Protein AF-0000000070241932 (afdb_homodimer)

Radius of gyration: 24.54 Å; Cα contacts (8 Å, |Δi|>4): 698; chains: 2; bounding box: 80×91×45 Å

Solvent-accessible surface area (backbone atoms only — not comparable to full-atom values): 22515 Å² total; per-residue (Å²): 133,64,36,53,57,45,15,50,51,33,39,52,58,71,42,68,80,48,51,48,67,71,56,34,52,55,50,49,52,52,56,72,70,47,62,52,28,37,8,15,44,4,26,46,38,13,42,46,60,21,82,78,47,60,62,67,59,28,13,39,47,7,19,15,52,32,28,34,50,51,13,52,50,45,51,49,47,50,58,72,62,38,38,44,62,74,73,35,48,67,59,39,41,48,44,57,38,48,19,52,35,28,34,34,52,10,43,66,56,28,48,91,43,90,48,34,66,56,53,37,50,46,45,44,48,45,32,24,53,54,51,44,62,70,38,84,84,46,66,88,61,71,85,25,51,64,37,19,50,43,38,26,48,15,36,52,43,7,33,51,69,43,33,97,64,76,52,68,68,56,53,51,48,19,51,51,48,13,71,72,51,21,47,86,70,58,62,46,37,70,66,54,47,64,57,48,49,61,55,38,43,55,50,29,58,59,68,70,46,70,78,74,68,80,74,71,74,81,72,78,125,132,64,36,53,59,45,15,49,51,32,39,52,59,71,42,68,80,48,52,48,66,71,56,33,54,53,50,49,50,52,56,71,72,46,62,51,28,37,8,14,44,5,26,46,37,14,42,47,62,20,81,80,47,60,62,66,60,29,12,39,47,7,19,14,50,34,28,34,50,51,12,51,52,44,52,51,46,49,58,73,62,39,37,46,62,75,74,36,47,68,59,39,41,49,45,56,37,48,19,51,35,27,33,34,52,9,43,67,56,28,47,90,45,91,48,35,66,56,51,39,50,46,45,44,48,45,32,23,52,52,52,46,59,70,34,85,85,45,73,83,64,70,87,26,52,64,38,18,48,42,39,25,47,15,35,51,46,8,33,51,70,44,33,97,64,75,52,68,68,57,53,52,48,18,51,51,48,11,70,72,50,21,46,85,71,58,61,46,38,70,65,54,47,64,57,48,49,59,55,38,43,54,49,29,56,60,69,70,46,72,79,72,70,80,76,73,77,81,73,75,132

Structure (mmCIF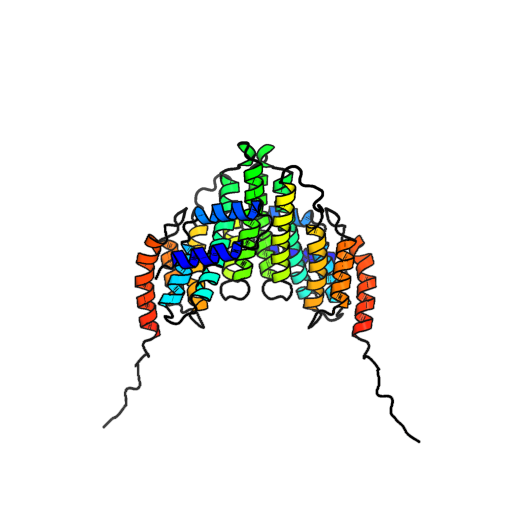, N/CA/C/O backbone):
data_AF-0000000070241932-model_v1
#
loop_
_entity.id
_entity.type
_entity.pdbx_description
1 polymer 'Uncharacterized protein'
#
loop_
_atom_site.group_PDB
_atom_site.id
_atom_site.type_symbol
_atom_site.label_atom_id
_atom_site.label_alt_id
_atom_site.label_comp_id
_atom_site.label_asym_id
_atom_site.label_entity_id
_atom_site.label_seq_id
_atom_site.pdbx_PDB_ins_code
_atom_site.Cartn_x
_atom_site.Cartn_y
_atom_site.Cartn_z
_atom_site.occupancy
_atom_site.B_iso_or_equiv
_atom_site.auth_seq_id
_atom_site.auth_comp_id
_atom_site.auth_asym_id
_atom_site.auth_atom_id
_atom_site.pdbx_PDB_model_num
ATOM 1 N N . MET A 1 1 ? -5.75 20.766 23.984 1 58.88 1 MET A N 1
ATOM 2 C CA . MET A 1 1 ? -5.918 19.359 23.625 1 58.88 1 MET A CA 1
ATOM 3 C C . MET A 1 1 ? -4.758 18.875 22.75 1 58.88 1 MET A C 1
ATOM 5 O O . MET A 1 1 ? -4.211 19.641 21.953 1 58.88 1 MET A O 1
ATOM 9 N N . ASP A 1 2 ? -3.869 17.859 23.172 1 89.06 2 ASP A N 1
ATOM 10 C CA . ASP A 1 2 ? -2.596 17.578 22.531 1 89.06 2 ASP A CA 1
ATOM 11 C C . ASP A 1 2 ? -2.779 16.609 21.359 1 89.06 2 ASP A C 1
ATOM 13 O O . ASP A 1 2 ? -2.643 15.398 21.516 1 89.06 2 ASP A O 1
ATOM 17 N N . GLU A 1 3 ? -3.299 17.156 20.219 1 94.19 3 GLU A N 1
ATOM 18 C CA . GLU A 1 3 ? -3.52 16.406 18.984 1 94.19 3 GLU A CA 1
ATOM 19 C C . GLU A 1 3 ? -2.275 15.609 18.578 1 94.19 3 GLU A C 1
ATOM 21 O O . GLU A 1 3 ? -2.375 14.477 18.125 1 94.19 3 GLU A O 1
ATOM 26 N N . THR A 1 4 ? -1.186 16.203 18.859 1 96.06 4 THR A N 1
ATOM 27 C CA . THR A 1 4 ? 0.07 15.555 18.5 1 96.06 4 THR A CA 1
ATOM 28 C C . THR A 1 4 ? 0.311 14.328 19.359 1 96.06 4 THR A C 1
ATOM 30 O O . THR A 1 4 ? 0.739 13.281 18.875 1 96.06 4 THR A O 1
ATOM 33 N N . ALA A 1 5 ? 0.052 14.492 20.625 1 95.94 5 ALA A N 1
ATOM 34 C CA . ALA A 1 5 ? 0.226 13.367 21.531 1 95.94 5 ALA A CA 1
ATOM 35 C C . ALA A 1 5 ? -0.716 12.219 21.188 1 95.94 5 ALA A C 1
ATOM 37 O O . ALA A 1 5 ? -0.336 11.047 21.266 1 95.94 5 ALA A O 1
ATOM 38 N N . HIS A 1 6 ? -1.939 12.562 20.797 1 95.88 6 HIS A N 1
ATOM 39 C CA . HIS A 1 6 ? -2.918 11.547 20.406 1 95.88 6 HIS A CA 1
ATOM 40 C C . HIS A 1 6 ? -2.498 10.828 19.141 1 95.88 6 HIS A C 1
ATOM 42 O O . HIS A 1 6 ? -2.619 9.602 19.047 1 95.88 6 HIS A O 1
ATOM 48 N N . ALA A 1 7 ? -2.043 11.617 18.219 1 97.12 7 ALA A N 1
ATOM 49 C CA . ALA A 1 7 ? -1.572 11.039 16.969 1 97.12 7 ALA A CA 1
ATOM 50 C C . ALA A 1 7 ? -0.387 10.109 17.203 1 97.12 7 ALA A C 1
ATOM 52 O O . ALA A 1 7 ? -0.313 9.023 16.625 1 97.12 7 ALA A O 1
ATOM 53 N N . ARG A 1 8 ? 0.518 10.5 18.141 1 97.75 8 ARG A N 1
ATOM 54 C CA . ARG A 1 8 ? 1.696 9.703 18.453 1 97.75 8 ARG A CA 1
ATOM 55 C C . ARG A 1 8 ? 1.302 8.383 19.125 1 97.75 8 ARG A C 1
ATOM 57 O O . ARG A 1 8 ? 1.845 7.332 18.781 1 97.75 8 ARG A O 1
ATOM 64 N N . ALA A 1 9 ? 0.396 8.5 19.984 1 97.94 9 ALA A N 1
ATOM 65 C CA . ALA A 1 9 ? -0.048 7.312 20.703 1 97.94 9 ALA A CA 1
ATOM 66 C C . ALA A 1 9 ? -0.694 6.309 19.75 1 97.94 9 ALA A C 1
ATOM 68 O O . ALA A 1 9 ? -0.436 5.105 19.844 1 97.94 9 ALA A O 1
ATOM 69 N N . ALA A 1 10 ? -1.514 6.836 18.844 1 98.38 10 ALA A N 1
ATOM 70 C CA . ALA A 1 10 ? -2.189 5.953 17.906 1 98.38 10 ALA A CA 1
ATOM 71 C C . ALA A 1 10 ? -1.197 5.34 16.922 1 98.38 10 ALA A C 1
ATOM 73 O O . ALA A 1 10 ? -1.328 4.176 16.531 1 98.38 10 ALA A O 1
ATOM 74 N N . PHE A 1 11 ? -0.27 6.137 16.5 1 98.44 11 PHE A N 1
ATOM 75 C CA . PHE A 1 11 ? 0.793 5.625 15.641 1 98.44 11 PHE A CA 1
ATOM 76 C C . PHE A 1 11 ? 1.548 4.496 16.328 1 98.44 11 PHE A C 1
ATOM 78 O O . PHE A 1 11 ? 1.766 3.436 15.742 1 98.44 11 PHE A O 1
ATOM 85 N N . ARG A 1 12 ? 1.927 4.719 17.516 1 98.31 12 ARG A N 1
ATOM 86 C CA . ARG A 1 12 ? 2.674 3.73 18.297 1 98.31 12 ARG A CA 1
ATOM 87 C C . ARG A 1 12 ? 1.853 2.461 18.5 1 98.31 12 ARG A C 1
ATOM 89 O O . ARG A 1 12 ? 2.381 1.352 18.406 1 98.31 12 ARG A O 1
ATOM 96 N N . GLU A 1 13 ? 0.63 2.615 18.766 1 98.19 13 GLU A N 1
ATOM 97 C CA . GLU A 1 13 ? -0.258 1.464 18.906 1 98.19 13 GLU A CA 1
ATOM 98 C C . GLU A 1 13 ? -0.296 0.642 17.625 1 98.19 13 GLU A C 1
ATOM 100 O O . GLU A 1 13 ? -0.335 -0.589 17.672 1 98.19 13 GLU A O 1
ATOM 105 N N . GLY A 1 14 ? -0.279 1.321 16.5 1 97.75 14 GLY A N 1
ATOM 106 C CA . GLY A 1 14 ? -0.306 0.65 15.203 1 97.75 14 GLY A CA 1
ATOM 107 C C . GLY A 1 14 ? 0.948 -0.157 14.922 1 97.75 14 GLY A C 1
ATOM 108 O O . GLY A 1 14 ? 0.938 -1.058 14.086 1 97.75 14 GLY A O 1
ATOM 109 N N . LEU A 1 15 ? 2.004 0.122 15.656 1 97.69 15 LEU A N 1
ATOM 110 C CA . LEU A 1 15 ? 3.27 -0.575 15.453 1 97.69 15 LEU A CA 1
ATOM 111 C C . LEU A 1 15 ? 3.406 -1.741 16.422 1 97.69 15 LEU A C 1
ATOM 113 O O . LEU A 1 15 ? 4.273 -2.6 16.25 1 97.69 15 LEU A O 1
ATOM 117 N N . ALA A 1 16 ? 2.605 -1.805 17.391 1 96.5 16 ALA A N 1
ATOM 118 C CA . ALA A 1 16 ? 2.824 -2.623 18.594 1 96.5 16 ALA A CA 1
ATOM 119 C C . ALA A 1 16 ? 2.869 -4.105 18.234 1 96.5 16 ALA A C 1
ATOM 121 O O . ALA A 1 16 ? 3.562 -4.891 18.891 1 96.5 16 ALA A O 1
ATOM 122 N N . ASP A 1 17 ? 2.15 -4.477 17.172 1 94.81 17 ASP A N 1
ATOM 123 C CA . ASP A 1 17 ? 2.049 -5.902 16.875 1 94.81 17 ASP A CA 1
ATOM 124 C C . ASP A 1 17 ? 2.938 -6.277 15.688 1 94.81 17 ASP A C 1
ATOM 126 O O . ASP A 1 17 ? 2.865 -7.398 15.18 1 94.81 17 ASP A O 1
ATOM 130 N N . ILE A 1 18 ? 3.748 -5.41 15.305 1 94.94 18 ILE A N 1
ATOM 131 C CA . ILE A 1 18 ? 4.641 -5.672 14.188 1 94.94 18 ILE A CA 1
ATOM 132 C C . ILE A 1 18 ? 5.805 -6.547 14.648 1 94.94 18 ILE A C 1
ATOM 134 O O . ILE A 1 18 ? 6.383 -6.312 15.711 1 94.94 18 ILE A O 1
ATOM 138 N N . THR A 1 19 ? 6.039 -7.629 13.992 1 93.69 19 THR A N 1
ATOM 139 C CA . THR A 1 19 ? 7.141 -8.555 14.219 1 93.69 19 THR A CA 1
ATOM 140 C C . THR A 1 19 ? 8.008 -8.68 12.969 1 93.69 19 THR A C 1
ATOM 142 O O . THR A 1 19 ? 7.535 -8.445 11.852 1 93.69 19 THR A O 1
ATOM 145 N N . PRO A 1 20 ? 9.344 -8.984 13.219 1 92.81 20 PRO A N 1
ATOM 146 C CA . PRO A 1 20 ? 10.062 -9.219 14.477 1 92.81 20 PRO A CA 1
ATOM 147 C C . PRO A 1 20 ? 10.391 -7.93 15.219 1 92.81 20 PRO A C 1
ATOM 149 O O . PRO A 1 20 ? 10.086 -6.84 14.734 1 92.81 20 PRO A O 1
ATOM 152 N N . GLY A 1 21 ? 10.953 -8.023 16.406 1 92.19 21 GLY A N 1
ATOM 153 C CA . GLY A 1 21 ? 11.281 -6.887 17.234 1 92.19 21 GLY A CA 1
ATOM 154 C C . GLY A 1 21 ? 12.211 -5.895 16.562 1 92.19 21 GLY A C 1
ATOM 155 O O . GLY A 1 21 ? 12.078 -4.684 16.75 1 92.19 21 GLY A O 1
ATOM 156 N N . ALA A 1 22 ? 13.156 -6.352 15.766 1 90.25 22 ALA A N 1
ATOM 157 C CA . ALA A 1 22 ? 14.094 -5.484 15.055 1 90.25 22 ALA A CA 1
ATOM 158 C C . ALA A 1 22 ? 13.367 -4.539 14.109 1 90.25 22 ALA A C 1
ATOM 160 O O . ALA A 1 22 ? 13.734 -3.369 13.984 1 90.25 22 ALA A O 1
ATOM 161 N N . LEU A 1 23 ? 12.344 -5.039 13.406 1 94.75 23 LEU A N 1
ATOM 162 C CA . LEU A 1 23 ? 11.547 -4.203 12.516 1 94.75 23 LEU A CA 1
ATOM 163 C C . LEU A 1 23 ? 10.734 -3.188 13.312 1 94.75 23 LEU A C 1
ATOM 165 O O . LEU A 1 23 ? 10.68 -2.01 12.961 1 94.75 23 LEU A O 1
ATOM 169 N N . ARG A 1 24 ? 10.156 -3.598 14.344 1 96.94 24 ARG A N 1
ATOM 170 C CA . ARG A 1 24 ? 9.367 -2.707 15.188 1 96.94 24 ARG A CA 1
ATOM 171 C C . ARG A 1 24 ? 10.227 -1.576 15.742 1 96.94 24 ARG A C 1
ATOM 173 O O . ARG A 1 24 ? 9.812 -0.415 15.742 1 96.94 24 ARG A O 1
ATOM 180 N N . ASP A 1 25 ? 11.406 -1.98 16.219 1 96 25 ASP A N 1
ATOM 181 C CA . ASP A 1 25 ? 12.328 -0.979 16.75 1 96 25 ASP A CA 1
ATOM 182 C C . ASP A 1 25 ? 12.688 0.058 15.688 1 96 25 ASP A C 1
ATOM 184 O O . ASP A 1 25 ? 12.742 1.256 15.977 1 96 25 ASP A O 1
ATOM 188 N N . HIS A 1 26 ? 12.938 -0.423 14.5 1 95.19 26 HIS A N 1
ATOM 189 C CA . HIS A 1 26 ? 13.258 0.476 13.391 1 95.19 26 HIS A CA 1
ATOM 190 C C . HIS A 1 26 ? 12.086 1.402 13.086 1 95.19 26 HIS A C 1
ATOM 192 O O . HIS A 1 26 ? 12.281 2.594 12.836 1 95.19 26 HIS A O 1
ATOM 198 N N . LEU A 1 27 ? 10.906 0.883 13.078 1 97.81 27 LEU A N 1
ATOM 199 C CA . LEU A 1 27 ? 9.711 1.683 12.82 1 97.81 27 LEU A CA 1
ATOM 200 C C . LEU A 1 27 ? 9.477 2.691 13.938 1 97.81 27 LEU A C 1
ATOM 202 O O . LEU A 1 27 ? 9 3.803 13.688 1 97.81 27 LEU A O 1
ATOM 206 N N . GLU A 1 28 ? 9.789 2.357 15.18 1 97.88 28 GLU A N 1
ATOM 207 C CA . GLU A 1 28 ? 9.695 3.293 16.297 1 97.88 28 GLU A CA 1
ATOM 208 C C . GLU A 1 28 ? 10.68 4.449 16.125 1 97.88 28 GLU A C 1
ATOM 210 O O . GLU A 1 28 ? 10.391 5.578 16.531 1 97.88 28 GLU A O 1
ATOM 215 N N . GLU A 1 29 ? 11.812 4.141 15.586 1 96.94 29 GLU A N 1
ATOM 216 C CA . GLU A 1 29 ? 12.758 5.215 15.273 1 96.94 29 GLU A CA 1
ATOM 217 C C . GLU A 1 29 ? 12.18 6.164 14.227 1 96.94 29 GLU A C 1
ATOM 219 O O . GLU A 1 29 ? 12.359 7.379 14.32 1 96.94 29 GLU A O 1
ATOM 224 N N . VAL A 1 30 ? 11.531 5.562 13.234 1 96.25 30 VAL A N 1
ATOM 225 C CA . VAL A 1 30 ? 10.867 6.379 12.219 1 96.25 30 VAL A CA 1
ATOM 226 C C . VAL A 1 30 ? 9.836 7.285 12.891 1 96.25 30 VAL A C 1
ATOM 228 O O . VAL A 1 30 ? 9.75 8.477 12.57 1 96.25 30 VAL A O 1
ATOM 231 N N . LEU A 1 31 ? 9.062 6.75 13.805 1 97.31 31 LEU A N 1
ATOM 232 C CA . LEU A 1 31 ? 8.062 7.512 14.547 1 97.31 31 LEU A CA 1
ATOM 233 C C . LEU A 1 31 ? 8.711 8.633 15.344 1 97.31 31 LEU A C 1
ATOM 235 O O . LEU A 1 31 ? 8.188 9.75 15.391 1 97.31 31 LEU A O 1
ATOM 239 N N . GLU A 1 32 ? 9.789 8.352 15.992 1 96.31 32 GLU A N 1
ATOM 240 C CA . GLU A 1 32 ? 10.484 9.336 16.828 1 96.31 32 GLU A CA 1
ATOM 241 C C . GLU A 1 32 ? 10.977 10.516 15.992 1 96.31 32 GLU A C 1
ATOM 243 O O . GLU A 1 32 ? 10.992 11.656 16.469 1 96.31 32 GLU A O 1
ATOM 248 N N . ASP A 1 33 ? 11.273 10.242 14.758 1 93.75 33 ASP A N 1
ATOM 249 C CA . ASP A 1 33 ? 11.82 11.273 13.891 1 93.75 33 ASP A CA 1
ATOM 250 C C . ASP A 1 33 ? 10.711 11.992 13.117 1 93.75 33 ASP A C 1
ATOM 252 O O . ASP A 1 33 ? 10.953 13.023 12.492 1 93.75 33 ASP A O 1
ATOM 256 N N . ALA A 1 34 ? 9.516 11.5 13.172 1 94.31 34 ALA A N 1
ATOM 257 C CA . ALA A 1 34 ? 8.406 12.047 12.391 1 94.31 34 ALA A CA 1
ATOM 258 C C . ALA A 1 34 ? 7.863 13.32 13.039 1 94.31 34 ALA A C 1
ATOM 260 O O . ALA A 1 34 ? 7.766 13.406 14.266 1 94.31 34 ALA A O 1
ATOM 261 N N . SER A 1 35 ? 7.551 14.289 12.242 1 92.44 35 SER A N 1
ATOM 262 C CA . SER A 1 35 ? 6.93 15.516 12.742 1 92.44 35 SER A CA 1
ATOM 263 C C . SER A 1 35 ? 5.52 15.25 13.258 1 92.44 35 SER A C 1
ATOM 265 O O . SER A 1 35 ? 5.043 15.938 14.156 1 92.44 35 SER A O 1
ATOM 267 N N . LEU A 1 36 ? 4.77 14.281 12.68 1 97.25 36 LEU A N 1
ATOM 268 C CA . LEU A 1 36 ? 3.422 13.852 13.023 1 97.25 36 LEU A CA 1
ATOM 269 C C . LEU A 1 36 ? 2.391 14.883 12.586 1 97.25 36 LEU A C 1
ATOM 271 O O . LEU A 1 36 ? 1.281 14.93 13.125 1 97.25 36 LEU A O 1
ATOM 275 N N . THR A 1 37 ? 2.771 15.734 11.688 1 97.69 37 THR A N 1
ATOM 276 C CA . THR A 1 37 ? 1.912 16.812 11.227 1 97.69 37 THR A CA 1
ATOM 277 C C . THR A 1 37 ? 0.648 16.266 10.57 1 97.69 37 THR A C 1
ATOM 279 O O . THR A 1 37 ? -0.464 16.656 10.938 1 97.69 37 THR A O 1
ATOM 282 N N . PRO A 1 38 ? 0.686 15.281 9.633 1 98.31 38 PRO A N 1
ATOM 283 C CA . PRO A 1 38 ? -0.555 14.781 9.039 1 98.31 38 PRO A CA 1
ATOM 284 C C . PRO A 1 38 ? -1.493 14.156 10.062 1 98.31 38 PRO A C 1
ATOM 286 O O . PRO A 1 38 ? -2.699 14.414 10.039 1 98.31 38 PRO A O 1
ATOM 289 N N . GLY A 1 39 ? -0.936 13.367 10.961 1 98.62 39 GLY A N 1
ATOM 290 C CA . GLY A 1 39 ? -1.754 12.75 11.992 1 98.62 39 GLY A CA 1
ATOM 291 C C . GLY A 1 39 ? -2.418 13.758 12.914 1 98.62 39 GLY A C 1
ATOM 292 O O . GLY A 1 39 ? -3.621 13.672 13.164 1 98.62 39 GLY A O 1
ATOM 293 N N . ALA A 1 40 ? -1.658 14.711 13.391 1 98.25 40 ALA A N 1
ATOM 294 C CA . ALA A 1 40 ? -2.18 15.734 14.289 1 98.25 40 ALA A CA 1
ATOM 295 C C . ALA A 1 40 ? -3.244 16.578 13.594 1 98.25 40 ALA A C 1
ATOM 297 O O . ALA A 1 40 ? -4.262 16.938 14.203 1 98.25 40 ALA A O 1
ATOM 298 N N . LEU A 1 41 ? -2.982 16.922 12.359 1 98.31 41 LEU A N 1
ATOM 299 C CA . LEU A 1 41 ? -3.928 17.734 11.594 1 98.31 41 LEU A CA 1
ATOM 300 C C . LEU A 1 41 ? -5.246 16.984 11.406 1 98.31 41 LEU A C 1
ATOM 302 O O . LEU A 1 41 ? -6.32 17.594 11.461 1 98.31 41 LEU A O 1
ATOM 306 N N . THR A 1 42 ? -5.238 15.695 11.188 1 98.5 42 THR A N 1
ATOM 307 C CA . THR A 1 42 ? -6.438 14.875 11.078 1 98.5 42 THR A CA 1
ATOM 308 C C . THR A 1 42 ? -7.258 14.945 12.359 1 98.5 42 THR A C 1
ATOM 310 O O . THR A 1 42 ? -8.469 15.195 12.32 1 98.5 42 THR A O 1
ATOM 313 N N . VAL A 1 43 ? -6.574 14.758 13.484 1 98.06 43 VAL A N 1
ATOM 314 C CA . VAL A 1 43 ? -7.254 14.789 14.773 1 98.06 43 VAL A CA 1
ATOM 315 C C . VAL A 1 43 ? -7.828 16.188 15.031 1 98.06 43 VAL A C 1
ATOM 317 O O . VAL A 1 43 ? -8.984 16.312 15.43 1 98.06 43 VAL A O 1
ATOM 320 N N . ALA A 1 44 ? -7.059 17.188 14.773 1 97.31 44 ALA A N 1
ATOM 321 C CA . ALA A 1 44 ? -7.492 18.562 14.992 1 97.31 44 ALA A CA 1
ATOM 322 C C . ALA A 1 44 ? -8.711 18.906 14.148 1 97.31 44 ALA A C 1
ATOM 324 O O . ALA A 1 44 ? -9.656 19.531 14.625 1 97.31 44 ALA A O 1
ATOM 325 N N . THR A 1 45 ? -8.68 18.5 12.906 1 97.56 45 THR A N 1
ATOM 326 C CA . THR A 1 45 ? -9.789 18.766 12 1 97.56 45 THR A CA 1
ATOM 327 C C . THR A 1 45 ? -11.07 18.094 12.5 1 97.56 45 THR A C 1
ATOM 329 O O . THR A 1 45 ? -12.125 18.719 12.555 1 97.56 45 THR A O 1
ATOM 332 N N . ALA A 1 46 ? -10.969 16.812 12.844 1 96.94 46 ALA A N 1
ATOM 333 C CA . ALA A 1 46 ? -12.133 16.094 13.336 1 96.94 46 ALA A CA 1
ATOM 334 C C . ALA A 1 46 ? -12.719 16.766 14.57 1 96.94 46 ALA A C 1
ATOM 336 O O . ALA A 1 46 ? -13.93 16.969 14.656 1 96.94 46 ALA A O 1
ATOM 337 N N . THR A 1 47 ? -11.867 17.141 15.492 1 94.88 47 THR A N 1
ATOM 338 C CA . THR A 1 47 ? -12.289 17.719 16.75 1 94.88 47 THR A CA 1
ATOM 339 C C . THR A 1 47 ? -12.906 19.109 16.531 1 94.88 47 THR A C 1
ATOM 341 O O . THR A 1 47 ? -13.898 19.453 17.172 1 94.88 47 THR A O 1
ATOM 344 N N . ALA A 1 48 ? -12.336 19.859 15.664 1 94.12 48 ALA A N 1
ATOM 345 C CA . ALA A 1 48 ? -12.828 21.203 15.383 1 94.12 48 ALA A CA 1
ATOM 346 C C . ALA A 1 48 ? -14.211 21.156 14.734 1 94.12 48 ALA A C 1
ATOM 348 O O . ALA A 1 48 ? -15.07 21.984 15.031 1 94.12 48 ALA A O 1
ATOM 349 N N . LEU A 1 49 ? -14.445 20.219 13.883 1 94 49 LEU A N 1
ATOM 350 C CA . LEU A 1 49 ? -15.688 20.156 13.117 1 94 49 LEU A CA 1
ATOM 351 C C . LEU A 1 49 ? -16.797 19.516 13.945 1 94 49 LEU A C 1
ATOM 353 O O . LEU A 1 49 ? -17.984 19.812 13.734 1 94 49 LEU A O 1
ATOM 357 N N . ASP A 1 50 ? -16.422 18.594 14.797 1 93.25 50 ASP A N 1
ATOM 358 C CA . ASP A 1 50 ? -17.359 17.938 15.703 1 93.25 50 ASP A CA 1
ATOM 359 C C . ASP A 1 50 ? -16.734 17.75 17.094 1 93.25 50 ASP A C 1
ATOM 361 O O . ASP A 1 50 ? -15.992 16.797 17.312 1 93.25 50 ASP A O 1
ATOM 365 N N . GLY A 1 51 ? -17.109 18.609 17.984 1 90.56 51 GLY A N 1
ATOM 366 C CA . GLY A 1 51 ? -16.594 18.594 19.344 1 90.56 51 GLY A CA 1
ATOM 367 C C . GLY A 1 51 ? -16.844 17.281 20.062 1 90.56 51 GLY A C 1
ATOM 368 O O . GLY A 1 51 ? -16.156 16.953 21.031 1 90.56 51 GLY A O 1
ATOM 369 N N . ALA A 1 52 ? -17.75 16.453 19.609 1 93.94 52 ALA A N 1
ATOM 370 C CA . ALA A 1 52 ? -18.141 15.211 20.266 1 93.94 52 ALA A CA 1
ATOM 371 C C . ALA A 1 52 ? -17.547 14 19.547 1 93.94 52 ALA A C 1
ATOM 373 O O . ALA A 1 52 ? -17.875 12.859 19.875 1 93.94 52 ALA A O 1
ATOM 374 N N . VAL A 1 53 ? -16.641 14.266 18.688 1 94.88 53 VAL A N 1
ATOM 375 C CA . VAL A 1 53 ? -16.109 13.195 17.859 1 94.88 53 VAL A CA 1
ATOM 376 C C . VAL A 1 53 ? -15.367 12.188 18.75 1 94.88 53 VAL A C 1
ATOM 378 O O . VAL A 1 53 ? -14.812 12.562 19.797 1 94.88 53 VAL A O 1
ATOM 381 N N . ASP A 1 54 ? -15.406 10.906 18.391 1 95.81 54 ASP A N 1
ATOM 382 C CA . ASP A 1 54 ? -14.578 9.898 19.031 1 95.81 54 ASP A CA 1
ATOM 383 C C . ASP A 1 54 ? -13.094 10.156 18.766 1 95.81 54 ASP A C 1
ATOM 385 O O . ASP A 1 54 ? -12.594 9.859 17.672 1 95.81 54 ASP A O 1
ATOM 389 N N . ARG A 1 55 ? -12.406 10.586 19.766 1 95.25 55 ARG A N 1
ATOM 390 C CA . ARG A 1 55 ? -11.023 11.016 19.609 1 95.25 55 ARG A CA 1
ATOM 391 C C . ARG A 1 55 ? -10.117 9.836 19.266 1 95.25 55 ARG A C 1
ATOM 393 O O . ARG A 1 55 ? -9.133 9.992 18.547 1 95.25 55 ARG A O 1
ATOM 400 N N . ASP A 1 56 ? -10.461 8.672 19.797 1 96.25 56 ASP A N 1
ATOM 401 C CA . ASP A 1 56 ? -9.672 7.492 19.469 1 96.25 56 ASP A CA 1
ATOM 402 C C . ASP A 1 56 ? -9.812 7.129 17.984 1 96.25 56 ASP A C 1
ATOM 404 O O . ASP A 1 56 ? -8.836 6.734 17.344 1 96.25 56 ASP A O 1
ATOM 408 N N . LEU A 1 57 ? -11.016 7.254 17.562 1 96.94 57 LEU A N 1
ATOM 409 C CA . LEU A 1 57 ? -11.25 6.984 16.141 1 96.94 57 LEU A CA 1
ATOM 410 C C . LEU A 1 57 ? -10.516 7.992 15.266 1 96.94 57 LEU A C 1
ATOM 412 O O . LEU A 1 57 ? -9.906 7.617 14.266 1 96.94 57 LEU A O 1
ATOM 416 N N . ALA A 1 58 ? -10.555 9.242 15.648 1 97.94 58 ALA A N 1
ATOM 417 C CA . ALA A 1 58 ? -9.852 10.289 14.914 1 97.94 58 ALA A CA 1
ATOM 418 C C . ALA A 1 58 ? -8.344 10.039 14.922 1 97.94 58 ALA A C 1
ATOM 420 O O . ALA A 1 58 ? -7.676 10.227 13.898 1 97.94 58 ALA A O 1
ATOM 421 N N . ALA A 1 59 ? -7.852 9.609 16.047 1 98.31 59 ALA A N 1
ATOM 422 C CA . ALA A 1 59 ? -6.422 9.344 16.172 1 98.31 59 ALA A CA 1
ATOM 423 C C . ALA A 1 59 ? -6 8.172 15.297 1 98.31 59 ALA A C 1
ATOM 425 O O . ALA A 1 59 ? -4.93 8.203 14.68 1 98.31 59 ALA A O 1
ATOM 426 N N . ARG A 1 60 ? -6.805 7.156 15.203 1 98 60 ARG A N 1
ATOM 427 C CA . ARG A 1 60 ? -6.516 6 14.359 1 98 60 ARG A CA 1
ATOM 428 C C . ARG A 1 60 ? -6.535 6.383 12.883 1 98 60 ARG A C 1
ATOM 430 O O . ARG A 1 60 ? -5.695 5.922 12.109 1 98 60 ARG A O 1
ATOM 437 N N . ARG A 1 61 ? -7.512 7.223 12.625 1 98.38 61 ARG A N 1
ATOM 438 C CA . ARG A 1 61 ? -7.559 7.762 11.273 1 98.38 61 ARG A CA 1
ATOM 439 C C . ARG A 1 61 ? -6.293 8.547 10.945 1 98.38 61 ARG A C 1
ATOM 441 O O . ARG A 1 61 ? -5.695 8.367 9.883 1 98.38 61 ARG A O 1
ATOM 448 N N . GLY A 1 62 ? -5.941 9.375 11.859 1 98.56 62 GLY A N 1
ATOM 449 C CA . GLY A 1 62 ? -4.727 10.156 11.703 1 98.56 62 GLY A CA 1
ATOM 450 C C . GLY A 1 62 ? -3.477 9.305 11.594 1 98.56 62 GLY A C 1
ATOM 451 O O . GLY A 1 62 ? -2.568 9.617 10.82 1 98.56 62 GLY A O 1
ATOM 452 N N . ALA A 1 63 ? -3.438 8.234 12.375 1 98.56 63 ALA A N 1
ATOM 453 C CA . ALA A 1 63 ? -2.303 7.312 12.305 1 98.56 63 ALA A CA 1
ATOM 454 C C . ALA A 1 63 ? -2.188 6.688 10.922 1 98.56 63 ALA A C 1
ATOM 456 O O . ALA A 1 63 ? -1.083 6.531 10.391 1 98.56 63 ALA A O 1
ATOM 457 N N . GLY A 1 64 ? -3.285 6.324 10.352 1 98.44 64 GLY A N 1
ATOM 458 C CA . GLY A 1 64 ? -3.277 5.781 9.008 1 98.44 64 GLY A CA 1
ATOM 459 C C . GLY A 1 64 ? -2.695 6.734 7.98 1 98.44 64 GLY A C 1
ATOM 460 O O . GLY A 1 64 ? -1.86 6.344 7.164 1 98.44 64 GLY A O 1
ATOM 461 N N . VAL A 1 65 ? -3.096 7.977 8.039 1 98.69 65 VAL A N 1
ATOM 462 C CA . VAL A 1 65 ? -2.596 9.008 7.145 1 98.69 65 VAL A CA 1
ATOM 463 C C . VAL A 1 65 ? -1.096 9.203 7.359 1 98.69 65 VAL A C 1
ATOM 465 O O . VAL A 1 65 ? -0.321 9.227 6.402 1 98.69 65 VAL A O 1
ATOM 468 N N . GLN A 1 66 ? -0.696 9.258 8.633 1 98.69 66 GLN A N 1
ATOM 469 C CA . GLN A 1 66 ? 0.695 9.492 9.008 1 98.69 66 GLN A CA 1
ATOM 470 C C . GLN A 1 66 ? 1.591 8.352 8.531 1 98.69 66 GLN A C 1
ATOM 472 O O . GLN A 1 66 ? 2.676 8.594 7.996 1 98.69 66 GLN A O 1
ATOM 477 N N . MET A 1 67 ? 1.105 7.129 8.75 1 98.44 67 MET A N 1
ATOM 478 C CA . MET A 1 67 ? 1.895 5.961 8.367 1 98.44 67 MET A CA 1
ATOM 479 C C . MET A 1 67 ? 2.092 5.91 6.855 1 98.44 67 MET A C 1
ATOM 481 O O . MET A 1 67 ? 3.193 5.629 6.379 1 98.44 67 MET A O 1
ATOM 485 N N . SER A 1 68 ? 1.032 6.168 6.113 1 98.12 68 SER A N 1
ATOM 486 C CA . SER A 1 68 ? 1.133 6.195 4.656 1 98.12 68 SER A CA 1
ATOM 487 C C . SER A 1 68 ? 2.141 7.238 4.191 1 98.12 68 SER A C 1
ATOM 489 O O . SER A 1 68 ? 2.967 6.965 3.318 1 98.12 68 SER A O 1
ATOM 491 N N . TYR A 1 69 ? 2.139 8.391 4.793 1 98.31 69 TYR A N 1
ATOM 492 C CA . TYR A 1 69 ? 3.066 9.469 4.469 1 98.31 69 TYR A CA 1
ATOM 493 C C . TYR A 1 69 ? 4.504 9.055 4.762 1 98.31 69 TYR A C 1
ATOM 495 O O . TYR A 1 69 ? 5.391 9.227 3.92 1 98.31 69 TYR A O 1
ATOM 503 N N . GLU A 1 70 ? 4.727 8.516 5.945 1 98.12 70 GLU A N 1
ATOM 504 C CA . GLU A 1 70 ? 6.082 8.148 6.355 1 98.12 70 GLU A CA 1
ATOM 505 C C . GLU A 1 70 ? 6.645 7.047 5.465 1 98.12 70 GLU A C 1
ATOM 507 O O . GLU A 1 70 ? 7.84 7.039 5.164 1 98.12 70 GLU A O 1
ATOM 512 N N . GLY A 1 71 ? 5.77 6.094 5.129 1 98.12 71 GLY A N 1
ATOM 513 C CA . GLY A 1 71 ? 6.223 5.059 4.215 1 98.12 71 GLY A CA 1
ATOM 514 C C . GLY A 1 71 ? 6.727 5.609 2.895 1 98.12 71 GLY A C 1
ATOM 515 O O . GLY A 1 71 ? 7.801 5.227 2.426 1 98.12 71 GLY A O 1
ATOM 516 N N . LEU A 1 72 ? 6.016 6.527 2.303 1 97.5 72 LEU A N 1
ATOM 517 C CA . LEU A 1 72 ? 6.402 7.113 1.024 1 97.5 72 LEU A CA 1
ATOM 518 C C . LEU A 1 72 ? 7.613 8.023 1.188 1 97.5 72 LEU A C 1
ATOM 520 O O . LEU A 1 72 ? 8.469 8.094 0.3 1 97.5 72 LEU A O 1
ATOM 524 N N . ARG A 1 73 ? 7.688 8.695 2.295 1 96.19 73 ARG A N 1
ATOM 525 C CA . ARG A 1 73 ? 8.859 9.508 2.584 1 96.19 73 ARG A CA 1
ATOM 526 C C . ARG A 1 73 ? 10.117 8.648 2.66 1 96.19 73 ARG A C 1
ATOM 528 O O . ARG A 1 73 ? 11.18 9.047 2.17 1 96.19 73 ARG A O 1
ATOM 535 N N . LEU A 1 74 ? 9.984 7.488 3.305 1 95.44 74 LEU A N 1
ATOM 536 C CA . LEU A 1 74 ? 11.102 6.551 3.359 1 95.44 74 LEU A CA 1
ATOM 537 C C . LEU A 1 74 ? 11.508 6.105 1.959 1 95.44 74 LEU A C 1
ATOM 539 O O . LEU A 1 74 ? 12.695 6.051 1.64 1 95.44 74 LEU A O 1
ATOM 543 N N . SER A 1 75 ? 10.555 5.789 1.134 1 95.5 75 SER A N 1
ATOM 544 C CA . SER A 1 75 ? 10.828 5.398 -0.245 1 95.5 75 SER A CA 1
ATOM 545 C C . SER A 1 75 ? 11.555 6.512 -1 1 95.5 75 SER A C 1
ATOM 547 O O . SER A 1 75 ? 12.5 6.254 -1.746 1 95.5 75 SER A O 1
ATOM 549 N N . ARG A 1 76 ? 11.109 7.734 -0.78 1 94.81 76 ARG A N 1
ATOM 550 C CA . ARG A 1 76 ? 11.766 8.883 -1.403 1 94.81 76 ARG A CA 1
ATOM 551 C C . ARG A 1 76 ? 13.219 8.992 -0.946 1 94.81 76 ARG A C 1
ATOM 553 O O . ARG A 1 76 ? 14.109 9.258 -1.755 1 94.81 76 ARG A O 1
ATOM 560 N N . SER A 1 77 ? 13.391 8.844 0.315 1 92.31 77 SER A N 1
ATOM 561 C CA . SER A 1 77 ? 14.742 8.93 0.857 1 92.31 77 SER A CA 1
ATOM 562 C C . SER A 1 77 ? 15.648 7.855 0.255 1 92.31 77 SER A C 1
ATOM 564 O O . SER A 1 77 ? 16.828 8.102 0.016 1 92.31 77 SER A O 1
ATOM 566 N N . LEU A 1 78 ? 15.156 6.637 0.033 1 91.56 78 LEU A N 1
ATOM 567 C CA . LEU A 1 78 ? 15.914 5.543 -0.563 1 91.56 78 LEU A CA 1
ATOM 568 C C . LEU A 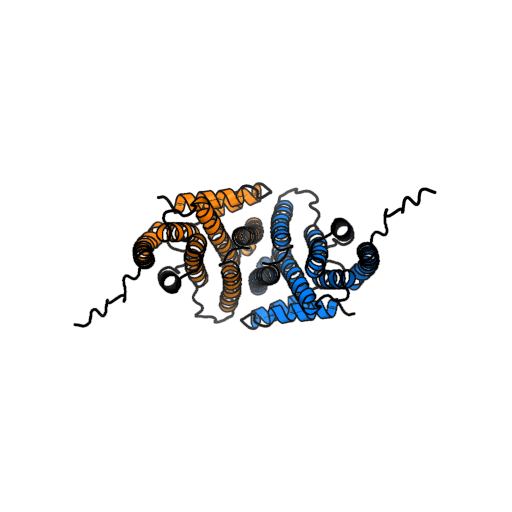1 78 ? 16.406 5.918 -1.956 1 91.56 78 LEU A C 1
ATOM 570 O O . LEU A 1 78 ? 17.531 5.598 -2.326 1 91.56 78 LEU A O 1
ATOM 574 N N . ILE A 1 79 ? 15.555 6.633 -2.693 1 90.25 79 ILE A N 1
ATOM 575 C CA . ILE A 1 79 ? 15.883 7.051 -4.051 1 90.25 79 ILE A CA 1
ATOM 576 C C . ILE A 1 79 ? 16.938 8.156 -4.012 1 90.25 79 ILE A C 1
ATOM 578 O O . ILE A 1 79 ? 17.844 8.18 -4.84 1 90.25 79 ILE A O 1
ATOM 582 N N . ARG A 1 80 ? 16.891 8.961 -2.977 1 87.75 80 ARG A N 1
ATOM 583 C CA . ARG A 1 80 ? 17.75 10.133 -2.916 1 87.75 80 ARG A CA 1
ATOM 584 C C . ARG A 1 80 ? 19.109 9.789 -2.305 1 87.75 80 ARG A C 1
ATOM 586 O O . ARG A 1 80 ? 20.125 10.336 -2.701 1 87.75 80 ARG A O 1
ATOM 593 N N . THR A 1 81 ? 19.156 8.922 -1.286 1 84.31 81 THR A N 1
ATOM 594 C CA . THR A 1 81 ? 20.375 8.742 -0.514 1 84.31 81 THR A CA 1
ATOM 595 C C . THR A 1 81 ? 21.094 7.469 -0.938 1 84.31 81 THR A C 1
ATOM 597 O O . THR A 1 81 ? 22.281 7.297 -0.647 1 84.31 81 THR A O 1
ATOM 600 N N . THR A 1 82 ? 20.578 6.578 -1.528 1 82 82 THR A N 1
ATOM 601 C CA . THR A 1 82 ? 21.141 5.316 -1.997 1 82 82 THR A CA 1
ATOM 602 C C . THR A 1 82 ? 22.047 4.699 -0.936 1 82 82 THR A C 1
ATOM 604 O O . THR A 1 82 ? 23.234 4.523 -1.161 1 82 82 THR A O 1
ATOM 607 N N . PRO A 1 83 ? 21.453 4.293 0.172 1 82.81 83 PRO A N 1
ATOM 608 C CA . PRO A 1 83 ? 22.281 3.785 1.273 1 82.81 83 PRO A CA 1
ATOM 609 C C . PRO A 1 83 ? 23.156 2.609 0.86 1 82.81 83 PRO A C 1
ATOM 611 O O . PRO A 1 83 ? 24.25 2.418 1.42 1 82.81 83 PRO A O 1
ATOM 614 N N . TRP A 1 84 ? 22.859 1.89 -0.147 1 84.88 84 TRP A N 1
ATOM 615 C CA . TRP A 1 84 ? 23.609 0.738 -0.631 1 84.88 84 TRP A CA 1
ATOM 616 C C . TRP A 1 84 ? 24.938 1.175 -1.248 1 84.88 84 TRP A C 1
ATOM 618 O O . TRP A 1 84 ? 25.938 0.462 -1.152 1 84.88 84 TRP A O 1
ATOM 628 N N . GLU A 1 85 ? 24.953 2.316 -1.715 1 79.25 85 GLU A N 1
ATOM 629 C CA . GLU A 1 85 ? 26.172 2.84 -2.344 1 79.25 85 GLU A CA 1
ATOM 630 C C . GLU A 1 85 ? 27.172 3.305 -1.298 1 79.25 85 GLU A C 1
ATOM 632 O O . GLU A 1 85 ? 28.375 3.322 -1.556 1 79.25 85 GLU A O 1
ATOM 637 N N . HIS A 1 86 ? 26.641 3.611 -0.125 1 78.88 86 HIS A N 1
ATOM 638 C CA . HIS A 1 86 ? 27.516 4.227 0.871 1 78.88 86 HIS A CA 1
ATOM 639 C C . HIS A 1 86 ? 27.875 3.238 1.975 1 78.88 86 HIS A C 1
ATOM 641 O O . HIS A 1 86 ? 28.266 3.643 3.068 1 78.88 86 HIS A O 1
ATOM 647 N N . GLY A 1 87 ? 27.594 1.951 1.708 1 73.94 87 GLY A N 1
ATOM 648 C CA . GLY A 1 87 ? 28.078 0.919 2.611 1 73.94 87 GLY A CA 1
ATOM 649 C C . GLY A 1 87 ? 27.094 0.585 3.719 1 73.94 87 GLY A C 1
ATOM 650 O O . GLY A 1 87 ? 27.438 -0.123 4.668 1 73.94 87 GLY A O 1
ATOM 651 N N . ASP A 1 88 ? 25.938 1.102 3.611 1 81.38 88 ASP A N 1
ATOM 652 C CA . ASP A 1 88 ? 24.938 0.811 4.629 1 81.38 88 ASP A CA 1
ATOM 653 C C . ASP A 1 88 ? 23.797 -0.037 4.051 1 81.38 88 ASP A C 1
ATOM 655 O O . ASP A 1 88 ? 22.641 0.371 4.078 1 81.38 88 ASP A O 1
ATOM 659 N N . ARG A 1 89 ? 24.125 -1.222 3.672 1 81 89 ARG A N 1
ATOM 660 C CA . ARG A 1 89 ? 23.203 -2.141 3.012 1 81 89 ARG A CA 1
ATOM 661 C C . ARG A 1 89 ? 22.078 -2.553 3.949 1 81 89 ARG A C 1
ATOM 663 O O . ARG A 1 89 ? 20.906 -2.557 3.557 1 81 89 ARG A O 1
ATOM 670 N N . GLU A 1 90 ? 22.422 -2.812 5.098 1 83.31 90 GLU A N 1
ATOM 671 C CA . GLU A 1 90 ? 21.438 -3.293 6.062 1 83.31 90 GLU A CA 1
ATOM 672 C C . GLU A 1 90 ? 20.375 -2.24 6.324 1 83.31 90 GLU A C 1
ATOM 674 O O . GLU A 1 90 ? 19.188 -2.561 6.383 1 83.31 90 GLU A O 1
ATOM 679 N N . SER A 1 91 ? 20.891 -1.058 6.398 1 83.94 91 SER A N 1
ATOM 680 C CA . SER A 1 91 ? 19.953 0.029 6.633 1 83.94 91 SER A CA 1
ATOM 681 C C . SER A 1 91 ? 19 0.209 5.445 1 83.94 91 SER A C 1
ATOM 683 O O . SER A 1 91 ? 17.812 0.423 5.625 1 83.94 91 SER A O 1
ATOM 685 N N . GLY A 1 92 ? 19.609 0.127 4.266 1 89.44 92 GLY A N 1
ATOM 686 C CA . GLY A 1 92 ? 18.797 0.243 3.07 1 89.44 92 GLY A CA 1
ATOM 687 C C . GLY A 1 92 ? 17.75 -0.847 2.961 1 89.44 92 GLY A C 1
ATOM 688 O O . GLY A 1 92 ? 16.578 -0.568 2.66 1 89.44 92 GLY A O 1
ATOM 689 N N . ASP A 1 93 ? 18.125 -2.041 3.252 1 91.69 93 ASP A N 1
ATOM 690 C CA . ASP A 1 93 ? 17.219 -3.172 3.174 1 91.69 93 ASP A CA 1
ATOM 691 C C . ASP A 1 93 ? 16.062 -3.012 4.16 1 91.69 93 ASP A C 1
ATOM 693 O O . ASP A 1 93 ? 14.898 -3.215 3.807 1 91.69 93 ASP A O 1
ATOM 697 N N . LEU A 1 94 ? 16.344 -2.604 5.305 1 93.5 94 LEU A N 1
ATOM 698 C CA . LEU A 1 94 ? 15.328 -2.436 6.34 1 93.5 94 LEU A CA 1
ATOM 699 C C . LEU A 1 94 ? 14.406 -1.267 6.012 1 93.5 94 LEU A C 1
ATOM 701 O O . LEU A 1 94 ? 13.219 -1.304 6.328 1 93.5 94 LEU A O 1
ATOM 705 N N . ASP A 1 95 ? 15 -0.288 5.395 1 94.38 95 ASP A N 1
ATOM 706 C CA . ASP A 1 95 ? 14.18 0.847 4.984 1 94.38 95 ASP A CA 1
ATOM 707 C C . ASP A 1 95 ? 13.148 0.427 3.939 1 94.38 95 ASP A C 1
ATOM 709 O O . ASP A 1 95 ? 12.008 0.895 3.965 1 94.38 95 ASP A O 1
ATOM 713 N N . VAL A 1 96 ? 13.516 -0.431 3.027 1 95.25 96 VAL A N 1
ATOM 714 C CA . VAL A 1 96 ? 12.57 -0.941 2.035 1 95.25 96 VAL A CA 1
ATOM 715 C C . VAL A 1 96 ? 11.43 -1.675 2.734 1 95.25 96 VAL A C 1
ATOM 717 O O . VAL A 1 96 ? 10.258 -1.444 2.43 1 95.25 96 VAL A O 1
ATOM 720 N N . ILE A 1 97 ? 11.766 -2.521 3.689 1 96.25 97 ILE A N 1
ATOM 721 C CA . ILE A 1 97 ? 10.781 -3.309 4.434 1 96.25 97 ILE A CA 1
ATOM 722 C C . ILE A 1 97 ? 9.875 -2.379 5.234 1 96.25 97 ILE A C 1
ATOM 724 O O . ILE A 1 97 ? 8.648 -2.502 5.184 1 96.25 97 ILE A O 1
ATOM 728 N N . ALA A 1 98 ? 10.5 -1.479 5.891 1 97.44 98 ALA A N 1
ATOM 729 C CA . ALA A 1 98 ? 9.75 -0.54 6.727 1 97.44 98 ALA A CA 1
ATOM 730 C C . ALA A 1 98 ? 8.766 0.274 5.887 1 97.44 98 ALA A C 1
ATOM 732 O O . ALA A 1 98 ? 7.617 0.479 6.289 1 97.44 98 ALA A O 1
ATOM 733 N N . ALA A 1 99 ? 9.195 0.756 4.762 1 97.88 99 ALA A N 1
ATOM 734 C CA . ALA A 1 99 ? 8.328 1.527 3.873 1 97.88 99 ALA A CA 1
ATOM 735 C C . ALA A 1 99 ? 7.082 0.729 3.488 1 97.88 99 ALA A C 1
ATOM 737 O O . ALA A 1 99 ? 5.961 1.232 3.582 1 97.88 99 ALA A O 1
ATOM 738 N N . GLU A 1 100 ? 7.242 -0.493 3.152 1 97.25 100 GLU A N 1
ATOM 739 C CA . GLU A 1 100 ? 6.129 -1.356 2.768 1 97.25 100 GLU A CA 1
ATOM 740 C C . GLU A 1 100 ? 5.16 -1.561 3.93 1 97.25 100 GLU A C 1
ATOM 742 O O . GLU A 1 100 ? 3.945 -1.442 3.762 1 97.25 100 GLU A O 1
ATOM 747 N N . VAL A 1 101 ? 5.688 -1.817 5.059 1 97.31 101 VAL A N 1
ATOM 748 C CA . VAL A 1 101 ? 4.875 -2.137 6.227 1 97.31 101 VAL A CA 1
ATOM 749 C C . VAL A 1 101 ? 4.086 -0.903 6.664 1 97.31 101 VAL A C 1
ATOM 751 O O . VAL A 1 101 ? 2.91 -1.005 7.02 1 97.31 101 VAL A O 1
ATOM 754 N N . LEU A 1 102 ? 4.711 0.219 6.602 1 98.25 102 LEU A N 1
ATOM 755 C CA . LEU A 1 102 ? 4.031 1.451 6.988 1 98.25 102 LEU A CA 1
ATOM 756 C C . LEU A 1 102 ? 2.873 1.755 6.043 1 98.25 102 LEU A C 1
ATOM 758 O O . LEU A 1 102 ? 1.766 2.059 6.492 1 98.25 102 LEU A O 1
ATOM 762 N N . VAL A 1 103 ? 3.07 1.653 4.797 1 96.75 103 VAL A N 1
ATOM 763 C CA . VAL A 1 103 ? 2.02 1.932 3.82 1 96.75 103 VAL A CA 1
ATOM 764 C C . VAL A 1 103 ? 0.883 0.926 3.984 1 96.75 103 VAL A C 1
ATOM 766 O O . VAL A 1 103 ? -0.292 1.302 3.99 1 96.75 103 VAL A O 1
ATOM 769 N N . ALA A 1 104 ? 1.256 -0.336 4.227 1 95.75 104 ALA A N 1
ATOM 770 C CA . ALA A 1 104 ? 0.239 -1.369 4.406 1 95.75 104 ALA A CA 1
ATOM 771 C C . ALA A 1 104 ? -0.588 -1.112 5.664 1 95.75 104 ALA A C 1
ATOM 773 O O . ALA A 1 104 ? -1.816 -1.219 5.637 1 95.75 104 ALA A O 1
ATOM 774 N N . ARG A 1 105 ? 0.037 -0.801 6.742 1 95.38 105 ARG A N 1
ATOM 775 C CA . ARG A 1 105 ? -0.662 -0.5 7.988 1 95.38 105 ARG A CA 1
ATOM 776 C C . ARG A 1 105 ? -1.539 0.738 7.836 1 95.38 105 ARG A C 1
ATOM 778 O O . ARG A 1 105 ? -2.637 0.798 8.398 1 95.38 105 ARG A O 1
ATOM 785 N N . GLY A 1 106 ? -0.98 1.713 7.141 1 97.31 106 GLY A N 1
ATOM 786 C CA . GLY A 1 106 ? -1.806 2.869 6.832 1 97.31 106 GLY A CA 1
ATOM 787 C C . GLY A 1 106 ? -3.082 2.51 6.094 1 97.31 106 GLY A C 1
ATOM 788 O O . GLY A 1 106 ? -4.172 2.938 6.48 1 97.31 106 GLY A O 1
ATOM 789 N N . PHE A 1 107 ? -3.008 1.7 5.102 1 94.12 107 PHE A N 1
ATOM 790 C CA . PHE A 1 107 ? -4.168 1.26 4.336 1 94.12 107 PHE A CA 1
ATOM 791 C C . PHE A 1 107 ? -5.133 0.474 5.219 1 94.12 107 PHE A C 1
ATOM 793 O O . PHE A 1 107 ? -6.352 0.587 5.07 1 94.12 107 PHE A O 1
ATOM 800 N N . GLU A 1 108 ? -4.555 -0.287 6.07 1 94.88 108 GLU A N 1
ATOM 801 C CA . GLU A 1 108 ? -5.387 -1.053 6.996 1 94.88 108 GLU A CA 1
ATOM 802 C C . GLU A 1 108 ? -6.301 -0.137 7.801 1 94.88 108 GLU A C 1
ATOM 804 O O . GLU A 1 108 ? -7.488 -0.427 7.969 1 94.88 108 GLU A O 1
ATOM 809 N N . TYR A 1 109 ? -5.754 0.921 8.25 1 95.44 109 TYR A N 1
ATOM 810 C CA . TYR A 1 109 ? -6.5 1.868 9.07 1 95.44 109 TYR A CA 1
ATOM 811 C C . TYR A 1 109 ? -7.484 2.668 8.227 1 95.44 109 TYR A C 1
ATOM 813 O O . TYR A 1 109 ? -8.508 3.129 8.734 1 95.44 109 TYR A O 1
ATOM 821 N N . LEU A 1 110 ? -7.246 2.752 6.852 1 95.19 110 LEU A N 1
ATOM 822 C CA . LEU A 1 110 ? -8.008 3.705 6.047 1 95.19 110 LEU A CA 1
ATOM 823 C C . LEU A 1 110 ? -8.922 2.98 5.07 1 95.19 110 LEU A C 1
ATOM 825 O O . LEU A 1 110 ? -9.758 3.607 4.41 1 95.19 110 LEU A O 1
ATOM 829 N N . ALA A 1 111 ? -8.836 1.687 4.871 1 88.31 111 ALA A N 1
ATOM 830 C CA . ALA A 1 111 ? -9.492 0.875 3.848 1 88.31 111 ALA A CA 1
ATOM 831 C C . ALA A 1 111 ? -10.992 1.142 3.814 1 88.31 111 ALA A C 1
ATOM 833 O O . ALA A 1 111 ? -11.602 1.179 2.74 1 88.31 111 ALA A O 1
ATOM 834 N N . HIS A 1 112 ? -11.758 1.395 4.762 1 85.94 112 HIS A N 1
ATOM 835 C CA . HIS A 1 112 ? -13.211 1.575 4.781 1 85.94 112 HIS A CA 1
ATOM 836 C C . HIS A 1 112 ? -13.578 3 5.172 1 85.94 112 HIS A C 1
ATOM 838 O O . HIS A 1 112 ? -14.562 3.217 5.883 1 85.94 112 HIS A O 1
ATOM 844 N N . THR A 1 113 ? -12.703 3.783 4.734 1 92.44 113 THR A N 1
ATOM 845 C CA . THR A 1 113 ? -12.977 5.191 4.988 1 92.44 113 THR A CA 1
ATOM 846 C C . THR A 1 113 ? -13.188 5.945 3.68 1 92.44 113 THR A C 1
ATOM 848 O O . THR A 1 113 ? -12.961 5.402 2.6 1 92.44 113 THR A O 1
ATOM 851 N N . GLY A 1 114 ? -13.68 7.176 3.826 1 92.19 114 GLY A N 1
ATOM 852 C CA . GLY A 1 114 ? -13.93 8.008 2.658 1 92.19 114 GLY A CA 1
ATOM 853 C C . GLY A 1 114 ? -12.664 8.492 1.984 1 92.19 114 GLY A C 1
ATOM 854 O O . GLY A 1 114 ? -12.703 9.008 0.865 1 92.19 114 GLY A O 1
ATOM 855 N N . VAL A 1 115 ? -11.445 8.227 2.617 1 94.69 115 VAL A N 1
ATOM 856 C CA . VAL A 1 115 ? -10.227 8.773 2.043 1 94.69 115 VAL A CA 1
ATOM 857 C C . VAL A 1 115 ? -9.336 7.637 1.534 1 94.69 115 VAL A C 1
ATOM 859 O O . VAL A 1 115 ? -8.188 7.863 1.154 1 94.69 115 VAL A O 1
ATOM 862 N N . ALA A 1 116 ? -9.781 6.43 1.498 1 93.62 116 ALA A N 1
ATOM 863 C CA . ALA A 1 116 ? -9 5.277 1.058 1 93.62 116 ALA A CA 1
ATOM 864 C C . ALA A 1 116 ? -8.453 5.488 -0.352 1 93.62 116 ALA A C 1
ATOM 866 O O . ALA A 1 116 ? -7.266 5.281 -0.603 1 93.62 116 ALA A O 1
ATOM 867 N N . LEU A 1 117 ? -9.32 5.945 -1.264 1 91.75 117 LEU A N 1
ATOM 868 C CA . LEU A 1 117 ? -8.914 6.125 -2.652 1 91.75 117 LEU A CA 1
ATOM 869 C C . LEU A 1 117 ? -7.992 7.332 -2.795 1 91.75 117 LEU A C 1
ATOM 871 O O . LEU A 1 117 ? -7.148 7.371 -3.695 1 91.75 117 LEU A O 1
ATOM 875 N N . ASP A 1 118 ? -8.125 8.297 -1.907 1 94.81 118 ASP A N 1
ATOM 876 C CA . ASP A 1 118 ? -7.238 9.461 -1.925 1 94.81 118 ASP A CA 1
ATOM 877 C C . ASP A 1 118 ? -5.793 9.047 -1.65 1 94.81 118 ASP A C 1
ATOM 879 O O . ASP A 1 118 ? -4.863 9.602 -2.236 1 94.81 118 ASP A O 1
ATOM 883 N N . VAL A 1 119 ? -5.629 8.117 -0.736 1 96.38 119 VAL A N 1
ATOM 884 C CA . VAL A 1 119 ? -4.281 7.656 -0.408 1 96.38 119 VAL A CA 1
ATOM 885 C C . VAL A 1 119 ? -3.689 6.902 -1.597 1 96.38 119 VAL A C 1
ATOM 887 O O . VAL A 1 119 ? -2.52 7.086 -1.937 1 96.38 119 VAL A O 1
ATOM 890 N N . VAL A 1 120 ? -4.434 6.109 -2.264 1 93.88 120 VAL A N 1
ATOM 891 C CA . VAL A 1 120 ? -3.98 5.395 -3.451 1 93.88 120 VAL A CA 1
ATOM 892 C C . VAL A 1 120 ? -3.551 6.391 -4.523 1 93.88 120 VAL A C 1
ATOM 894 O O . VAL A 1 120 ? -2.492 6.234 -5.137 1 93.88 120 VAL A O 1
ATOM 897 N N . GLU A 1 121 ? -4.383 7.414 -4.695 1 95 121 GLU A N 1
ATOM 898 C CA . GLU A 1 121 ? -4.051 8.453 -5.664 1 95 121 GLU A CA 1
ATOM 899 C C . GLU A 1 121 ? -2.762 9.172 -5.285 1 95 121 GLU A C 1
ATOM 901 O O . GLU A 1 121 ? -1.972 9.547 -6.156 1 95 121 GLU A O 1
ATOM 906 N N . ALA A 1 122 ? -2.586 9.367 -4.023 1 96.44 122 ALA A N 1
ATOM 907 C CA . ALA A 1 122 ? -1.35 10 -3.566 1 96.44 122 ALA A CA 1
ATOM 908 C C . ALA A 1 122 ? -0.137 9.133 -3.898 1 96.44 122 ALA A C 1
ATOM 910 O O . ALA A 1 122 ? 0.916 9.648 -4.281 1 96.44 122 ALA A O 1
ATOM 911 N N . VAL A 1 123 ? -0.24 7.82 -3.738 1 95.5 123 VAL A N 1
ATOM 912 C CA . VAL A 1 123 ? 0.85 6.91 -4.078 1 95.5 123 VAL A CA 1
ATOM 913 C C . VAL A 1 123 ? 1.132 6.98 -5.578 1 95.5 123 VAL A C 1
ATOM 915 O O . VAL A 1 123 ? 2.291 7 -6 1 95.5 123 VAL A O 1
ATOM 918 N N . GLN A 1 124 ? 0.082 7.062 -6.414 1 93.56 124 GLN A N 1
ATOM 919 C CA . GLN A 1 124 ? 0.24 7.188 -7.859 1 93.56 124 GLN A CA 1
ATOM 920 C C . GLN A 1 124 ? 0.949 8.484 -8.227 1 93.56 124 GLN A C 1
ATOM 922 O O . GLN A 1 124 ? 1.854 8.492 -9.062 1 93.56 124 GLN A O 1
ATOM 927 N N . GLN A 1 125 ? 0.532 9.523 -7.605 1 94.44 125 GLN A N 1
ATOM 928 C CA . GLN A 1 125 ? 1.165 10.82 -7.848 1 94.44 125 GLN A CA 1
ATOM 929 C C . GLN A 1 125 ? 2.625 10.805 -7.406 1 94.44 125 GLN A C 1
ATOM 931 O O . GLN A 1 125 ? 3.482 11.406 -8.062 1 94.44 125 GLN A O 1
ATOM 936 N N . PHE A 1 126 ? 2.844 10.195 -6.293 1 94.81 126 PHE A N 1
ATOM 937 C CA . PHE A 1 126 ? 4.215 9.992 -5.844 1 94.81 126 PHE A CA 1
ATOM 938 C C . PHE A 1 126 ? 5.047 9.312 -6.926 1 94.81 126 PHE A C 1
ATOM 940 O O . PHE A 1 126 ? 6.148 9.758 -7.242 1 94.81 126 PHE A O 1
ATOM 947 N N . GLY A 1 127 ? 4.547 8.242 -7.441 1 94 127 GLY A N 1
ATOM 948 C CA . GLY A 1 127 ? 5.23 7.551 -8.523 1 94 127 GLY A CA 1
ATOM 949 C C . GLY A 1 127 ? 5.52 8.445 -9.711 1 94 127 GLY A C 1
ATOM 950 O O . GLY A 1 12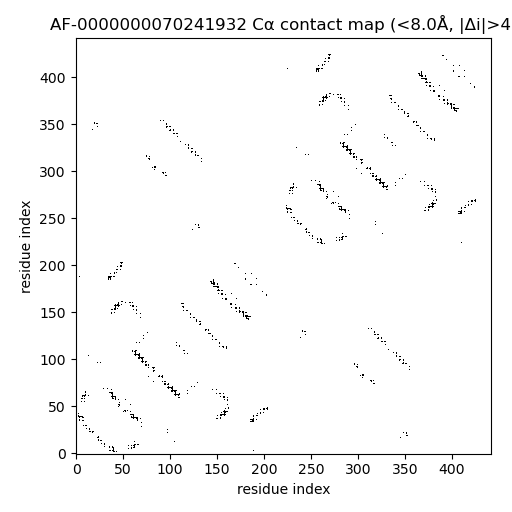7 ? 6.633 8.438 -10.242 1 94 127 GLY A O 1
ATOM 951 N N . ARG A 1 128 ? 4.535 9.164 -10.031 1 91.19 128 ARG A N 1
ATOM 952 C CA . ARG A 1 128 ? 4.688 10.086 -11.156 1 91.19 128 ARG A CA 1
ATOM 953 C C . ARG A 1 128 ? 5.773 11.117 -10.875 1 91.19 128 ARG A C 1
ATOM 955 O O . ARG A 1 128 ? 6.711 11.266 -11.664 1 91.19 128 ARG A O 1
ATOM 962 N N . THR A 1 129 ? 5.688 11.742 -9.727 1 90.06 129 THR A N 1
ATOM 963 C CA . THR A 1 129 ? 6.613 12.805 -9.367 1 90.06 129 THR A CA 1
ATOM 964 C C . THR A 1 129 ? 8.039 12.273 -9.258 1 90.06 129 THR A C 1
ATOM 966 O O . THR A 1 129 ? 8.977 12.883 -9.773 1 90.06 129 THR A O 1
ATOM 969 N N . GLN A 1 130 ? 8.156 11.109 -8.68 1 89.62 130 GLN A N 1
ATOM 970 C CA . GLN A 1 130 ? 9.492 10.562 -8.477 1 89.62 130 GLN A CA 1
ATOM 971 C C . GLN A 1 130 ? 10.094 10.094 -9.797 1 89.62 130 GLN A C 1
ATOM 973 O O . GLN A 1 130 ? 11.305 10.203 -10.008 1 89.62 130 GLN A O 1
ATOM 978 N N . THR A 1 131 ? 9.344 9.594 -10.68 1 87.69 131 THR A N 1
ATOM 979 C CA . THR A 1 131 ? 9.828 9.188 -11.992 1 87.69 131 THR A CA 1
ATOM 980 C C . THR A 1 131 ? 10.336 10.398 -12.781 1 87.69 131 THR A C 1
ATOM 982 O O . THR A 1 131 ? 11.398 10.344 -13.398 1 87.69 131 THR A O 1
ATOM 985 N N . LEU A 1 132 ? 9.586 11.477 -12.734 1 86.81 132 LEU A N 1
ATOM 986 C CA . LEU A 1 132 ? 9.969 12.688 -13.453 1 86.81 132 LEU A CA 1
ATOM 987 C C . LEU A 1 132 ? 11.258 13.273 -12.891 1 86.81 132 LEU A C 1
ATOM 989 O O . LEU A 1 132 ? 12.094 13.797 -13.633 1 86.81 132 LEU A O 1
ATOM 993 N N . ARG A 1 133 ? 11.422 13.148 -11.648 1 83.5 133 ARG A N 1
ATOM 994 C CA . ARG A 1 133 ? 12.617 13.672 -11 1 83.5 133 ARG A CA 1
ATOM 995 C C . ARG A 1 133 ? 13.852 12.859 -11.383 1 83.5 133 ARG A C 1
ATOM 997 O O . ARG A 1 133 ? 14.961 13.391 -11.422 1 83.5 133 ARG A O 1
ATOM 1004 N N . GLU A 1 134 ? 13.586 11.578 -11.602 1 79.5 134 GLU A N 1
ATOM 1005 C CA . GLU A 1 134 ? 14.695 10.703 -11.977 1 79.5 134 GLU A CA 1
ATOM 1006 C C . GLU A 1 134 ? 15.062 10.875 -13.445 1 79.5 134 GLU A C 1
ATOM 1008 O O . GLU A 1 134 ? 16.141 10.461 -13.875 1 79.5 134 GLU A O 1
ATOM 1013 N N . ALA A 1 135 ? 14.07 11.414 -14.18 1 76.5 135 ALA A N 1
ATOM 1014 C CA . ALA A 1 135 ? 14.336 11.656 -15.594 1 76.5 135 ALA A CA 1
ATOM 1015 C C . ALA A 1 135 ? 15.359 12.781 -15.773 1 76.5 135 ALA A C 1
ATOM 1017 O O . ALA A 1 135 ? 15.352 13.758 -15.031 1 76.5 135 ALA A O 1
ATOM 1018 N N . PRO A 1 136 ? 16.234 12.523 -16.797 1 66.5 136 PRO A N 1
ATOM 1019 C CA . PRO A 1 136 ? 17.203 13.57 -17.109 1 66.5 136 PRO A CA 1
ATOM 1020 C C . PRO A 1 136 ? 16.547 14.891 -17.516 1 66.5 136 PRO A C 1
ATOM 1022 O O . PRO A 1 136 ? 15.492 14.883 -18.141 1 66.5 136 PRO A O 1
ATOM 1025 N N . ASP A 1 137 ? 16.969 15.953 -17.047 1 62.66 137 ASP A N 1
ATOM 1026 C CA . ASP A 1 137 ? 16.578 17.297 -17.469 1 62.66 137 ASP A CA 1
ATOM 1027 C C . ASP A 1 137 ? 15.227 17.688 -16.875 1 62.66 137 ASP A C 1
ATOM 1029 O O . ASP A 1 137 ? 14.578 18.609 -17.375 1 62.66 137 ASP A O 1
ATOM 1033 N N . CYS A 1 138 ? 14.789 16.609 -16.312 1 57.72 138 CYS A N 1
ATOM 1034 C CA . CYS A 1 138 ? 13.453 16.875 -15.789 1 57.72 138 CYS A CA 1
ATOM 1035 C C . CYS A 1 138 ? 13.445 18.125 -14.922 1 57.72 138 CYS A C 1
ATOM 1037 O O . CYS A 1 138 ? 14.305 18.281 -14.047 1 57.72 138 CYS A O 1
ATOM 1039 N N . GLU A 1 139 ? 12.883 19.109 -15.562 1 52.84 139 GLU A N 1
ATOM 1040 C CA . GLU A 1 139 ? 12.516 20.328 -14.844 1 52.84 139 GLU A CA 1
ATOM 1041 C C . GLU A 1 139 ? 11.898 20 -13.484 1 52.84 139 GLU A C 1
ATOM 1043 O O . GLU A 1 139 ? 11.453 18.875 -13.25 1 52.84 139 GLU A O 1
ATOM 1048 N N . ALA A 1 140 ? 11.43 21.141 -12.711 1 58.62 140 ALA A N 1
ATOM 1049 C CA . ALA A 1 140 ? 11.039 21.562 -11.367 1 58.62 140 ALA A CA 1
ATOM 1050 C C . ALA A 1 140 ? 9.781 20.828 -10.914 1 58.62 140 ALA A C 1
ATOM 1052 O O . ALA A 1 140 ? 8.664 21.266 -11.188 1 58.62 140 ALA A O 1
ATOM 1053 N N . VAL A 1 141 ? 9.703 19.453 -11.039 1 63.09 141 VAL A N 1
ATOM 1054 C CA . VAL A 1 141 ? 8.531 18.906 -10.375 1 63.09 141 VAL A CA 1
ATOM 1055 C C . VAL A 1 141 ? 8.547 19.281 -8.898 1 63.09 141 VAL A C 1
ATOM 1057 O O . VAL A 1 141 ? 9.586 19.188 -8.234 1 63.09 141 VAL A O 1
ATOM 1060 N N . PRO A 1 142 ? 7.422 20.016 -8.633 1 63.47 142 PRO A N 1
ATOM 1061 C CA . PRO A 1 142 ? 7.445 20.391 -7.219 1 63.47 142 PRO A CA 1
ATOM 1062 C C . PRO A 1 142 ? 7.879 19.25 -6.301 1 63.47 142 PRO A C 1
ATOM 1064 O O . PRO A 1 142 ? 7.312 18.156 -6.363 1 63.47 142 PRO A O 1
ATOM 1067 N N . ALA A 1 143 ? 8.93 19.5 -5.707 1 65.31 143 ALA A N 1
ATOM 1068 C CA . ALA A 1 143 ? 9.555 18.547 -4.812 1 65.31 143 ALA A CA 1
ATOM 1069 C C . ALA A 1 143 ? 8.656 18.219 -3.623 1 65.31 143 ALA A C 1
ATOM 1071 O O . ALA A 1 143 ? 8.844 17.219 -2.941 1 65.31 143 ALA A O 1
ATOM 1072 N N . THR A 1 144 ? 7.578 19 -3.617 1 84.88 144 THR A N 1
ATOM 1073 C CA . THR A 1 144 ? 6.871 18.891 -2.346 1 84.88 144 THR A CA 1
ATOM 1074 C C . THR A 1 144 ? 5.441 18.406 -2.559 1 84.88 144 THR A C 1
ATOM 1076 O O . THR A 1 144 ? 4.562 18.672 -1.731 1 84.88 144 THR A O 1
ATOM 1079 N N . ARG A 1 145 ? 5.145 17.766 -3.611 1 90.69 145 ARG A N 1
ATOM 1080 C CA . ARG A 1 145 ? 3.805 17.281 -3.924 1 90.69 145 ARG A CA 1
ATOM 1081 C C . ARG A 1 145 ? 3.34 16.25 -2.895 1 90.69 145 ARG A C 1
ATOM 1083 O O . ARG A 1 145 ? 2.166 16.234 -2.516 1 90.69 145 ARG A O 1
ATOM 1090 N N . LEU A 1 146 ? 4.254 15.477 -2.477 1 95.5 146 LEU A N 1
ATOM 1091 C CA . LEU A 1 146 ? 3.922 14.477 -1.462 1 95.5 146 LEU A CA 1
ATOM 1092 C C . LEU A 1 146 ? 3.379 15.148 -0.203 1 95.5 146 LEU A C 1
ATOM 1094 O O . LEU A 1 146 ? 2.338 14.742 0.319 1 95.5 146 LEU A O 1
ATOM 1098 N N . GLU A 1 147 ? 4.047 16.172 0.235 1 96.69 147 GLU A N 1
ATOM 1099 C CA . GLU A 1 147 ? 3.645 16.906 1.431 1 96.69 147 GLU A CA 1
ATOM 1100 C C . GLU A 1 147 ? 2.277 17.562 1.243 1 96.69 147 GLU A C 1
ATOM 1102 O O . GLU A 1 147 ? 1.409 17.453 2.111 1 96.69 147 GLU A O 1
ATOM 1107 N N . ALA A 1 148 ? 2.098 18.156 0.144 1 96.44 148 ALA A N 1
ATOM 1108 C CA . ALA A 1 148 ? 0.819 18.797 -0.147 1 96.44 148 ALA A CA 1
ATOM 1109 C C . ALA A 1 148 ? -0.317 17.781 -0.149 1 96.44 148 ALA A C 1
ATOM 1111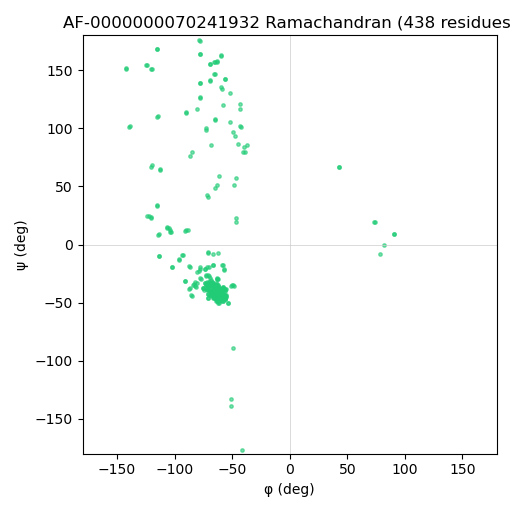 O O . ALA A 1 148 ? -1.383 18.031 0.42 1 96.44 148 ALA A O 1
ATOM 1112 N N . ASP A 1 149 ? -0.111 16.672 -0.824 1 97.12 149 ASP A N 1
ATOM 1113 C CA . ASP A 1 149 ? -1.13 15.625 -0.896 1 97.12 149 ASP A CA 1
ATOM 1114 C C . ASP A 1 149 ? -1.539 15.156 0.5 1 97.12 149 ASP A C 1
ATOM 1116 O O . ASP A 1 149 ? -2.729 15 0.782 1 97.12 149 ASP A O 1
ATOM 1120 N N . PHE A 1 150 ? -0.605 15.023 1.384 1 97.94 150 PHE A N 1
ATOM 1121 C CA . PHE A 1 150 ? -0.934 14.414 2.668 1 97.94 150 PHE A CA 1
ATOM 1122 C C . PHE A 1 150 ? -1.453 15.461 3.645 1 97.94 150 PHE A C 1
ATOM 1124 O O . PHE A 1 150 ? -2.156 15.133 4.602 1 97.94 150 PHE A O 1
ATOM 1131 N N . VAL A 1 151 ? -1.181 16.766 3.416 1 98 151 VAL A N 1
ATOM 1132 C CA . VAL A 1 151 ? -1.888 17.812 4.145 1 98 151 VAL A CA 1
ATOM 1133 C C . VAL A 1 151 ? -3.365 17.812 3.756 1 98 151 VAL A C 1
ATOM 1135 O O . VAL A 1 151 ? -4.242 17.844 4.625 1 98 151 VAL A O 1
ATOM 1138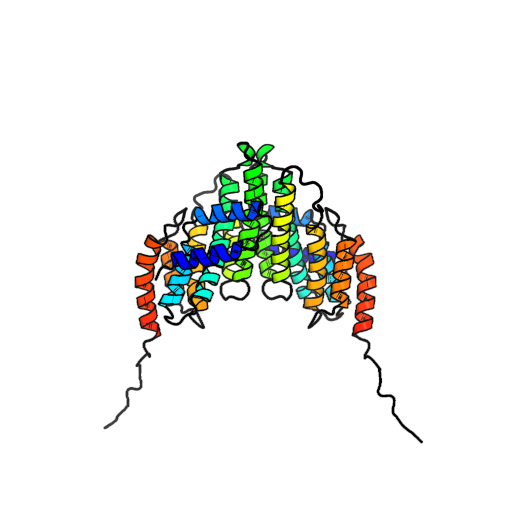 N N . ARG A 1 152 ? -3.592 17.719 2.52 1 98.31 152 ARG A N 1
ATOM 1139 C CA . ARG A 1 152 ? -4.965 17.672 2.029 1 98.31 152 ARG A CA 1
ATOM 1140 C C . ARG A 1 152 ? -5.703 16.453 2.564 1 98.31 152 ARG A C 1
ATOM 1142 O O . ARG A 1 152 ? -6.801 16.578 3.109 1 98.31 152 ARG A O 1
ATOM 1149 N N . ILE A 1 153 ? -5.086 15.289 2.473 1 98.5 153 ILE A N 1
ATOM 1150 C CA . ILE A 1 153 ? -5.707 14.039 2.895 1 98.5 153 ILE A CA 1
ATOM 1151 C C . ILE A 1 153 ? -5.973 14.07 4.398 1 98.5 153 ILE A C 1
ATOM 1153 O O . ILE A 1 153 ? -6.992 13.562 4.867 1 98.5 153 ILE A O 1
ATOM 1157 N N . ALA A 1 154 ? -5.07 14.672 5.121 1 98.62 154 ALA A N 1
ATOM 1158 C CA . ALA A 1 154 ? -5.227 14.758 6.57 1 98.62 154 ALA A CA 1
ATOM 1159 C C . ALA A 1 154 ? -6.504 15.5 6.941 1 98.62 154 ALA A C 1
ATOM 1161 O O . ALA A 1 154 ? -7.277 15.031 7.781 1 98.62 154 ALA A O 1
ATOM 1162 N N . VAL A 1 155 ? -6.762 16.625 6.301 1 98.12 155 VAL A N 1
ATOM 1163 C CA . VAL A 1 155 ? -7.957 17.422 6.57 1 98.12 155 VAL A CA 1
ATOM 1164 C C . VAL A 1 155 ? -9.203 16.641 6.16 1 98.12 155 VAL A C 1
ATOM 1166 O O . VAL A 1 155 ? -10.164 16.547 6.922 1 98.12 155 VAL A O 1
ATOM 1169 N N . GLU A 1 156 ? -9.141 16.062 5.051 1 97.88 156 GLU A N 1
ATOM 1170 C CA . GLU A 1 156 ? -10.281 15.305 4.547 1 97.88 156 GLU A CA 1
ATOM 1171 C C . GLU A 1 156 ? -10.578 14.094 5.43 1 97.88 156 GLU A C 1
ATOM 1173 O O . GLU A 1 156 ? -11.742 13.758 5.656 1 97.88 156 GLU A O 1
ATOM 1178 N N . ALA A 1 157 ? -9.555 13.453 5.879 1 98.25 157 ALA A N 1
ATOM 1179 C CA . ALA A 1 157 ? -9.719 12.312 6.773 1 98.25 157 ALA A CA 1
ATOM 1180 C C . ALA A 1 157 ? -10.367 12.734 8.086 1 98.25 157 ALA A C 1
ATOM 1182 O O . ALA A 1 157 ? -11.227 12.023 8.625 1 98.25 157 ALA A O 1
ATOM 1183 N N . GLY A 1 158 ? -9.922 13.891 8.609 1 98.19 158 GLY A N 1
ATOM 1184 C CA . GLY A 1 158 ? -10.57 14.406 9.805 1 98.19 158 GLY A CA 1
ATOM 1185 C C . GLY A 1 158 ? -12.039 14.719 9.602 1 98.19 158 GLY A C 1
ATOM 1186 O O . GLY A 1 158 ? -12.867 14.406 10.461 1 98.19 158 GLY A O 1
ATOM 1187 N N . ALA A 1 159 ? -12.352 15.328 8.484 1 97.06 159 ALA A N 1
ATOM 1188 C CA . ALA A 1 159 ? -13.742 15.641 8.156 1 97.06 159 ALA A CA 1
ATOM 1189 C C . ALA A 1 159 ? -14.57 14.367 8.016 1 97.06 159 ALA A C 1
ATOM 1191 O O . ALA A 1 159 ? -15.727 14.32 8.445 1 97.06 159 ALA A O 1
ATOM 1192 N N . ASP A 1 160 ? -13.969 13.375 7.441 1 96.62 160 ASP A N 1
ATOM 1193 C CA . ASP A 1 160 ? -14.641 12.102 7.207 1 96.62 160 ASP A CA 1
ATOM 1194 C C . ASP A 1 160 ? -15.062 11.453 8.523 1 96.62 160 ASP A C 1
ATOM 1196 O O . ASP A 1 160 ? -16.094 10.773 8.586 1 96.62 160 ASP A O 1
ATOM 1200 N N . VAL A 1 161 ? -14.281 11.586 9.547 1 96.25 161 VAL A N 1
ATOM 1201 C CA . VAL A 1 161 ? -14.586 11.039 10.859 1 96.25 161 VAL A CA 1
ATOM 1202 C C . VAL A 1 161 ? -15.734 11.828 11.5 1 96.25 161 VAL A C 1
ATOM 1204 O O . VAL A 1 161 ? -16.625 11.25 12.125 1 96.25 161 VAL A O 1
ATOM 1207 N N . ALA A 1 162 ? -15.742 13.094 11.273 1 95 162 ALA A N 1
ATOM 1208 C CA . ALA A 1 162 ? -16.578 14.016 12.047 1 95 162 ALA A CA 1
ATOM 1209 C C . ALA A 1 162 ? -17.938 14.203 11.375 1 95 162 ALA A C 1
ATOM 1211 O O . ALA A 1 162 ? -18.938 14.461 12.047 1 95 162 ALA A O 1
ATOM 1212 N N . LEU A 1 163 ? -17.922 14.102 10.016 1 93.5 163 LEU A N 1
ATOM 1213 C CA . LEU A 1 163 ? -19.109 14.516 9.281 1 93.5 163 LEU A CA 1
ATOM 1214 C C . LEU A 1 163 ? -19.625 13.383 8.398 1 93.5 163 LEU A C 1
ATOM 1216 O O . LEU A 1 163 ? -18.859 12.492 8.008 1 93.5 163 LEU A O 1
ATOM 1220 N N . GLU A 1 164 ? -20.859 13.414 8.117 1 89.5 164 GLU A N 1
ATOM 1221 C CA . GLU A 1 164 ? -21.438 12.438 7.203 1 89.5 164 GLU A CA 1
ATOM 1222 C C . GLU A 1 164 ? -20.953 12.664 5.773 1 89.5 164 GLU A C 1
ATOM 1224 O O . GLU A 1 164 ? -20.766 11.703 5.023 1 89.5 164 GLU A O 1
ATOM 1229 N N . SER A 1 165 ? -20.797 13.922 5.473 1 90.69 165 SER A N 1
ATOM 1230 C CA . SER A 1 165 ? -20.25 14.32 4.176 1 90.69 165 SER A CA 1
ATOM 1231 C C . SER A 1 165 ? -19.328 15.523 4.305 1 90.69 165 SER A C 1
ATOM 1233 O O . SER A 1 165 ? -19.484 16.344 5.207 1 90.69 165 SER A O 1
ATOM 1235 N N . THR A 1 166 ? -18.422 15.57 3.416 1 90.94 166 THR A N 1
ATOM 1236 C CA . THR A 1 166 ? -17.438 16.656 3.482 1 90.94 166 THR A CA 1
ATOM 1237 C C . THR A 1 166 ? -17.922 17.859 2.684 1 90.94 166 THR A C 1
ATOM 1239 O O . THR A 1 166 ? -18.016 17.797 1.457 1 90.94 166 THR A O 1
ATOM 1242 N N . PRO A 1 167 ? -18.203 18.922 3.383 1 90.88 167 PRO A N 1
ATOM 1243 C CA . PRO A 1 167 ? -18.609 20.125 2.662 1 90.88 167 PRO A CA 1
ATOM 1244 C C . PRO A 1 167 ? -17.516 20.672 1.749 1 90.88 167 PRO A C 1
ATOM 1246 O O . PRO A 1 167 ? -16.328 20.453 2.014 1 90.88 167 PRO A O 1
ATOM 1249 N N . GLN A 1 168 ? -17.906 21.406 0.791 1 93.69 168 GLN A N 1
ATOM 1250 C CA . GLN A 1 168 ? -16.984 21.984 -0.181 1 93.69 168 GLN A CA 1
ATOM 1251 C C . GLN A 1 168 ? -16 22.938 0.491 1 93.69 168 GLN A C 1
ATOM 1253 O O . GLN A 1 168 ? -14.844 23.031 0.094 1 93.69 168 GLN A O 1
ATOM 1258 N N . GLU A 1 169 ? -16.484 23.625 1.511 1 93.81 169 GLU A N 1
ATOM 1259 C CA . GLU A 1 169 ? -15.648 24.578 2.223 1 93.81 169 GLU A CA 1
ATOM 1260 C C . GLU A 1 169 ? -14.469 23.891 2.896 1 93.81 169 GLU A C 1
ATOM 1262 O O . GLU A 1 169 ? -13.375 24.453 2.988 1 93.81 169 GLU A O 1
ATOM 1267 N N . VAL A 1 170 ? -14.703 22.672 3.35 1 95.38 170 VAL A N 1
ATOM 1268 C CA . VAL A 1 170 ? -13.633 21.906 3.996 1 95.38 170 VAL A CA 1
ATOM 1269 C C . VAL A 1 170 ? -12.625 21.453 2.949 1 95.38 170 VAL A C 1
ATOM 1271 O O . VAL A 1 170 ? -11.414 21.5 3.182 1 95.38 170 VAL A O 1
ATOM 1274 N N . THR A 1 171 ? -13.086 21.078 1.831 1 95.94 171 THR A N 1
ATOM 1275 C CA . THR A 1 171 ? -12.219 20.688 0.727 1 95.94 171 THR A CA 1
ATOM 1276 C C . THR A 1 171 ? -11.367 21.859 0.266 1 95.94 171 THR A C 1
ATOM 1278 O O . THR A 1 171 ? -10.172 21.703 -0.01 1 95.94 171 THR A O 1
ATOM 1281 N N . ALA A 1 172 ? -11.969 22.969 0.198 1 96.38 172 ALA A N 1
ATOM 1282 C CA . ALA A 1 172 ? -11.242 24.188 -0.186 1 96.38 172 ALA A CA 1
ATOM 1283 C C . ALA A 1 172 ? -10.18 24.531 0.848 1 96.38 172 ALA A C 1
ATOM 1285 O O . ALA A 1 172 ? -9.07 24.953 0.493 1 96.38 172 ALA A O 1
ATOM 1286 N N . LEU A 1 173 ? -10.555 24.391 2.072 1 96.62 173 LEU A N 1
ATOM 1287 C CA . LEU A 1 173 ? -9.594 24.656 3.135 1 96.62 173 LEU A CA 1
ATOM 1288 C C . LEU A 1 173 ? -8.414 23.688 3.045 1 96.62 173 LEU A C 1
ATOM 1290 O O . LEU A 1 173 ? -7.262 24.078 3.213 1 96.62 173 LEU A O 1
ATOM 1294 N N . ALA A 1 174 ? -8.719 22.438 2.824 1 97.75 174 ALA A N 1
ATOM 1295 C CA . ALA A 1 174 ? -7.68 21.422 2.676 1 97.75 174 ALA A CA 1
ATOM 1296 C C . ALA A 1 174 ? -6.699 21.812 1.567 1 97.75 174 ALA A C 1
ATOM 1298 O O . ALA A 1 174 ? -5.484 21.703 1.744 1 97.75 174 ALA A O 1
ATOM 1299 N N . GLU A 1 175 ? -7.227 22.266 0.476 1 97 175 GLU A N 1
ATOM 1300 C CA . GLU A 1 175 ? -6.402 22.672 -0.658 1 97 175 GLU A CA 1
ATOM 1301 C C . GLU A 1 175 ? -5.539 23.875 -0.308 1 97 175 GLU A C 1
ATOM 1303 O O . GLU A 1 175 ? -4.363 23.938 -0.675 1 97 175 GLU A O 1
ATOM 1308 N N . ALA A 1 176 ? -6.133 24.797 0.37 1 96.5 176 ALA A N 1
ATOM 1309 C CA . ALA A 1 176 ? -5.402 26 0.764 1 96.5 176 ALA A CA 1
ATOM 1310 C C . ALA A 1 176 ? -4.258 25.656 1.713 1 96.5 176 ALA A C 1
ATOM 1312 O O . ALA A 1 176 ? -3.141 26.156 1.556 1 96.5 176 ALA A O 1
ATOM 1313 N N . LEU A 1 177 ? -4.543 24.844 2.66 1 96.94 177 LEU A N 1
ATOM 1314 C CA . LEU A 1 177 ? -3.51 24.438 3.609 1 96.94 177 LEU A CA 1
ATOM 1315 C C . LEU A 1 177 ? -2.395 23.672 2.908 1 96.94 177 LEU A C 1
ATOM 1317 O O . LEU A 1 177 ? -1.219 23.844 3.238 1 96.94 177 LEU A O 1
ATOM 1321 N N . ALA A 1 178 ? -2.762 22.828 1.988 1 96.44 178 ALA A N 1
ATOM 1322 C CA . ALA A 1 178 ? -1.788 22.062 1.22 1 96.44 178 ALA A CA 1
ATOM 1323 C C . ALA A 1 178 ? -0.84 22.984 0.456 1 96.44 178 ALA A C 1
ATOM 1325 O O . ALA A 1 178 ? 0.358 22.703 0.358 1 96.44 178 ALA A O 1
ATOM 1326 N N . GLU A 1 179 ? -1.373 24.016 -0.084 1 94.12 179 GLU A N 1
ATOM 1327 C CA . GLU A 1 179 ? -0.555 24.969 -0.814 1 94.12 179 GLU A CA 1
ATOM 1328 C C . GLU A 1 179 ? 0.374 25.734 0.127 1 94.12 179 GLU A C 1
ATOM 1330 O O . GLU A 1 179 ? 1.519 26.031 -0.225 1 94.12 179 GLU A O 1
ATOM 1335 N N . GLU A 1 180 ? -0.101 25.984 1.263 1 94.5 180 GLU A N 1
ATOM 1336 C CA . GLU A 1 180 ? 0.627 26.812 2.211 1 94.5 180 GLU A CA 1
ATOM 1337 C C . GLU A 1 180 ? 1.696 26.016 2.947 1 94.5 180 GLU A C 1
ATOM 1339 O O . GLU A 1 180 ? 2.771 26.531 3.254 1 94.5 180 GLU A O 1
ATOM 1344 N N . PHE A 1 181 ? 1.356 24.75 3.234 1 92.56 181 PHE A N 1
ATOM 1345 C CA . PHE A 1 181 ? 2.238 23.953 4.082 1 92.56 181 PHE A CA 1
ATOM 1346 C C . PHE A 1 181 ? 2.73 22.719 3.338 1 92.56 181 PHE A C 1
ATOM 1348 O O . PHE A 1 181 ? 2.389 21.594 3.703 1 92.56 181 PHE A O 1
ATOM 1355 N N . SER A 1 182 ? 3.57 22.812 2.312 1 89.12 182 SER A N 1
ATOM 1356 C CA . SER A 1 182 ? 4.023 21.672 1.525 1 89.12 182 SER A CA 1
ATOM 1357 C C . SER A 1 182 ? 5.547 21.578 1.515 1 89.12 182 SER A C 1
ATOM 1359 O O . SER A 1 182 ? 6.133 20.969 0.62 1 89.12 182 SER A O 1
ATOM 1361 N N . ALA A 1 183 ? 6.152 22.125 2.498 1 89.06 183 ALA A N 1
ATOM 1362 C CA . ALA A 1 183 ? 7.609 22.047 2.549 1 89.06 183 ALA A CA 1
ATOM 1363 C C . ALA A 1 183 ? 8.07 20.625 2.812 1 89.06 183 ALA A C 1
ATOM 1365 O O . ALA A 1 183 ? 7.309 19.797 3.318 1 89.06 183 ALA A O 1
ATOM 1366 N N . ASP A 1 184 ? 9.266 20.281 2.42 1 87.38 184 ASP A N 1
ATOM 1367 C CA . ASP A 1 184 ? 9.898 19 2.688 1 87.38 184 ASP A CA 1
ATOM 1368 C C . ASP A 1 184 ? 11.117 19.172 3.588 1 87.38 184 ASP A C 1
ATOM 1370 O O . ASP A 1 184 ? 12.133 19.719 3.166 1 87.38 184 ASP A O 1
ATOM 1374 N N . PRO A 1 185 ? 10.961 18.672 4.859 1 86 185 PRO A N 1
ATOM 1375 C CA . PRO A 1 185 ? 9.852 17.953 5.496 1 86 185 PRO A CA 1
ATOM 1376 C C . PRO A 1 185 ? 8.703 18.859 5.91 1 86 185 PRO A C 1
ATOM 1378 O O . PRO A 1 185 ? 8.867 20.094 5.945 1 86 185 PRO A O 1
ATOM 1381 N N . LEU A 1 186 ? 7.613 18.25 6.164 1 94.12 186 LEU A N 1
ATOM 1382 C CA . LEU A 1 186 ? 6.461 19 6.648 1 94.12 186 LEU A CA 1
ATOM 1383 C C . LEU A 1 186 ? 6.805 19.781 7.914 1 94.12 186 LEU A C 1
ATOM 1385 O O . LEU A 1 186 ? 7.547 19.281 8.766 1 94.12 186 LEU A O 1
ATOM 1389 N N . PRO A 1 187 ? 6.227 21.031 8.016 1 93.31 187 PRO A N 1
ATOM 1390 C CA . PRO A 1 187 ? 6.41 21.75 9.273 1 93.31 187 PRO A CA 1
ATOM 1391 C C . PRO A 1 187 ? 5.852 21 10.477 1 93.31 187 PRO A C 1
ATOM 1393 O O . PRO A 1 187 ? 5.062 20.062 10.305 1 93.31 187 PRO A O 1
ATOM 1396 N N . THR A 1 188 ? 6.305 21.406 11.617 1 95.06 188 THR A N 1
ATOM 1397 C CA . THR A 1 188 ? 5.828 20.766 12.836 1 95.06 188 THR A CA 1
ATOM 1398 C C . THR A 1 188 ? 4.34 21.031 13.039 1 95.06 188 THR A C 1
ATOM 1400 O O . THR A 1 188 ? 3.805 22.016 12.531 1 95.06 188 THR A O 1
ATOM 1403 N N . PRO A 1 189 ? 3.707 20.172 13.797 1 96.44 189 PRO A N 1
ATOM 1404 C CA . PRO A 1 189 ? 2.271 20.344 14.031 1 96.44 189 PRO A CA 1
ATOM 1405 C C . PRO A 1 189 ? 1.929 21.703 14.625 1 96.44 189 PRO A C 1
ATOM 1407 O O . PRO A 1 189 ? 0.914 22.312 14.258 1 96.44 189 PRO A O 1
ATOM 1410 N N . ASP A 1 190 ? 2.705 22.234 15.508 1 93.88 190 ASP A N 1
ATOM 1411 C CA . ASP A 1 190 ? 2.402 23.5 16.156 1 93.88 190 ASP A CA 1
ATOM 1412 C C . ASP A 1 190 ? 2.229 24.625 15.141 1 93.88 190 ASP A C 1
ATOM 1414 O O . ASP A 1 190 ? 1.347 25.469 15.289 1 93.88 190 ASP A O 1
ATOM 1418 N N . VAL A 1 191 ? 3.055 24.547 14.133 1 93.75 191 VAL A N 1
ATOM 1419 C CA . VAL A 1 191 ? 3.033 25.578 13.109 1 93.75 191 VAL A CA 1
ATOM 1420 C C . VAL A 1 191 ? 1.761 25.453 12.273 1 93.75 191 VAL A C 1
ATOM 1422 O O . VAL A 1 191 ? 1.051 26.438 12.055 1 93.75 191 VAL A O 1
ATOM 1425 N N . VAL A 1 192 ? 1.417 24.281 11.859 1 95.5 192 VAL A N 1
ATOM 1426 C CA . VAL A 1 192 ? 0.304 24.031 10.945 1 95.5 192 VAL A CA 1
ATOM 1427 C C . VAL A 1 192 ? -1.019 24.188 11.695 1 95.5 192 VAL A C 1
ATOM 1429 O O . VAL A 1 192 ? -1.965 24.781 11.172 1 95.5 192 VAL A O 1
ATOM 1432 N N . LEU A 1 193 ? -1.063 23.734 12.922 1 95.44 193 LEU A N 1
ATOM 1433 C CA . LEU A 1 193 ? -2.312 23.734 13.68 1 95.44 193 LEU A CA 1
ATOM 1434 C C . LEU A 1 193 ? -2.686 25.141 14.117 1 95.44 193 LEU A C 1
ATOM 1436 O O . LEU A 1 193 ? -3.869 25.469 14.258 1 95.44 193 LEU A O 1
ATOM 1440 N N . ALA A 1 194 ? -1.707 25.953 14.391 1 90.25 194 ALA A N 1
ATOM 1441 C CA . ALA A 1 194 ? -1.979 27.344 14.766 1 90.25 194 ALA A CA 1
ATOM 1442 C C . ALA A 1 194 ? -2.814 28.047 13.695 1 90.25 194 ALA A C 1
ATOM 1444 O O . ALA A 1 194 ? -3.709 28.828 14.016 1 90.25 194 ALA A O 1
ATOM 1445 N N . ASP A 1 195 ? -2.553 27.766 12.5 1 87.06 195 ASP A N 1
ATOM 1446 C CA . ASP A 1 195 ? -3.27 28.391 11.398 1 87.06 195 ASP A CA 1
ATOM 1447 C C . ASP A 1 195 ? -4.562 27.641 11.086 1 87.06 195 ASP A C 1
ATOM 1449 O O . ASP A 1 195 ? -5.617 28.266 10.906 1 87.06 195 ASP A O 1
ATOM 1453 N N . ALA A 1 196 ? -4.5 26.359 11.062 1 90.75 196 ALA A N 1
ATOM 1454 C CA . ALA A 1 196 ? -5.625 25.516 10.688 1 90.75 196 ALA A CA 1
ATOM 1455 C C . ALA A 1 196 ? -6.766 25.625 11.695 1 90.75 196 ALA A C 1
ATOM 1457 O O . ALA A 1 196 ? -7.938 25.641 11.312 1 90.75 196 ALA A O 1
ATOM 1458 N N . ASP A 1 197 ? -6.457 25.75 12.945 1 88.06 197 ASP A N 1
ATOM 1459 C CA . ASP A 1 197 ? -7.461 25.766 14 1 88.06 197 ASP A CA 1
ATOM 1460 C C . ASP A 1 197 ? -8.414 26.953 13.82 1 88.06 197 ASP A C 1
ATOM 1462 O O . ASP A 1 197 ? -9.633 26.781 13.891 1 88.06 197 ASP A O 1
ATOM 1466 N N . ARG A 1 198 ? -7.844 28.047 13.594 1 87.69 198 ARG A N 1
ATOM 1467 C CA . ARG A 1 198 ? -8.664 29.25 13.414 1 87.69 198 ARG A CA 1
ATOM 1468 C C . ARG A 1 198 ? -9.609 29.094 12.227 1 87.69 198 ARG A C 1
ATOM 1470 O O . ARG A 1 198 ? -10.789 29.438 12.32 1 87.69 198 ARG A O 1
ATOM 1477 N N . ARG A 1 199 ? -9.133 28.516 11.227 1 92.5 199 ARG A N 1
ATOM 1478 C CA . ARG A 1 199 ? -9.914 28.359 10.008 1 92.5 199 ARG A CA 1
ATOM 1479 C C . ARG A 1 199 ? -10.969 27.281 10.164 1 92.5 199 ARG A C 1
ATOM 1481 O O . ARG A 1 199 ? -12.094 27.422 9.688 1 92.5 199 ARG A O 1
ATOM 1488 N N . LEU A 1 200 ? -10.648 26.281 10.836 1 91.5 200 LEU A N 1
ATOM 1489 C CA . LEU A 1 200 ? -11.57 25.172 11.055 1 91.5 200 LEU A CA 1
ATOM 1490 C C . LEU A 1 200 ? -12.695 25.594 11.992 1 91.5 200 LEU A C 1
ATOM 1492 O O . LEU A 1 200 ? -13.852 25.203 11.797 1 91.5 200 LEU A O 1
ATOM 1496 N N . GLU A 1 201 ? -12.367 26.344 12.953 1 86 201 GLU A N 1
ATOM 1497 C CA . GLU A 1 201 ? -13.383 26.828 13.883 1 86 201 GLU A CA 1
ATOM 1498 C C . GLU A 1 201 ? -14.414 27.703 13.164 1 86 201 GLU A C 1
ATOM 1500 O O . GLU A 1 201 ? -15.609 27.609 13.445 1 86 201 GLU A O 1
ATOM 1505 N N . ARG A 1 202 ? -13.898 28.469 12.273 1 87.31 202 ARG A N 1
ATOM 1506 C CA . ARG A 1 202 ? -14.805 29.312 11.492 1 87.31 202 ARG A CA 1
ATOM 1507 C C . ARG A 1 202 ? -15.75 28.453 10.656 1 87.31 202 ARG A C 1
ATOM 1509 O O . ARG A 1 202 ? -16.938 28.766 10.539 1 87.31 202 ARG A O 1
ATOM 1516 N N . LEU A 1 203 ? -15.242 27.406 10.188 1 87.44 203 LEU A N 1
ATOM 1517 C CA . LEU A 1 203 ? -16.047 26.5 9.375 1 87.44 203 LEU A CA 1
ATOM 1518 C C . LEU A 1 203 ? -17.078 25.766 10.227 1 87.44 203 LEU A C 1
ATOM 1520 O O . LEU A 1 203 ? -18.219 25.578 9.812 1 87.44 203 LEU A O 1
ATOM 1524 N N . ALA A 1 204 ? -16.672 25.359 11.312 1 83.12 204 ALA A N 1
ATOM 1525 C CA . ALA A 1 204 ? -17.578 24.656 12.219 1 83.12 204 ALA A CA 1
ATOM 1526 C C . ALA A 1 204 ? -18.734 25.547 12.641 1 83.12 204 ALA A C 1
ATOM 1528 O O . ALA A 1 204 ? -19.875 25.078 12.742 1 83.12 204 ALA A O 1
ATOM 1529 N N . LEU A 1 205 ? -18.531 26.766 12.883 1 75.81 205 LEU A N 1
ATOM 1530 C CA . LEU A 1 205 ? -19.547 27.734 13.297 1 75.81 205 LEU A CA 1
ATOM 1531 C C . LEU A 1 205 ? -20.531 28 12.164 1 75.81 205 LEU A C 1
ATOM 1533 O O . LEU A 1 205 ? -21.703 28.25 12.406 1 75.81 205 LEU A O 1
ATOM 1537 N N . SER A 1 206 ? -19.969 27.875 10.984 1 74.12 206 SER A N 1
ATOM 1538 C CA . SER A 1 206 ? -20.812 28.109 9.82 1 74.12 206 SER A CA 1
ATOM 1539 C C . SER A 1 206 ? -21.734 26.906 9.555 1 74.12 206 SER A C 1
ATOM 1541 O O . SER A 1 206 ? -22.828 27.078 9.023 1 74.12 206 SER A O 1
ATOM 1543 N N . HIS A 1 207 ? -21.328 25.734 9.891 1 65.56 207 HIS A N 1
ATOM 1544 C CA . HIS A 1 207 ? -22.109 24.531 9.648 1 65.56 207 HIS A CA 1
ATOM 1545 C C . HIS A 1 207 ? -23.156 24.312 10.742 1 65.56 207 HIS A C 1
ATOM 1547 O O . HIS A 1 207 ? -24.203 23.734 10.492 1 65.56 207 HIS A O 1
ATOM 1553 N N . ASP A 1 208 ? -22.953 24.656 12.07 1 60.75 208 ASP A N 1
ATOM 1554 C CA . ASP A 1 208 ? -23.938 24.594 13.141 1 60.75 208 ASP A CA 1
ATOM 1555 C C . ASP A 1 208 ? -24.984 25.688 12.977 1 60.75 208 ASP A C 1
ATOM 1557 O O . ASP A 1 208 ? -26 25.672 13.68 1 60.75 208 ASP A O 1
ATOM 1561 N N . ARG A 1 209 ? -24.844 26.734 12.273 1 50.12 209 ARG A N 1
ATOM 1562 C CA . ARG A 1 209 ? -25.859 27.766 12.156 1 50.12 209 ARG A CA 1
ATOM 1563 C C . ARG A 1 209 ? -27.031 27.297 11.297 1 50.12 209 ARG A C 1
ATOM 1565 O O . ARG A 1 209 ? -26.828 26.891 10.156 1 50.12 209 ARG A O 1
ATOM 1572 N N . PRO A 1 210 ? -28.062 26.859 12 1 47.84 210 PRO A N 1
ATOM 1573 C CA . PRO A 1 210 ? -29.297 26.688 11.234 1 47.84 210 PRO A CA 1
ATOM 1574 C C . PRO A 1 210 ? -29.547 27.844 10.25 1 47.84 210 PRO A C 1
ATOM 1576 O O . PRO A 1 210 ? -29.25 29 10.562 1 47.84 210 PRO A O 1
ATOM 1579 N N . THR A 1 211 ? -29.25 27.641 8.977 1 41.91 211 THR A N 1
ATOM 1580 C CA . THR A 1 211 ? -29.656 28.688 8.039 1 41.91 211 THR A CA 1
ATOM 1581 C C . THR A 1 211 ? -31.016 29.25 8.414 1 41.91 211 THR A C 1
ATOM 1583 O O . THR A 1 211 ? -32.031 28.531 8.406 1 41.91 211 THR A O 1
ATOM 1586 N N . ALA A 1 212 ? -31.078 30.047 9.297 1 44.59 212 ALA A N 1
ATOM 1587 C CA . ALA A 1 212 ? -32.281 30.812 9.656 1 44.59 212 ALA A CA 1
ATOM 1588 C C . ALA A 1 212 ? -32.938 31.406 8.414 1 44.59 212 ALA A C 1
ATOM 1590 O O . ALA A 1 212 ? -33.594 32.438 8.492 1 44.59 212 ALA A O 1
ATOM 1591 N N . GLY A 1 213 ? -32.781 30.922 7.168 1 36.22 213 GLY A N 1
ATOM 1592 C CA . GLY A 1 213 ? -33.469 31.656 6.125 1 36.22 213 GLY A CA 1
ATOM 1593 C C . GLY A 1 213 ? -34.938 31.891 6.438 1 36.22 213 GLY A C 1
ATOM 1594 O O . GLY A 1 213 ? -35.438 31.453 7.477 1 36.22 213 GLY A O 1
ATOM 1595 N N . ASP A 1 214 ? -35.812 31.719 5.312 1 38.38 214 ASP A N 1
ATOM 1596 C CA . ASP A 1 214 ? -36.812 32.469 4.559 1 38.38 214 ASP A CA 1
ATOM 1597 C C . ASP A 1 214 ? -38.188 32.25 5.152 1 38.38 214 ASP A C 1
ATOM 1599 O O . ASP A 1 214 ? -39.062 31.625 4.531 1 38.38 214 ASP A O 1
ATOM 1603 N N . VAL A 1 215 ? -38.281 31.672 6.344 1 42 215 VAL A N 1
ATOM 1604 C CA . VAL A 1 215 ? -39.75 31.578 6.531 1 42 215 VAL A CA 1
ATOM 1605 C C . VAL A 1 215 ? -40.312 32.969 6.766 1 42 215 VAL A C 1
ATOM 1607 O O . VAL A 1 215 ? -40.219 33.5 7.871 1 42 215 VAL A O 1
ATOM 1610 N N . SER A 1 216 ? -39.781 34.031 5.969 1 38.41 216 SER A N 1
ATOM 1611 C CA . SER A 1 216 ? -40.5 35.281 6.055 1 38.41 216 SER A CA 1
ATOM 1612 C C . SER A 1 216 ? -42.031 35.062 5.973 1 38.41 216 SER A C 1
ATOM 1614 O O . SER A 1 216 ? -42.5 34.469 4.996 1 38.41 216 SER A O 1
ATOM 1616 N N . GLY A 1 217 ? -42.625 34.812 7.07 1 37.88 217 GLY A N 1
ATOM 1617 C CA . GLY A 1 217 ? -44.062 34.906 7.336 1 37.88 217 GLY A CA 1
ATOM 1618 C C . GLY A 1 217 ? -44.75 36.062 6.648 1 37.88 217 GLY A C 1
ATOM 1619 O O . GLY A 1 217 ? -44.375 37.219 6.875 1 37.88 217 GLY A O 1
ATOM 1620 N N . SER A 1 218 ? -45.188 35.844 5.348 1 37.56 218 SER A N 1
ATOM 1621 C CA . SER A 1 218 ? -46.125 36.719 4.648 1 37.56 218 SER A CA 1
ATOM 1622 C C . SER A 1 218 ? -47.312 37.062 5.543 1 37.56 218 SER A C 1
ATOM 1624 O O . SER A 1 218 ? -48.25 36.25 5.715 1 37.56 218 SER A O 1
ATOM 1626 N N . SER A 1 219 ? -47.031 37.625 6.684 1 34.75 219 SER A N 1
ATOM 1627 C CA . SER A 1 219 ? -48.188 38.219 7.383 1 34.75 219 SER A CA 1
ATOM 1628 C C . SER A 1 219 ? -48.812 39.312 6.539 1 34.75 219 SER A C 1
ATOM 1630 O O . SER A 1 219 ? -48.281 40.406 6.395 1 34.75 219 SER A O 1
ATOM 1632 N N . GLU A 1 220 ? -49.281 39.031 5.316 1 30.5 220 GLU A N 1
ATOM 1633 C CA . GLU A 1 220 ? -50.188 40 4.688 1 30.5 220 GLU A CA 1
ATOM 1634 C C . GLU A 1 220 ? -51.312 40.406 5.621 1 30.5 220 GLU A C 1
ATOM 1636 O O . GLU A 1 220 ? -52.094 39.562 6.074 1 30.5 220 GLU A O 1
ATOM 1641 N N . THR A 1 221 ? -51.031 41.594 6.281 1 29.3 221 THR A N 1
ATOM 1642 C CA . THR A 1 221 ? -52.062 42.594 6.617 1 29.3 221 THR A CA 1
ATOM 1643 C C . THR A 1 221 ? -52.812 43.031 5.371 1 29.3 221 THR A C 1
ATOM 1645 O O . THR A 1 221 ? -52.219 43.188 4.301 1 29.3 221 THR A O 1
ATOM 1648 N N . MET B 1 1 ? -10.727 -21.859 -22.016 1 59.16 1 MET B N 1
ATOM 1649 C CA . MET B 1 1 ? -10.883 -20.453 -21.672 1 59.16 1 MET B CA 1
ATOM 1650 C C . MET B 1 1 ? -9.586 -19.875 -21.109 1 59.16 1 MET B C 1
ATOM 1652 O O . MET B 1 1 ? -8.82 -20.594 -20.453 1 59.16 1 MET B O 1
ATOM 1656 N N . ASP B 1 2 ? -8.875 -18.828 -21.75 1 89.12 2 ASP B N 1
ATOM 1657 C CA . ASP B 1 2 ? -7.492 -18.484 -21.422 1 89.12 2 ASP B CA 1
ATOM 1658 C C . ASP B 1 2 ? -7.422 -17.531 -20.234 1 89.12 2 ASP B C 1
ATOM 1660 O O . ASP B 1 2 ? -7.461 -16.312 -20.406 1 89.12 2 ASP B O 1
ATOM 1664 N N . GLU B 1 3 ? -7.559 -18.078 -19.031 1 94.25 3 GLU B N 1
ATOM 1665 C CA . GLU B 1 3 ? -7.48 -17.344 -17.766 1 94.25 3 GLU B CA 1
ATOM 1666 C C . GLU B 1 3 ? -6.238 -16.453 -17.734 1 94.25 3 GLU B C 1
ATOM 1668 O O . GLU B 1 3 ? -6.293 -15.32 -17.25 1 94.25 3 GLU B O 1
ATOM 1673 N N . THR B 1 4 ? -5.227 -16.969 -18.312 1 96 4 THR B N 1
ATOM 1674 C CA . THR B 1 4 ? -3.977 -16.219 -18.312 1 96 4 THR B CA 1
ATOM 1675 C C . THR B 1 4 ? -4.094 -14.977 -19.203 1 96 4 THR B C 1
ATOM 1677 O O . THR B 1 4 ? -3.625 -13.898 -18.844 1 96 4 THR B O 1
ATOM 1680 N N . ALA B 1 5 ? -4.684 -15.18 -20.328 1 95.94 5 ALA B N 1
ATOM 1681 C CA . ALA B 1 5 ? -4.871 -14.062 -21.25 1 95.94 5 ALA B CA 1
ATOM 1682 C C . ALA B 1 5 ? -5.762 -12.984 -20.625 1 95.94 5 ALA B C 1
ATOM 1684 O O . ALA B 1 5 ? -5.516 -11.789 -20.797 1 95.94 5 ALA B O 1
ATOM 1685 N N . HIS B 1 6 ? -6.797 -13.414 -19.906 1 95.81 6 HIS B N 1
ATOM 1686 C CA . HIS B 1 6 ? -7.707 -12.477 -19.266 1 95.81 6 HIS B CA 1
ATOM 1687 C C . HIS B 1 6 ? -7 -11.711 -18.141 1 95.81 6 HIS B C 1
ATOM 1689 O O . HIS B 1 6 ? -7.188 -10.5 -18 1 95.81 6 HIS B O 1
ATOM 1695 N N . ALA B 1 7 ? -6.234 -12.453 -17.406 1 97.12 7 ALA B N 1
ATOM 1696 C CA . ALA B 1 7 ? -5.477 -11.82 -16.328 1 97.12 7 ALA B CA 1
ATOM 1697 C C . ALA B 1 7 ? -4.488 -10.805 -16.875 1 97.12 7 ALA B C 1
ATOM 1699 O O . ALA B 1 7 ? -4.336 -9.711 -16.328 1 97.12 7 ALA B O 1
ATOM 1700 N N . ARG B 1 8 ? -3.854 -11.133 -18.047 1 97.69 8 ARG B N 1
ATOM 1701 C CA . ARG B 1 8 ? -2.885 -10.242 -18.672 1 97.69 8 ARG B CA 1
ATOM 1702 C C . ARG B 1 8 ? -3.555 -8.969 -19.172 1 97.69 8 ARG B C 1
ATOM 1704 O O . ARG B 1 8 ? -3.025 -7.867 -19 1 97.69 8 ARG B O 1
ATOM 1711 N N . ALA B 1 9 ? -4.66 -9.172 -19.734 1 97.88 9 ALA B N 1
ATOM 1712 C CA . ALA B 1 9 ? -5.387 -8.023 -20.281 1 97.88 9 ALA B CA 1
ATOM 1713 C C . ALA B 1 9 ? -5.812 -7.07 -19.172 1 97.88 9 ALA B C 1
ATOM 1715 O O . ALA B 1 9 ? -5.688 -5.852 -19.312 1 97.88 9 ALA B O 1
ATOM 1716 N N . ALA B 1 10 ? -6.297 -7.652 -18.094 1 98.38 10 ALA B N 1
ATOM 1717 C CA . ALA B 1 10 ? -6.742 -6.82 -16.969 1 98.38 10 ALA B CA 1
ATOM 1718 C C . ALA B 1 10 ? -5.562 -6.121 -16.312 1 98.38 10 ALA B C 1
ATOM 1720 O O . ALA B 1 10 ? -5.672 -4.969 -15.891 1 98.38 10 ALA B O 1
ATOM 1721 N N . PHE B 1 11 ? -4.492 -6.844 -16.188 1 98.38 11 PHE B N 1
ATOM 1722 C CA . PHE B 1 11 ? -3.273 -6.234 -15.664 1 98.38 11 PHE B CA 1
ATOM 1723 C C . PHE B 1 11 ? -2.844 -5.055 -16.516 1 98.38 11 PHE B C 1
ATOM 1725 O O . PHE B 1 11 ? -2.555 -3.975 -16 1 98.38 11 PHE B O 1
ATOM 1732 N N . ARG B 1 12 ? -2.807 -5.258 -17.766 1 98.31 12 ARG B N 1
ATOM 1733 C CA . ARG B 1 12 ? -2.398 -4.219 -18.719 1 98.31 12 ARG B CA 1
ATOM 1734 C C . ARG B 1 12 ? -3.344 -3.023 -18.656 1 98.31 12 ARG B C 1
ATOM 1736 O O . ARG B 1 12 ? -2.9 -1.873 -18.703 1 98.31 12 ARG B O 1
ATOM 1743 N N . GLU B 1 13 ? -4.578 -3.275 -18.562 1 98.12 13 GLU B N 1
ATOM 1744 C CA . GLU B 1 13 ? -5.559 -2.203 -18.422 1 98.12 13 GLU B CA 1
ATOM 1745 C C . GLU B 1 13 ? -5.297 -1.372 -17.172 1 98.12 13 GLU B C 1
ATOM 1747 O O . GLU B 1 13 ? -5.453 -0.15 -17.188 1 98.12 13 GLU B O 1
ATOM 1752 N N . GLY B 1 14 ? -4.895 -2.045 -16.109 1 97.75 14 GLY B N 1
ATOM 1753 C CA . GLY B 1 14 ? -4.609 -1.363 -14.867 1 97.75 14 GLY B CA 1
ATOM 1754 C C . GLY B 1 14 ? -3.4 -0.452 -14.945 1 97.75 14 GLY B C 1
ATOM 1755 O O . GLY B 1 14 ? -3.24 0.451 -14.117 1 97.75 14 GLY B O 1
ATOM 1756 N N . LEU B 1 15 ? -2.582 -0.648 -15.953 1 97.62 15 LEU B N 1
ATOM 1757 C CA . LEU B 1 15 ? -1.374 0.155 -16.109 1 97.62 15 LEU B CA 1
ATOM 1758 C C . LEU B 1 15 ? -1.619 1.316 -17.078 1 97.62 15 LEU B C 1
ATOM 1760 O O . LEU B 1 15 ? -0.812 2.246 -17.141 1 97.62 15 LEU B O 1
ATOM 1764 N N . ALA B 1 16 ? -2.662 1.305 -17.766 1 96.31 16 ALA B N 1
ATOM 1765 C CA . ALA B 1 16 ? -2.861 2.127 -18.953 1 96.31 16 ALA B CA 1
ATOM 1766 C C . ALA B 1 16 ? -2.84 3.611 -18.594 1 96.31 16 ALA B C 1
ATOM 1768 O O . ALA B 1 16 ? -2.43 4.441 -19.422 1 96.31 16 ALA B O 1
ATOM 1769 N N . ASP B 1 17 ? -3.258 3.924 -17.375 1 94.62 17 ASP B N 1
ATOM 1770 C CA . ASP B 1 17 ? -3.383 5.34 -17.031 1 94.62 17 ASP B CA 1
ATOM 1771 C C . ASP B 1 17 ? -2.229 5.793 -16.156 1 94.62 17 ASP B C 1
ATOM 1773 O O . ASP B 1 17 ? -2.246 6.91 -15.625 1 94.62 17 ASP B O 1
ATOM 1777 N N . ILE B 1 18 ? -1.279 5.008 -16.031 1 94.69 18 ILE B N 1
ATOM 1778 C CA . ILE B 1 18 ? -0.123 5.355 -15.219 1 94.69 18 ILE B CA 1
ATOM 1779 C C . ILE B 1 18 ? 0.784 6.316 -15.984 1 94.69 18 ILE B C 1
ATOM 1781 O O . ILE B 1 18 ? 1.053 6.109 -17.172 1 94.69 18 ILE B O 1
ATOM 1785 N N . THR B 1 19 ? 1.1 7.434 -15.406 1 93.44 19 THR B N 1
ATOM 1786 C CA . THR B 1 19 ? 2.01 8.445 -15.938 1 93.44 19 THR B CA 1
ATOM 1787 C C . THR B 1 19 ? 3.191 8.656 -14.992 1 93.44 19 THR B C 1
ATOM 1789 O O . THR B 1 19 ? 3.09 8.391 -13.797 1 93.44 19 THR B O 1
ATOM 1792 N N . PRO B 1 20 ? 4.375 9.062 -15.609 1 92.62 20 PRO B N 1
ATOM 1793 C CA . PRO B 1 20 ? 4.676 9.344 -17.016 1 92.62 20 PRO B CA 1
ATOM 1794 C C . PRO B 1 20 ? 4.887 8.078 -17.844 1 92.62 20 PRO B C 1
ATOM 1796 O O . PRO B 1 20 ? 4.824 6.973 -17.312 1 92.62 20 PRO B O 1
ATOM 1799 N N . GLY B 1 21 ? 5.086 8.195 -19.125 1 91.81 21 GLY B N 1
ATOM 1800 C CA . GLY B 1 21 ? 5.258 7.082 -20.047 1 91.81 21 GLY B CA 1
ATOM 1801 C C . GLY B 1 21 ? 6.422 6.18 -19.672 1 91.81 21 GLY B C 1
ATOM 1802 O O . GLY B 1 21 ? 6.336 4.961 -19.828 1 91.81 21 GLY B O 1
ATOM 1803 N N . ALA B 1 22 ? 7.504 6.734 -19.172 1 89.75 22 ALA B N 1
ATOM 1804 C CA . ALA B 1 22 ? 8.672 5.957 -18.766 1 89.75 22 ALA B CA 1
ATOM 1805 C C . ALA B 1 22 ? 8.32 4.965 -17.672 1 89.75 22 ALA B C 1
ATOM 1807 O O . ALA B 1 22 ? 8.805 3.828 -17.672 1 89.75 22 ALA B O 1
ATOM 1808 N N . LEU B 1 23 ? 7.512 5.387 -16.688 1 94.56 23 LEU B N 1
ATOM 18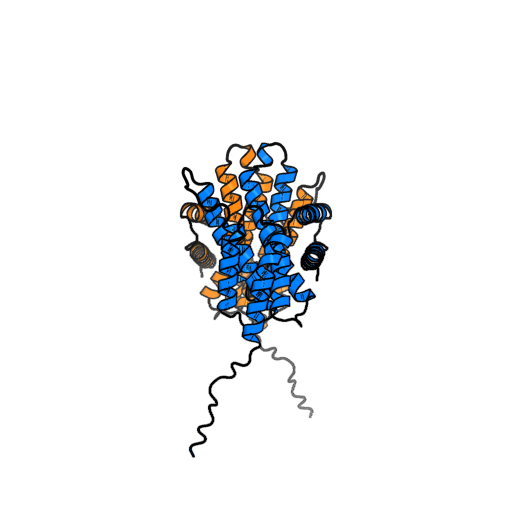09 C CA . LEU B 1 23 ? 7.066 4.5 -15.625 1 94.56 23 LEU B CA 1
ATOM 1810 C C . LEU B 1 23 ? 6.148 3.41 -16.172 1 94.56 23 LEU B C 1
ATOM 1812 O O . LEU B 1 23 ? 6.301 2.234 -15.828 1 94.56 23 LEU B O 1
ATOM 1816 N N . ARG B 1 24 ? 5.27 3.756 -16.984 1 96.81 24 ARG B N 1
ATOM 1817 C CA . ARG B 1 24 ? 4.348 2.793 -17.578 1 96.81 24 ARG B CA 1
ATOM 1818 C C . ARG B 1 24 ? 5.102 1.732 -18.375 1 96.81 24 ARG B C 1
ATOM 1820 O O . ARG B 1 24 ? 4.805 0.541 -18.266 1 96.81 24 ARG B O 1
ATOM 1827 N N . ASP B 1 25 ? 6.066 2.234 -19.156 1 95.75 25 ASP B N 1
ATOM 1828 C CA . ASP B 1 25 ? 6.871 1.308 -19.953 1 95.75 25 ASP B CA 1
ATOM 1829 C C . ASP B 1 25 ? 7.605 0.315 -19.047 1 95.75 25 ASP B C 1
ATOM 1831 O O . ASP B 1 25 ? 7.672 -0.877 -19.359 1 95.75 25 ASP B O 1
ATOM 1835 N N . HIS B 1 26 ? 8.148 0.828 -17.969 1 95.06 26 HIS B N 1
ATOM 1836 C CA . HIS B 1 26 ? 8.844 -0.029 -17.016 1 95.06 26 HIS B CA 1
ATOM 1837 C C . HIS B 1 26 ? 7.891 -1.047 -16.391 1 95.06 26 HIS B C 1
ATOM 1839 O O . HIS B 1 26 ? 8.25 -2.215 -16.234 1 95.06 26 HIS B O 1
ATOM 1845 N N . LEU B 1 27 ? 6.715 -0.633 -16.047 1 97.69 27 LEU B N 1
ATOM 1846 C CA . LEU B 1 27 ? 5.719 -1.526 -15.469 1 97.69 27 LEU B CA 1
ATOM 1847 C C . LEU B 1 27 ? 5.258 -2.562 -16.484 1 97.69 27 LEU B C 1
ATOM 1849 O O . LEU B 1 27 ? 4.965 -3.707 -16.125 1 97.69 27 LEU B O 1
ATOM 1853 N N . GLU B 1 28 ? 5.172 -2.211 -17.766 1 97.81 28 GLU B N 1
ATOM 1854 C CA . GLU B 1 28 ? 4.84 -3.164 -18.812 1 97.81 28 GLU B CA 1
ATOM 1855 C C . GLU B 1 28 ? 5.922 -4.23 -18.953 1 97.81 28 GLU B C 1
ATOM 1857 O O . GLU B 1 28 ? 5.625 -5.387 -19.266 1 97.81 28 GLU B O 1
ATOM 1862 N N . GLU B 1 29 ? 7.141 -3.83 -18.75 1 96.88 29 GLU B N 1
ATOM 1863 C CA . GLU B 1 29 ? 8.211 -4.816 -18.719 1 96.88 29 GLU B CA 1
ATOM 1864 C C . GLU B 1 29 ? 8.039 -5.801 -17.578 1 96.88 29 GLU B C 1
ATOM 1866 O O . GLU B 1 29 ? 8.281 -7 -17.734 1 96.88 29 GLU B O 1
ATOM 1871 N N . VAL B 1 30 ? 7.648 -5.246 -16.422 1 96 30 VAL B N 1
ATOM 1872 C CA . VAL B 1 30 ? 7.367 -6.105 -15.281 1 96 30 VAL B CA 1
ATOM 1873 C C . VAL B 1 30 ? 6.266 -7.102 -15.641 1 96 30 VAL B C 1
ATOM 1875 O O . VAL B 1 30 ? 6.367 -8.289 -15.32 1 96 30 VAL B O 1
ATOM 1878 N N . LEU B 1 31 ? 5.223 -6.637 -16.297 1 97.19 31 LEU B N 1
ATOM 1879 C CA . LEU B 1 31 ? 4.117 -7.484 -16.734 1 97.19 31 LEU B CA 1
ATOM 1880 C C . LEU B 1 31 ? 4.602 -8.562 -17.703 1 97.19 31 LEU B C 1
ATOM 1882 O O . LEU B 1 31 ? 4.188 -9.719 -17.609 1 97.19 31 LEU B O 1
ATOM 1886 N N . GLU B 1 32 ? 5.445 -8.195 -18.625 1 96.25 32 GLU B N 1
ATOM 1887 C CA . GLU B 1 32 ? 5.949 -9.133 -19.625 1 96.25 32 GLU B CA 1
ATOM 1888 C C . GLU B 1 32 ? 6.754 -10.258 -18.984 1 96.25 32 GLU B C 1
ATOM 1890 O O . GLU B 1 32 ? 6.73 -11.391 -19.453 1 96.25 32 GLU B O 1
ATOM 1895 N N . ASP B 1 33 ? 7.355 -9.953 -17.875 1 93.69 33 ASP B N 1
ATOM 1896 C CA . ASP B 1 33 ? 8.211 -10.93 -17.219 1 93.69 33 ASP B CA 1
ATOM 1897 C C . ASP B 1 33 ? 7.434 -11.727 -16.172 1 93.69 33 ASP B C 1
ATOM 1899 O O . ASP B 1 33 ? 7.922 -12.734 -15.656 1 93.69 33 ASP B O 1
ATOM 1903 N N . ALA B 1 34 ? 6.234 -11.328 -15.875 1 94.31 34 ALA B N 1
ATOM 1904 C CA . ALA B 1 34 ? 5.441 -11.961 -14.82 1 94.31 34 ALA B CA 1
ATOM 1905 C C . ALA B 1 34 ? 4.84 -13.273 -15.297 1 94.31 34 ALA B C 1
ATOM 1907 O O . ALA B 1 34 ? 4.398 -13.383 -16.453 1 94.31 34 ALA B O 1
ATOM 1908 N N . SER B 1 35 ? 4.848 -14.258 -14.469 1 92.56 35 SER B N 1
ATOM 1909 C CA . SER B 1 35 ? 4.207 -15.531 -14.781 1 92.56 35 SER B CA 1
ATOM 1910 C C . SER B 1 35 ? 2.693 -15.383 -14.867 1 92.56 35 SER B C 1
ATOM 1912 O O . SER B 1 35 ? 2.033 -16.125 -15.602 1 92.56 35 SER B O 1
ATOM 1914 N N . LEU B 1 36 ? 2.059 -14.484 -14.078 1 97.25 36 LEU B N 1
ATOM 1915 C CA . LEU B 1 36 ? 0.636 -14.164 -14.016 1 97.25 36 LEU B CA 1
ATOM 1916 C C . LEU B 1 36 ? -0.137 -15.273 -13.305 1 97.25 36 LEU B C 1
ATOM 1918 O O . LEU B 1 36 ? -1.346 -15.422 -13.508 1 97.25 36 LEU B O 1
ATOM 1922 N N . THR B 1 37 ? 0.552 -16.078 -12.562 1 97.69 37 THR B N 1
ATOM 1923 C CA . THR B 1 37 ? -0.046 -17.234 -11.891 1 97.69 37 THR B CA 1
ATOM 1924 C C . THR B 1 37 ? -1.112 -16.781 -10.898 1 97.69 37 THR B C 1
ATOM 1926 O O . THR B 1 37 ? -2.248 -17.266 -10.938 1 97.69 37 THR B O 1
ATOM 1929 N N . PRO B 1 38 ? -0.871 -15.789 -10 1 98.31 38 PRO B N 1
ATOM 1930 C CA . PRO B 1 38 ? -1.925 -15.391 -9.062 1 98.31 38 PRO B CA 1
ATOM 1931 C C . PRO B 1 38 ? -3.166 -14.844 -9.773 1 98.31 38 PRO B C 1
ATOM 1933 O O . PRO B 1 38 ? -4.289 -15.203 -9.406 1 98.31 38 PRO B O 1
ATOM 1936 N N . GLY B 1 39 ? -2.965 -14.031 -10.781 1 98.62 39 GLY B N 1
ATOM 1937 C CA . GLY B 1 39 ? -4.094 -13.492 -11.523 1 98.62 39 GLY B CA 1
ATOM 1938 C C . GLY B 1 39 ? -4.906 -14.555 -12.227 1 98.62 39 GLY B C 1
ATOM 1939 O O . GLY B 1 39 ? -6.137 -14.578 -12.125 1 98.62 39 GLY B O 1
ATOM 1940 N N . ALA B 1 40 ? -4.238 -15.445 -12.914 1 98.25 40 ALA B N 1
ATOM 1941 C CA . ALA B 1 40 ? -4.91 -16.516 -13.641 1 98.25 40 ALA B CA 1
ATOM 1942 C C . ALA B 1 40 ? -5.656 -17.438 -12.68 1 98.25 40 ALA B C 1
ATOM 1944 O O . ALA B 1 40 ? -6.773 -17.875 -12.969 1 98.25 40 ALA B O 1
ATOM 1945 N N . LEU B 1 41 ? -5.023 -17.75 -11.578 1 98.31 41 LEU B N 1
ATOM 1946 C CA . LEU B 1 41 ? -5.637 -18.625 -10.586 1 98.31 41 LEU B CA 1
ATOM 1947 C C . LEU B 1 41 ? -6.906 -17.984 -10.016 1 98.31 41 LEU B C 1
ATOM 1949 O O . LEU B 1 41 ? -7.895 -18.688 -9.766 1 98.31 41 LEU B O 1
ATOM 1953 N N . THR B 1 42 ? -6.934 -16.703 -9.797 1 98.5 42 THR B N 1
ATOM 1954 C CA . THR B 1 42 ? -8.117 -15.977 -9.336 1 98.5 42 THR B CA 1
ATOM 1955 C C . THR B 1 42 ? -9.266 -16.125 -10.336 1 98.5 42 THR B C 1
ATOM 1957 O O . THR B 1 42 ? -10.383 -16.484 -9.953 1 98.5 42 THR B O 1
ATOM 1960 N N . VAL B 1 43 ? -8.953 -15.906 -11.602 1 98.12 43 VAL B N 1
ATOM 1961 C CA . VAL B 1 43 ? -9.969 -16 -12.648 1 98.12 43 VAL B CA 1
ATOM 1962 C C . VAL B 1 43 ? -10.477 -17.438 -12.742 1 98.12 43 VAL B C 1
ATOM 1964 O O . VAL B 1 43 ? -11.688 -17.672 -12.805 1 98.12 43 VAL B O 1
ATOM 1967 N N . ALA B 1 44 ? -9.578 -18.375 -12.734 1 97.31 44 ALA B N 1
ATOM 1968 C CA . ALA B 1 44 ? -9.945 -19.781 -12.844 1 97.31 44 ALA B CA 1
ATOM 1969 C C . ALA B 1 44 ? -10.844 -20.219 -11.68 1 97.31 44 ALA B C 1
ATOM 1971 O O . ALA B 1 44 ? -11.828 -20.938 -11.883 1 97.31 44 ALA B O 1
ATOM 1972 N N . THR B 1 45 ? -10.5 -19.797 -10.5 1 97.62 45 THR B N 1
ATOM 1973 C CA . THR B 1 45 ? -11.273 -20.156 -9.32 1 97.62 45 THR B CA 1
ATOM 1974 C C . THR B 1 45 ? -12.695 -19.594 -9.414 1 97.62 45 THR B C 1
ATOM 1976 O O . THR B 1 45 ? -13.664 -20.312 -9.18 1 97.62 45 THR B O 1
ATOM 1979 N N . ALA B 1 46 ? -12.797 -18.312 -9.758 1 96.94 46 ALA B N 1
ATOM 1980 C CA . ALA B 1 46 ? -14.109 -17.688 -9.891 1 96.94 46 ALA B CA 1
ATOM 1981 C C . ALA B 1 46 ? -14.969 -18.422 -10.914 1 96.94 46 ALA B C 1
ATOM 1983 O O . ALA B 1 46 ? -16.125 -18.734 -10.648 1 96.94 46 ALA B O 1
ATOM 1984 N N . THR B 1 47 ? -14.383 -18.734 -12.047 1 94.88 47 THR B N 1
ATOM 1985 C CA . THR B 1 47 ? -15.102 -19.375 -13.141 1 94.88 47 THR B CA 1
ATOM 1986 C C . THR B 1 47 ? -15.508 -20.797 -12.773 1 94.88 47 THR B C 1
ATOM 1988 O O . THR B 1 47 ? -16.609 -21.25 -13.102 1 94.88 47 THR B O 1
ATOM 1991 N N . ALA B 1 48 ? -14.656 -21.5 -12.109 1 94.12 48 ALA B N 1
ATOM 1992 C CA . ALA B 1 48 ? -14.938 -22.875 -11.711 1 94.12 48 ALA B CA 1
ATOM 1993 C C . ALA B 1 48 ? -16.078 -22.922 -10.688 1 94.12 48 ALA B C 1
ATOM 1995 O O . ALA B 1 48 ? -16.922 -23.828 -10.742 1 94.12 48 ALA B O 1
ATOM 1996 N N . LEU B 1 49 ? -16.125 -22 -9.789 1 94.06 49 LEU B N 1
ATOM 1997 C CA . LEU B 1 49 ? -17.094 -22.031 -8.703 1 94.06 49 LEU B CA 1
ATOM 1998 C C . LEU B 1 49 ? -18.453 -21.516 -9.172 1 94.06 49 LEU B C 1
ATOM 2000 O O . LEU B 1 49 ? -19.484 -21.906 -8.633 1 94.06 49 LEU B O 1
ATOM 2004 N N . ASP B 1 50 ? -18.406 -20.562 -10.086 1 93.25 50 ASP B N 1
ATOM 2005 C CA . ASP B 1 50 ? -19.625 -20 -10.68 1 93.25 50 ASP B CA 1
ATOM 2006 C C . ASP B 1 50 ? -19.438 -19.781 -12.188 1 93.25 50 ASP B C 1
ATOM 2008 O O . ASP B 1 50 ? -18.875 -18.766 -12.609 1 93.25 50 ASP B O 1
ATOM 2012 N N . GLY B 1 51 ? -19.984 -20.672 -12.953 1 90.5 51 GLY B N 1
ATOM 2013 C CA . GLY B 1 51 ? -19.875 -20.625 -14.398 1 90.5 51 GLY B CA 1
ATOM 2014 C C . GLY B 1 51 ? -20.438 -19.344 -15 1 90.5 51 GLY B C 1
ATOM 2015 O O . GLY B 1 51 ? -20.078 -18.969 -16.109 1 90.5 51 GLY B O 1
ATOM 2016 N N . ALA B 1 52 ? -21.25 -18.594 -14.289 1 93.94 52 ALA B N 1
ATOM 2017 C CA . ALA B 1 52 ? -21.906 -17.391 -14.805 1 93.94 52 ALA B CA 1
ATOM 2018 C C . ALA B 1 52 ? -21.234 -16.125 -14.258 1 93.94 52 ALA B C 1
ATOM 2020 O O . ALA B 1 52 ? -21.734 -15.016 -14.461 1 93.94 52 ALA B O 1
ATOM 2021 N N . VAL B 1 53 ? -20.094 -16.312 -13.703 1 94.94 53 VAL B N 1
ATOM 2022 C CA . VAL B 1 53 ? -19.438 -15.18 -13.062 1 94.94 53 VAL B CA 1
ATOM 2023 C C . VAL B 1 53 ? -19.062 -14.133 -14.109 1 94.94 53 VAL B C 1
ATOM 2025 O O . VAL B 1 53 ? -18.797 -14.469 -15.266 1 94.94 53 VAL B O 1
ATOM 2028 N N . ASP B 1 54 ? -19.094 -12.859 -13.742 1 95.81 54 ASP B N 1
ATOM 2029 C CA . ASP B 1 54 ? -18.562 -11.789 -14.57 1 95.81 54 ASP B CA 1
ATOM 2030 C C . ASP B 1 54 ? -17.047 -11.914 -14.742 1 95.81 54 ASP B C 1
ATOM 2032 O O . ASP B 1 54 ? -16.297 -11.57 -13.836 1 95.81 54 ASP B O 1
ATOM 2036 N N . ARG B 1 55 ? -16.641 -12.305 -15.898 1 95.38 55 ARG B N 1
ATOM 2037 C CA . ARG B 1 55 ? -15.242 -12.609 -16.141 1 95.38 55 ARG B CA 1
ATOM 2038 C C . ARG B 1 55 ? -14.383 -11.352 -16.062 1 95.38 55 ARG B C 1
ATOM 2040 O O . ARG B 1 55 ? -13.219 -11.414 -15.648 1 95.38 55 ARG B O 1
ATOM 2047 N N . ASP B 1 56 ? -14.961 -10.242 -16.453 1 96.25 56 ASP B N 1
ATOM 2048 C CA . ASP B 1 56 ? -14.219 -8.984 -16.344 1 96.25 56 ASP B CA 1
ATOM 2049 C C . ASP B 1 56 ? -13.961 -8.617 -14.883 1 96.25 56 ASP B C 1
ATOM 2051 O O . ASP B 1 56 ? -12.875 -8.133 -14.539 1 96.25 56 ASP B O 1
ATOM 2055 N N . LEU B 1 57 ? -14.977 -8.844 -14.133 1 96.88 57 LEU B N 1
ATOM 2056 C CA . LEU B 1 57 ? -14.82 -8.578 -12.703 1 96.88 57 LEU B CA 1
ATOM 2057 C C . LEU B 1 57 ? -13.781 -9.508 -12.086 1 96.88 57 LEU B C 1
ATOM 2059 O O . LEU B 1 57 ? -12.945 -9.07 -11.297 1 96.88 57 LEU B O 1
ATOM 2063 N N . ALA B 1 58 ? -13.828 -10.758 -12.477 1 97.88 58 ALA B N 1
ATOM 2064 C CA . ALA B 1 58 ? -12.859 -11.727 -11.977 1 97.88 58 ALA B CA 1
ATOM 2065 C C . ALA B 1 58 ? -11.438 -11.359 -12.414 1 97.88 58 ALA B C 1
ATOM 2067 O O . ALA B 1 58 ? -10.492 -11.469 -11.625 1 97.88 58 ALA B O 1
ATOM 2068 N N . ALA B 1 59 ? -11.32 -10.906 -13.617 1 98.25 59 ALA B N 1
ATOM 2069 C CA . ALA B 1 59 ? -10.016 -10.523 -14.148 1 98.25 59 ALA B CA 1
ATOM 2070 C C . ALA B 1 59 ? -9.461 -9.305 -13.414 1 98.25 59 ALA B C 1
ATOM 2072 O O . ALA B 1 59 ? -8.266 -9.242 -13.125 1 98.25 59 ALA B O 1
ATOM 2073 N N . ARG B 1 60 ? -10.297 -8.367 -13.086 1 98 60 ARG B N 1
ATOM 2074 C CA . ARG B 1 60 ? -9.875 -7.18 -12.352 1 98 60 ARG B CA 1
ATOM 2075 C C . ARG B 1 60 ? -9.438 -7.543 -10.93 1 98 60 ARG B C 1
ATOM 2077 O O . ARG B 1 60 ? -8.453 -7.004 -10.422 1 98 60 ARG B O 1
ATOM 2084 N N . ARG B 1 61 ? -10.227 -8.461 -10.414 1 98.38 61 ARG B N 1
ATOM 2085 C CA . ARG B 1 61 ? -9.844 -8.984 -9.109 1 98.38 61 ARG B CA 1
ATOM 2086 C C . ARG B 1 61 ? -8.477 -9.656 -9.172 1 98.38 61 ARG B C 1
ATOM 2088 O O . ARG B 1 61 ? -7.617 -9.414 -8.32 1 98.38 61 ARG B O 1
ATOM 2095 N N . GLY B 1 62 ? -8.336 -10.453 -10.156 1 98.56 62 GLY B N 1
ATOM 2096 C CA . GLY B 1 62 ? -7.066 -11.133 -10.367 1 98.56 62 GLY B CA 1
ATOM 2097 C C . GLY B 1 62 ? -5.914 -10.188 -10.609 1 98.56 62 GLY B C 1
ATOM 2098 O O . GLY B 1 62 ? -4.801 -10.414 -10.133 1 98.56 62 GLY B O 1
ATOM 2099 N N . ALA B 1 63 ? -6.18 -9.125 -11.352 1 98.56 63 ALA B N 1
ATOM 2100 C CA . ALA B 1 63 ? -5.156 -8.117 -11.602 1 98.56 63 ALA B CA 1
ATOM 2101 C C . ALA B 1 63 ? -4.695 -7.465 -10.297 1 98.56 63 ALA B C 1
ATOM 2103 O O . ALA B 1 63 ? -3.504 -7.215 -10.109 1 98.56 63 ALA B O 1
ATOM 2104 N N . GLY B 1 64 ? -5.613 -7.188 -9.43 1 98.44 64 GLY B N 1
ATOM 2105 C CA . GLY B 1 64 ? -5.262 -6.629 -8.133 1 98.44 64 GLY B CA 1
ATOM 2106 C C . GLY B 1 64 ? -4.336 -7.523 -7.332 1 98.44 64 GLY B C 1
ATOM 2107 O O . GLY B 1 64 ? -3.336 -7.059 -6.785 1 98.44 64 GLY B O 1
ATOM 2108 N N . VAL B 1 65 ? -4.63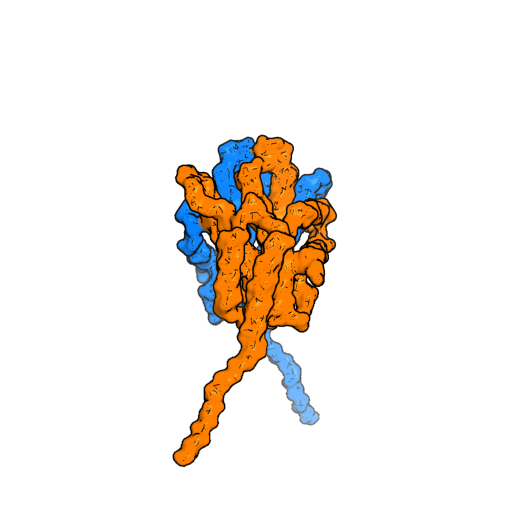3 -8.789 -7.297 1 98.69 65 VAL B N 1
ATOM 2109 C CA . VAL B 1 65 ? -3.814 -9.773 -6.594 1 98.69 65 VAL B CA 1
ATOM 2110 C C . VAL B 1 65 ? -2.43 -9.844 -7.234 1 98.69 65 VAL B C 1
ATOM 2112 O O . VAL B 1 65 ? -1.414 -9.789 -6.535 1 98.69 65 VAL B O 1
ATOM 2115 N N . GLN B 1 66 ? -2.41 -9.875 -8.562 1 98.69 66 GLN B N 1
ATOM 2116 C CA . GLN B 1 66 ? -1.171 -9.992 -9.32 1 98.69 66 GLN B CA 1
ATOM 2117 C C . GLN B 1 66 ? -0.271 -8.781 -9.109 1 98.69 66 GLN B C 1
ATOM 2119 O O . GLN B 1 66 ? 0.936 -8.93 -8.906 1 98.69 66 GLN B O 1
ATOM 2124 N N . MET B 1 67 ? -0.898 -7.602 -9.172 1 98.44 67 MET B N 1
ATOM 2125 C CA . MET B 1 67 ? -0.131 -6.371 -9.016 1 98.44 67 MET B CA 1
ATOM 2126 C C . MET B 1 67 ? 0.485 -6.285 -7.621 1 98.44 67 MET B C 1
ATOM 2128 O O . MET B 1 67 ? 1.649 -5.91 -7.477 1 98.44 67 MET B O 1
ATOM 2132 N N . SER B 1 68 ? -0.292 -6.629 -6.613 1 98.12 68 SER B N 1
ATOM 2133 C CA . SER B 1 68 ? 0.221 -6.633 -5.246 1 98.12 68 SER B CA 1
ATOM 2134 C C . SER B 1 68 ? 1.402 -7.586 -5.102 1 98.12 68 SER B C 1
ATOM 2136 O O . SER B 1 68 ? 2.42 -7.234 -4.5 1 98.12 68 SER B O 1
ATOM 2138 N N . TYR B 1 69 ? 1.329 -8.734 -5.695 1 98.31 69 TYR B N 1
ATOM 2139 C CA . TYR B 1 69 ? 2.395 -9.734 -5.66 1 98.31 69 TYR B CA 1
ATOM 2140 C C . TYR B 1 69 ? 3.65 -9.211 -6.348 1 98.31 69 TYR B C 1
ATOM 2142 O O . TYR B 1 69 ? 4.75 -9.297 -5.793 1 98.31 69 TYR B O 1
ATOM 2150 N N . GLU B 1 70 ? 3.479 -8.664 -7.535 1 98.12 70 GLU B N 1
ATOM 2151 C CA . GLU B 1 70 ? 4.621 -8.195 -8.312 1 98.12 70 GLU B CA 1
ATOM 2152 C C . GLU B 1 70 ? 5.328 -7.039 -7.605 1 98.12 70 GLU B C 1
ATOM 2154 O O . GLU B 1 70 ? 6.555 -6.93 -7.656 1 98.12 70 GLU B O 1
ATOM 2159 N N . GLY B 1 71 ? 4.508 -6.156 -7.027 1 98.12 71 GLY B N 1
ATOM 2160 C CA . GLY B 1 71 ? 5.121 -5.074 -6.27 1 98.12 71 GLY B CA 1
ATOM 2161 C C . GLY B 1 71 ? 6.02 -5.566 -5.148 1 98.12 71 GLY B C 1
ATOM 2162 O O . GLY B 1 71 ? 7.148 -5.094 -5 1 98.12 71 GLY B O 1
ATOM 2163 N N . LEU B 1 72 ? 5.582 -6.535 -4.391 1 97.56 72 LEU B N 1
ATOM 2164 C CA . LEU B 1 72 ? 6.363 -7.07 -3.281 1 97.56 72 LEU B CA 1
ATOM 2165 C C . LEU B 1 72 ? 7.547 -7.887 -3.793 1 97.56 72 LEU B C 1
ATOM 2167 O O . LEU B 1 72 ? 8.617 -7.879 -3.184 1 97.56 72 LEU B O 1
ATOM 2171 N N . ARG B 1 73 ? 7.352 -8.562 -4.883 1 96.19 73 ARG B N 1
ATOM 2172 C CA . ARG B 1 73 ? 8.453 -9.289 -5.504 1 96.19 73 ARG B CA 1
ATOM 2173 C C . ARG B 1 73 ? 9.57 -8.328 -5.93 1 96.19 73 ARG B C 1
ATOM 2175 O O . ARG B 1 73 ? 10.75 -8.633 -5.762 1 96.19 73 ARG B O 1
ATOM 2182 N N . LEU B 1 74 ? 9.164 -7.191 -6.496 1 95.44 74 LEU B N 1
ATOM 2183 C CA . LEU B 1 74 ? 10.141 -6.172 -6.863 1 95.44 74 LEU B CA 1
ATOM 2184 C C . LEU B 1 74 ? 10.891 -5.672 -5.637 1 95.44 74 LEU B C 1
ATOM 2186 O O . LEU B 1 74 ? 12.117 -5.516 -5.672 1 95.44 74 LEU B O 1
ATOM 2190 N N . SER B 1 75 ? 10.195 -5.422 -4.566 1 95.5 75 SER B N 1
ATOM 2191 C CA . SER B 1 75 ? 10.828 -4.992 -3.32 1 95.5 75 SER B CA 1
ATOM 2192 C C . SER B 1 75 ? 11.82 -6.031 -2.812 1 95.5 75 SER B C 1
ATOM 2194 O O . SER B 1 75 ? 12.914 -5.688 -2.367 1 95.5 75 SER B O 1
ATOM 2196 N N . ARG B 1 76 ? 11.43 -7.285 -2.908 1 94.88 76 ARG B N 1
ATOM 2197 C CA . ARG B 1 76 ? 12.328 -8.367 -2.512 1 94.88 76 ARG B CA 1
ATOM 2198 C C . ARG B 1 76 ? 13.594 -8.367 -3.365 1 94.88 76 ARG B C 1
ATOM 2200 O O . ARG B 1 76 ? 14.695 -8.547 -2.848 1 94.88 76 ARG B O 1
ATOM 2207 N N . SER B 1 77 ? 13.391 -8.227 -4.625 1 92.38 77 SER B N 1
ATOM 2208 C CA . SER B 1 77 ? 14.531 -8.203 -5.531 1 92.38 77 SER B CA 1
ATOM 2209 C C . SER B 1 77 ? 15.477 -7.055 -5.203 1 92.38 77 SER B C 1
ATOM 2211 O O . SER B 1 77 ? 16.703 -7.195 -5.309 1 92.38 77 SER B O 1
ATOM 2213 N N . LEU B 1 78 ? 14.969 -5.867 -4.836 1 91.69 78 LEU B N 1
ATOM 2214 C CA . LEU B 1 78 ? 15.766 -4.707 -4.465 1 91.69 78 LEU B CA 1
ATOM 2215 C C . LEU B 1 78 ? 16.672 -5.023 -3.273 1 91.69 78 LEU B C 1
ATOM 2217 O O . LEU B 1 78 ? 17.828 -4.625 -3.246 1 91.69 78 LEU B O 1
ATOM 2221 N N . ILE B 1 79 ? 16.125 -5.785 -2.33 1 90.31 79 ILE B N 1
ATOM 2222 C CA . ILE B 1 79 ? 16.844 -6.156 -1.122 1 90.31 79 ILE B CA 1
ATOM 2223 C C . ILE B 1 79 ? 17.938 -7.164 -1.47 1 90.31 79 ILE B C 1
ATOM 2225 O O . ILE B 1 79 ? 19.062 -7.094 -0.938 1 90.31 79 ILE B O 1
ATOM 2229 N N . ARG B 1 80 ? 17.672 -8 -2.449 1 88 80 ARG B N 1
ATOM 2230 C CA . ARG B 1 80 ? 18.594 -9.094 -2.762 1 88 80 ARG B CA 1
ATOM 2231 C C . ARG B 1 80 ? 19.672 -8.633 -3.725 1 88 80 ARG B C 1
ATOM 2233 O O . ARG B 1 80 ? 20.828 -9.086 -3.631 1 88 80 ARG B O 1
ATOM 2240 N N . THR B 1 81 ? 19.344 -7.773 -4.691 1 85 81 THR B N 1
ATOM 2241 C CA . THR B 1 81 ? 20.281 -7.504 -5.781 1 85 81 THR B CA 1
ATOM 2242 C C . THR B 1 81 ? 20.984 -6.168 -5.57 1 85 81 THR B C 1
ATOM 2244 O O . THR B 1 81 ? 22.016 -5.898 -6.188 1 85 81 THR B O 1
ATOM 2247 N N . THR B 1 82 ? 20.547 -5.32 -4.848 1 82.81 82 THR B N 1
ATOM 2248 C CA . THR B 1 82 ? 21.109 -4.008 -4.547 1 82.81 82 THR B CA 1
ATOM 2249 C C . THR B 1 82 ? 21.641 -3.34 -5.812 1 82.81 82 THR B C 1
ATOM 2251 O O . THR B 1 82 ? 22.828 -3.055 -5.926 1 82.81 82 THR B O 1
ATOM 2254 N N . PRO B 1 83 ? 20.734 -3.004 -6.715 1 82.88 83 PRO B N 1
ATOM 2255 C CA . PRO B 1 83 ? 21.172 -2.457 -8 1 82.88 83 PRO B CA 1
ATOM 2256 C C . PRO B 1 83 ? 22.031 -1.198 -7.848 1 82.88 83 PRO B C 1
ATOM 2258 O O . PRO B 1 83 ? 22.875 -0.915 -8.695 1 82.88 83 PRO B O 1
ATOM 2261 N N . TRP B 1 84 ? 21.969 -0.497 -6.773 1 85.06 84 TRP B N 1
ATOM 2262 C CA . TRP B 1 84 ? 22.719 0.725 -6.52 1 85.06 84 TRP B CA 1
ATOM 2263 C C . TRP B 1 84 ? 24.203 0.418 -6.32 1 85.06 84 TRP B C 1
ATOM 2265 O O . TRP B 1 84 ? 25.062 1.223 -6.68 1 85.06 84 TRP B O 1
ATOM 2275 N N . GLU B 1 85 ? 24.469 -0.702 -5.91 1 79.94 85 GLU B N 1
ATOM 2276 C CA . GLU B 1 85 ? 25.844 -1.107 -5.656 1 79.94 85 GLU B CA 1
ATOM 2277 C C . GLU B 1 85 ? 26.547 -1.502 -6.953 1 79.94 85 GLU B C 1
ATOM 2279 O O . GLU B 1 85 ? 27.781 -1.41 -7.051 1 79.94 85 GLU B O 1
ATOM 2284 N N . HIS B 1 86 ? 25.75 -1.879 -7.922 1 78.88 86 HIS B N 1
ATOM 2285 C CA . HIS B 1 86 ? 26.344 -2.445 -9.125 1 78.88 86 HIS B CA 1
ATOM 2286 C C . HIS B 1 86 ? 26.281 -1.46 -10.289 1 78.88 86 HIS B C 1
ATOM 2288 O O . HIS B 1 86 ? 26.406 -1.854 -11.445 1 78.88 86 HIS B O 1
ATOM 2294 N N . GLY B 1 87 ? 26 -0.191 -9.953 1 73.88 87 GLY B N 1
ATOM 2295 C CA . GLY B 1 87 ? 26.125 0.849 -10.961 1 73.88 87 GLY B CA 1
ATOM 2296 C C . GLY B 1 87 ? 24.828 1.083 -11.727 1 73.88 87 GLY B C 1
ATOM 2297 O O . GLY B 1 87 ? 24.828 1.797 -12.734 1 73.88 87 GLY B O 1
ATOM 2298 N N . ASP B 1 88 ? 23.781 0.488 -11.281 1 81.38 88 ASP B N 1
ATOM 2299 C CA . ASP B 1 88 ? 22.5 0.678 -11.961 1 81.38 88 ASP B CA 1
ATOM 2300 C C . ASP B 1 88 ? 21.531 1.442 -11.078 1 81.38 88 ASP B C 1
ATOM 2302 O O . ASP B 1 88 ? 20.438 0.945 -10.773 1 81.38 88 ASP B O 1
ATOM 2306 N N . ARG B 1 89 ? 21.859 2.643 -10.789 1 81.06 89 ARG B N 1
ATOM 2307 C CA . ARG B 1 89 ? 21.094 3.49 -9.875 1 81.06 89 ARG B CA 1
ATOM 2308 C C . ARG B 1 89 ? 19.703 3.801 -10.445 1 81.06 89 ARG B C 1
ATOM 2310 O O . ARG B 1 89 ? 18.703 3.713 -9.734 1 81.06 89 ARG B O 1
ATOM 2317 N N . GLU B 1 90 ? 19.703 4.082 -11.641 1 83.19 90 GLU B N 1
ATOM 2318 C CA . GLU B 1 90 ? 18.438 4.473 -12.273 1 83.19 90 GLU B CA 1
ATOM 2319 C C . GLU B 1 90 ? 17.422 3.332 -12.234 1 83.19 90 GLU B C 1
ATOM 2321 O O . GLU B 1 90 ? 16.25 3.555 -11.945 1 83.19 90 GLU B O 1
ATOM 2326 N N . SER B 1 91 ? 18 2.201 -12.461 1 83.69 91 SER B N 1
ATOM 2327 C CA . SER B 1 91 ? 17.109 1.04 -12.43 1 83.69 91 SER B CA 1
ATOM 2328 C C . SER B 1 91 ? 16.562 0.799 -11.023 1 83.69 91 SER B C 1
ATOM 2330 O O . SER B 1 91 ? 15.391 0.488 -10.859 1 83.69 91 SER B O 1
ATOM 2332 N N . GLY B 1 92 ? 17.469 0.937 -10.07 1 89.25 92 GLY B N 1
ATOM 2333 C CA . GLY B 1 92 ? 17.047 0.77 -8.688 1 89.25 92 GLY B CA 1
ATOM 2334 C C . GLY B 1 92 ? 15.984 1.772 -8.273 1 89.25 92 GLY B C 1
ATOM 2335 O O . GLY B 1 92 ? 14.977 1.405 -7.656 1 89.25 92 GLY B O 1
ATOM 2336 N N . ASP B 1 93 ? 16.172 2.984 -8.648 1 91.56 93 ASP B N 1
ATOM 2337 C CA . ASP B 1 93 ? 15.227 4.039 -8.305 1 91.56 93 ASP B CA 1
ATOM 2338 C C . ASP B 1 93 ? 13.859 3.777 -8.922 1 91.56 93 ASP B C 1
ATOM 2340 O O . ASP B 1 93 ? 12.836 3.893 -8.25 1 91.56 93 ASP B O 1
ATOM 2344 N N . LEU B 1 94 ? 13.828 3.381 -10.094 1 93.38 94 LEU B N 1
ATOM 2345 C CA . LEU B 1 94 ? 12.578 3.119 -10.805 1 93.38 94 LEU B CA 1
ATOM 2346 C C . LEU B 1 94 ? 11.883 1.881 -10.242 1 93.38 94 LEU B C 1
ATOM 2348 O O . LEU B 1 94 ? 10.656 1.814 -10.203 1 93.38 94 LEU B O 1
ATOM 2352 N N . ASP B 1 95 ? 12.711 0.962 -9.836 1 94.25 95 ASP B N 1
ATOM 2353 C CA . ASP B 1 95 ? 12.141 -0.234 -9.227 1 94.25 95 ASP B CA 1
ATOM 2354 C C . ASP B 1 95 ? 11.414 0.108 -7.926 1 94.25 95 ASP B C 1
ATOM 2356 O O . ASP B 1 95 ? 10.352 -0.451 -7.633 1 94.25 95 ASP B O 1
ATOM 2360 N N . VAL B 1 96 ? 11.953 0.998 -7.141 1 95.12 96 VAL B N 1
ATOM 2361 C CA . VAL B 1 96 ? 11.297 1.438 -5.914 1 95.12 96 VAL B CA 1
ATOM 2362 C C . VAL B 1 96 ? 9.945 2.064 -6.246 1 95.12 96 VAL B C 1
ATOM 2364 O O . VAL B 1 96 ? 8.938 1.739 -5.621 1 95.12 96 VAL B O 1
ATOM 2367 N N . ILE B 1 97 ? 9.93 2.926 -7.242 1 96.12 97 ILE B N 1
ATOM 2368 C CA . ILE B 1 97 ? 8.719 3.621 -7.664 1 96.12 97 ILE B CA 1
ATOM 2369 C C . ILE B 1 97 ? 7.699 2.613 -8.188 1 96.12 97 ILE B C 1
ATOM 2371 O O . ILE B 1 97 ? 6.531 2.635 -7.789 1 96.12 97 ILE B O 1
ATOM 2375 N N . ALA B 1 98 ? 8.172 1.761 -9.008 1 97.38 98 ALA B N 1
ATOM 2376 C CA . ALA B 1 98 ? 7.301 0.754 -9.602 1 97.38 98 ALA B CA 1
ATOM 2377 C C . ALA B 1 98 ? 6.668 -0.129 -8.531 1 97.38 98 ALA B C 1
ATOM 2379 O O . ALA B 1 98 ? 5.473 -0.431 -8.594 1 97.38 98 ALA B O 1
ATOM 2380 N N . ALA B 1 99 ? 7.434 -0.562 -7.578 1 97.81 99 ALA B N 1
ATOM 2381 C CA . ALA B 1 99 ? 6.926 -1.394 -6.492 1 97.81 99 ALA B CA 1
ATOM 2382 C C . ALA B 1 99 ? 5.781 -0.698 -5.758 1 97.81 99 ALA B C 1
ATOM 2384 O O . ALA B 1 99 ? 4.727 -1.294 -5.535 1 97.81 99 ALA B O 1
ATOM 2385 N N . GLU B 1 100 ? 5.938 0.545 -5.469 1 97.06 100 GLU B N 1
ATOM 2386 C CA . GLU B 1 100 ? 4.914 1.317 -4.77 1 97.06 100 GLU B CA 1
ATOM 2387 C C . GLU B 1 100 ? 3.641 1.429 -5.605 1 97.06 100 GLU B C 1
ATOM 2389 O O . GLU B 1 100 ? 2.537 1.212 -5.102 1 97.06 100 GLU B O 1
ATOM 2394 N N . VAL B 1 101 ? 3.797 1.721 -6.832 1 97.31 101 VAL B N 1
ATOM 2395 C CA . VAL B 1 101 ? 2.662 1.96 -7.719 1 97.31 101 VAL B CA 1
ATOM 2396 C C . VAL B 1 101 ? 1.889 0.66 -7.93 1 97.31 101 VAL B C 1
ATOM 2398 O O . VAL B 1 101 ? 0.656 0.659 -7.938 1 97.31 101 VAL B O 1
ATOM 2401 N N . LEU B 1 102 ? 2.59 -0.403 -8.062 1 98.25 102 LEU B N 1
ATOM 2402 C CA . LEU B 1 102 ? 1.935 -1.692 -8.258 1 98.25 102 LEU B CA 1
ATOM 2403 C C . LEU B 1 102 ? 1.121 -2.078 -7.023 1 98.25 102 LEU B C 1
ATOM 2405 O O . LEU B 1 102 ? -0.043 -2.471 -7.141 1 98.25 102 LEU B O 1
ATOM 2409 N N . VAL B 1 103 ? 1.656 -1.95 -5.879 1 96.75 103 VAL B N 1
ATOM 2410 C CA . VAL B 1 103 ? 0.953 -2.307 -4.648 1 96.75 103 VAL B CA 1
ATOM 2411 C C . VAL B 1 103 ? -0.259 -1.396 -4.465 1 96.75 103 VAL B C 1
ATOM 2413 O O . VAL B 1 103 ? -1.353 -1.866 -4.141 1 96.75 103 VAL B O 1
ATOM 2416 N N . ALA B 1 104 ? -0.067 -0.111 -4.785 1 95.69 104 ALA B N 1
ATOM 2417 C CA . ALA B 1 104 ? -1.173 0.834 -4.652 1 95.69 104 ALA B CA 1
ATOM 2418 C C . ALA B 1 104 ? -2.303 0.497 -5.621 1 95.69 104 ALA B C 1
ATOM 2420 O O . ALA B 1 104 ? -3.477 0.499 -5.242 1 95.69 104 ALA B O 1
ATOM 2421 N N . ARG B 1 105 ? -2.002 0.226 -6.84 1 95.38 105 ARG B N 1
ATOM 2422 C CA . ARG B 1 105 ? -3 -0.143 -7.84 1 95.38 105 ARG B CA 1
ATOM 2423 C C . ARG B 1 105 ? -3.693 -1.448 -7.461 1 95.38 105 ARG B C 1
ATOM 2425 O O . ARG B 1 105 ? -4.898 -1.602 -7.676 1 95.38 105 ARG B O 1
ATOM 2432 N N . GLY B 1 106 ? -2.879 -2.369 -6.965 1 97.38 106 GLY B N 1
ATOM 2433 C CA . GLY B 1 106 ? -3.482 -3.586 -6.445 1 97.38 106 GLY B CA 1
ATOM 2434 C C . GLY B 1 106 ? -4.516 -3.326 -5.367 1 97.38 106 GLY B C 1
ATOM 2435 O O . GLY B 1 106 ? -5.629 -3.848 -5.43 1 97.38 106 GLY B O 1
ATOM 2436 N N . PHE B 1 107 ? -4.215 -2.504 -4.422 1 94.19 107 PHE B N 1
ATOM 2437 C CA . PHE B 1 107 ? -5.141 -2.154 -3.352 1 94.19 107 PHE B CA 1
ATOM 2438 C C . PHE B 1 107 ? -6.379 -1.46 -3.908 1 94.19 107 PHE B C 1
ATOM 2440 O O . PHE B 1 107 ? -7.488 -1.676 -3.422 1 94.19 107 PHE B O 1
ATOM 2447 N N . GLU B 1 108 ? -6.133 -0.666 -4.875 1 94.81 108 GLU B N 1
ATOM 2448 C CA . GLU B 1 108 ? -7.254 0.021 -5.508 1 94.81 108 GLU B CA 1
ATOM 2449 C C . GLU B 1 108 ? -8.281 -0.975 -6.035 1 94.81 108 GLU B C 1
ATOM 2451 O O . GLU B 1 108 ? -9.484 -0.79 -5.848 1 94.81 108 GLU B O 1
ATOM 2456 N N . TYR B 1 109 ? -7.801 -1.983 -6.641 1 95.5 109 TYR B N 1
ATOM 2457 C CA . TYR B 1 109 ? -8.672 -2.996 -7.23 1 95.5 109 TYR B CA 1
ATOM 2458 C C . TYR B 1 109 ? -9.305 -3.861 -6.148 1 95.5 109 TYR B C 1
ATOM 2460 O O . TYR B 1 109 ? -10.398 -4.406 -6.348 1 95.5 109 TYR B O 1
ATOM 2468 N N . LEU B 1 110 ? -8.695 -3.908 -4.902 1 95.19 110 LEU B N 1
ATOM 2469 C CA . LEU B 1 110 ? -9.117 -4.906 -3.928 1 95.19 110 LEU B CA 1
ATOM 2470 C C . LEU B 1 110 ? -9.773 -4.246 -2.721 1 95.19 110 LEU B C 1
ATOM 2472 O O . LEU B 1 110 ? -10.32 -4.93 -1.854 1 95.19 110 LEU B O 1
ATOM 2476 N N . ALA B 1 111 ? -9.734 -2.949 -2.543 1 88.25 111 ALA B N 1
ATOM 2477 C CA . ALA B 1 111 ? -10.133 -2.178 -1.368 1 88.25 111 ALA B CA 1
ATOM 2478 C C . ALA B 1 111 ? -11.531 -2.57 -0.9 1 88.25 111 ALA B C 1
ATOM 2480 O O . ALA B 1 111 ? -11.789 -2.646 0.302 1 88.25 111 ALA B O 1
ATOM 2481 N N . HIS B 1 112 ? -12.508 -2.904 -1.594 1 86.06 112 HIS B N 1
ATOM 2482 C CA . HIS B 1 112 ? -13.875 -3.203 -1.195 1 86.06 112 HIS B CA 1
ATOM 2483 C C . HIS B 1 112 ? -14.227 -4.66 -1.481 1 86.06 112 HIS B C 1
ATOM 2485 O O . HIS B 1 112 ? -15.352 -4.961 -1.896 1 86.06 112 HIS B O 1
ATOM 2491 N N . THR B 1 113 ? -13.203 -5.359 -1.321 1 92.44 113 THR B N 1
ATOM 2492 C CA . THR B 1 113 ? -13.422 -6.789 -1.502 1 92.44 113 THR B CA 1
ATOM 2493 C C . THR B 1 113 ? -13.188 -7.543 -0.196 1 92.44 113 THR B C 1
ATOM 2495 O O . THR B 1 113 ? -12.711 -6.965 0.781 1 92.44 113 THR B O 1
ATOM 2498 N N . GLY B 1 114 ? -13.594 -8.812 -0.213 1 92.12 114 GLY B N 1
ATOM 2499 C CA . GLY B 1 114 ? -13.43 -9.648 0.967 1 92.12 114 GLY B CA 1
ATOM 2500 C C . GLY B 1 114 ? -11.992 -10.023 1.243 1 92.12 114 GLY B C 1
ATOM 2501 O O . GLY B 1 114 ? -11.664 -10.523 2.324 1 92.12 114 GLY B O 1
ATOM 2502 N N . VAL B 1 115 ? -11.039 -9.656 0.289 1 94.62 115 VAL B N 1
ATOM 2503 C CA . VAL B 1 115 ? -9.664 -10.094 0.48 1 94.62 115 VAL B CA 1
ATOM 2504 C C . VAL B 1 115 ? -8.766 -8.883 0.728 1 94.62 115 VAL B C 1
ATOM 2506 O O . VAL B 1 115 ? -7.539 -9.008 0.756 1 94.62 115 VAL B O 1
ATOM 2509 N N . ALA B 1 116 ? -9.273 -7.719 0.902 1 93.56 116 ALA B N 1
ATOM 2510 C CA . ALA B 1 116 ? -8.492 -6.504 1.113 1 93.56 116 ALA B CA 1
ATOM 2511 C C . ALA B 1 116 ? -7.555 -6.652 2.305 1 93.56 116 ALA B C 1
ATOM 2513 O O . ALA B 1 116 ? -6.363 -6.344 2.209 1 93.56 116 ALA B O 1
ATOM 2514 N N . LEU B 1 117 ? -8.086 -7.172 3.422 1 91.69 117 LEU B N 1
ATOM 2515 C CA . LEU B 1 117 ? -7.277 -7.305 4.633 1 91.69 117 LEU B CA 1
ATOM 2516 C C . LEU B 1 117 ? -6.258 -8.43 4.488 1 91.69 117 LEU B C 1
ATOM 2518 O O . LEU B 1 117 ? -5.191 -8.391 5.109 1 91.69 117 LEU B O 1
ATOM 2522 N N . ASP B 1 118 ? -6.559 -9.406 3.66 1 94.81 118 ASP B N 1
ATOM 2523 C CA . ASP B 1 118 ? -5.609 -10.484 3.408 1 94.81 118 ASP B CA 1
ATOM 2524 C C . ASP B 1 118 ? -4.344 -9.961 2.74 1 94.81 118 ASP B C 1
ATOM 2526 O O . ASP B 1 118 ? -3.242 -10.438 3.025 1 94.81 118 ASP B O 1
ATOM 2530 N N . VAL B 1 119 ? -4.52 -9.039 1.83 1 96.31 119 VAL B N 1
ATOM 2531 C CA . VAL B 1 119 ? -3.363 -8.469 1.141 1 96.31 119 VAL B CA 1
ATOM 2532 C C . VAL B 1 119 ? -2.521 -7.656 2.121 1 96.31 119 VAL B C 1
ATOM 2534 O O . VAL B 1 119 ? -1.291 -7.738 2.109 1 96.31 119 VAL B O 1
ATOM 2537 N N . VAL B 1 120 ? -3.117 -6.922 2.986 1 93.88 120 VAL B N 1
ATOM 2538 C CA . VAL B 1 120 ? -2.402 -6.16 4.004 1 93.88 120 VAL B CA 1
ATOM 2539 C C . VAL B 1 120 ? -1.604 -7.113 4.895 1 93.88 120 VAL B C 1
ATOM 2541 O O . VAL B 1 120 ? -0.431 -6.867 5.184 1 93.88 120 VAL B O 1
ATOM 2544 N N . GLU B 1 121 ? -2.262 -8.203 5.273 1 95.06 121 GLU B N 1
ATOM 2545 C CA . GLU B 1 121 ? -1.585 -9.203 6.094 1 95.06 121 GLU B CA 1
ATOM 2546 C C . GLU B 1 121 ? -0.403 -9.812 5.348 1 95.06 121 GLU B C 1
ATOM 2548 O O . GLU B 1 121 ? 0.63 -10.117 5.953 1 95.06 121 GLU B O 1
ATOM 2553 N N . ALA B 1 122 ? -0.578 -10.008 4.086 1 96.5 122 ALA B N 1
ATOM 2554 C CA . ALA B 1 122 ? 0.523 -10.539 3.283 1 96.5 122 ALA B CA 1
ATOM 2555 C C . ALA B 1 122 ? 1.704 -9.57 3.271 1 96.5 122 ALA B C 1
ATOM 2557 O O . ALA B 1 122 ? 2.861 -9.992 3.328 1 96.5 122 ALA B O 1
ATOM 2558 N N . VAL B 1 123 ? 1.451 -8.266 3.18 1 95.5 123 VAL B N 1
ATOM 2559 C CA . VAL B 1 123 ? 2.516 -7.27 3.213 1 95.5 123 VAL B CA 1
ATOM 2560 C C . VAL B 1 123 ? 3.215 -7.305 4.57 1 95.5 123 VAL B C 1
ATOM 2562 O O . VAL B 1 123 ? 4.445 -7.223 4.641 1 95.5 123 VAL B O 1
ATOM 2565 N N . GLN B 1 124 ? 2.459 -7.477 5.664 1 93.69 124 GLN B N 1
ATOM 2566 C CA . GLN B 1 124 ? 3.031 -7.574 7 1 93.69 124 GLN B CA 1
ATOM 2567 C C . GLN B 1 124 ? 3.922 -8.805 7.129 1 93.69 124 GLN B C 1
ATOM 2569 O O . GLN B 1 124 ? 5.023 -8.734 7.672 1 93.69 124 GLN B O 1
ATOM 2574 N N . GLN B 1 125 ? 3.43 -9.883 6.629 1 94.56 125 GLN B N 1
ATOM 2575 C CA . GLN B 1 125 ? 4.211 -11.109 6.652 1 94.56 125 GLN B CA 1
ATOM 2576 C C . GLN B 1 125 ? 5.48 -10.977 5.816 1 94.56 125 GLN B C 1
ATOM 2578 O O . GLN B 1 125 ? 6.535 -11.492 6.191 1 94.56 125 GLN B O 1
ATOM 2583 N N . PHE B 1 126 ? 5.332 -10.359 4.707 1 95 126 PHE B N 1
ATOM 2584 C CA . PHE B 1 126 ? 6.496 -10.039 3.889 1 95 126 PHE B CA 1
ATOM 2585 C C . PHE B 1 126 ? 7.539 -9.281 4.703 1 95 126 PHE B C 1
ATOM 2587 O O . PHE B 1 126 ? 8.719 -9.633 4.691 1 95 126 PHE B O 1
ATOM 2594 N N . GLY B 1 127 ? 7.113 -8.25 5.363 1 94.19 127 GLY B N 1
ATOM 2595 C CA . GLY B 1 127 ? 8.016 -7.488 6.219 1 94.19 127 GLY B CA 1
ATOM 2596 C C . GLY B 1 127 ? 8.703 -8.344 7.266 1 94.19 127 GLY B C 1
ATOM 2597 O O . GLY B 1 127 ? 9.914 -8.234 7.461 1 94.19 127 GLY B O 1
ATOM 2598 N N . ARG B 1 128 ? 7.914 -9.156 7.824 1 91.31 128 ARG B N 1
ATOM 2599 C CA . ARG B 1 128 ? 8.453 -10.047 8.844 1 91.31 128 ARG B CA 1
ATOM 2600 C C . ARG B 1 128 ? 9.508 -10.984 8.25 1 91.31 128 ARG B C 1
ATOM 2602 O O . ARG B 1 128 ? 10.641 -11.039 8.734 1 91.31 128 ARG B O 1
ATOM 2609 N N . THR B 1 129 ? 9.141 -11.625 7.164 1 90.31 129 THR B N 1
ATOM 2610 C CA . THR B 1 129 ? 10.016 -12.609 6.535 1 90.31 129 THR B CA 1
ATOM 2611 C C . THR B 1 129 ? 11.297 -11.953 6.035 1 90.31 129 THR B C 1
ATOM 2613 O O . THR B 1 129 ? 12.391 -12.469 6.262 1 90.31 129 THR B O 1
ATOM 2616 N N . GLN B 1 130 ? 11.156 -10.789 5.465 1 89.81 130 GLN B N 1
ATOM 2617 C CA . GLN B 1 130 ? 12.328 -10.133 4.902 1 89.81 130 GLN B CA 1
ATOM 2618 C C . GLN B 1 130 ? 13.242 -9.594 6.004 1 89.81 130 GLN B C 1
ATOM 2620 O O . GLN B 1 130 ? 14.461 -9.594 5.859 1 89.81 130 GLN B O 1
ATOM 2625 N N . THR B 1 131 ? 12.719 -9.164 7.07 1 87.94 131 THR B N 1
ATOM 2626 C CA . THR B 1 131 ? 13.523 -8.695 8.195 1 87.94 131 THR B CA 1
ATOM 2627 C C . THR B 1 131 ? 14.328 -9.852 8.797 1 87.94 131 THR B C 1
ATOM 2629 O O . THR B 1 131 ? 15.516 -9.695 9.094 1 87.94 131 THR B O 1
ATOM 2632 N N . LEU B 1 132 ? 13.695 -10.992 8.945 1 87.19 132 LEU B N 1
ATOM 2633 C CA . LEU B 1 132 ? 14.367 -12.156 9.516 1 87.19 132 LEU B CA 1
ATOM 2634 C C . LEU B 1 132 ? 15.484 -12.633 8.594 1 87.19 132 LEU B C 1
ATOM 2636 O O . LEU B 1 132 ? 16.547 -13.07 9.062 1 87.19 132 LEU B O 1
ATOM 2640 N N . ARG B 1 133 ? 15.281 -12.516 7.355 1 84.25 133 ARG B N 1
ATOM 2641 C CA . ARG B 1 133 ? 16.281 -12.945 6.391 1 84.25 133 ARG B CA 1
ATOM 2642 C C . ARG B 1 133 ? 17.5 -12.023 6.414 1 84.25 133 ARG B C 1
ATOM 2644 O O . ARG B 1 133 ? 18.625 -12.453 6.129 1 84.25 133 ARG B O 1
ATOM 2651 N N . GLU B 1 134 ? 17.203 -10.758 6.711 1 79.94 134 GLU B N 1
ATOM 2652 C CA . GLU B 1 134 ? 18.281 -9.789 6.766 1 79.94 134 GLU B CA 1
ATOM 2653 C C . GLU B 1 134 ? 19.062 -9.906 8.07 1 79.94 134 GLU B C 1
ATOM 2655 O O . GLU B 1 134 ? 20.188 -9.398 8.18 1 79.94 134 GLU B O 1
ATOM 2660 N N . ALA B 1 135 ? 18.375 -10.539 9.008 1 77 135 ALA B N 1
ATOM 2661 C CA . ALA B 1 135 ? 19.062 -10.75 10.281 1 77 135 ALA B CA 1
ATOM 2662 C C . ALA B 1 135 ? 20.203 -11.758 10.133 1 77 135 ALA B C 1
ATOM 2664 O O . ALA B 1 135 ? 20.078 -12.734 9.383 1 77 135 ALA B O 1
ATOM 2665 N N . PRO B 1 136 ? 21.281 -11.453 10.828 1 67.25 136 PRO B N 1
ATOM 2666 C CA . PRO B 1 136 ? 22.406 -12.383 10.789 1 67.25 136 PRO B CA 1
ATOM 2667 C C . PRO B 1 136 ? 22.031 -13.781 11.289 1 67.25 136 PRO B C 1
ATOM 2669 O O . PRO B 1 136 ? 21.188 -13.914 12.188 1 67.25 136 PRO B O 1
ATOM 2672 N N . ASP B 1 137 ? 22.391 -14.797 10.617 1 62.78 137 ASP B N 1
ATOM 2673 C CA . ASP B 1 137 ? 22.281 -16.188 11.039 1 62.78 137 ASP B CA 1
ATOM 2674 C C . ASP B 1 137 ? 20.875 -16.734 10.805 1 62.78 137 ASP B C 1
ATOM 2676 O O . ASP B 1 137 ? 20.5 -17.75 11.375 1 62.78 137 ASP B O 1
ATOM 2680 N N . CYS B 1 138 ? 20.188 -15.734 10.289 1 58.41 138 CYS B N 1
ATOM 2681 C CA . CYS B 1 138 ? 18.812 -16.172 10.117 1 58.41 138 CYS B CA 1
ATOM 2682 C C . CYS B 1 138 ? 18.719 -17.234 9.023 1 58.41 138 CYS B C 1
ATOM 2684 O O . CYS B 1 138 ? 19.125 -17 7.887 1 58.41 138 CYS B O 1
ATOM 2686 N N . GLU B 1 139 ? 18.938 -18.5 9.398 1 52.12 139 GLU B N 1
ATOM 2687 C CA . GLU B 1 139 ? 18.688 -19.609 8.484 1 52.12 139 GLU B CA 1
ATOM 2688 C C . GLU B 1 139 ? 17.312 -19.5 7.836 1 52.12 139 GLU B C 1
ATOM 2690 O O . GLU B 1 139 ? 17.188 -19.594 6.609 1 52.12 139 GLU B O 1
ATOM 2695 N N . ALA B 1 140 ? 16.234 -20.094 8.508 1 56.88 140 ALA B N 1
ATOM 2696 C CA . ALA B 1 140 ? 15.133 -21 8.211 1 56.88 140 ALA B CA 1
ATOM 2697 C C . ALA B 1 140 ? 13.914 -20.219 7.719 1 56.88 140 ALA B C 1
ATOM 2699 O O . ALA B 1 140 ? 12.789 -20.734 7.746 1 56.88 140 ALA B O 1
ATOM 2700 N N . VAL B 1 141 ? 13.953 -18.953 7.359 1 63.03 141 VAL B N 1
ATOM 2701 C CA . VAL B 1 141 ? 12.633 -18.438 7 1 63.03 141 VAL B CA 1
ATOM 2702 C C . VAL B 1 141 ? 12.289 -18.859 5.57 1 63.03 141 VAL B C 1
ATOM 2704 O O . VAL B 1 141 ? 13.102 -18.688 4.656 1 63.03 141 VAL B O 1
ATOM 2707 N N . PRO B 1 142 ? 11.203 -19.672 5.578 1 64.38 142 PRO B N 1
ATOM 2708 C CA . PRO B 1 142 ? 10.859 -20.078 4.211 1 64.38 142 PRO B CA 1
ATOM 2709 C C . PRO B 1 142 ? 10.93 -18.906 3.221 1 64.38 142 PRO B C 1
ATOM 2711 O O . PRO B 1 142 ? 10.32 -17.859 3.449 1 64.38 142 PRO B O 1
ATOM 2714 N N . ALA B 1 143 ? 11.734 -19.125 2.316 1 65.38 143 ALA B N 1
ATOM 2715 C CA . ALA B 1 143 ? 12.008 -18.125 1.289 1 65.38 143 ALA B CA 1
ATOM 2716 C C . ALA B 1 143 ? 10.781 -17.891 0.414 1 65.38 143 ALA B C 1
ATOM 2718 O O . ALA B 1 143 ? 10.688 -16.875 -0.271 1 65.38 143 ALA B O 1
ATOM 2719 N N . THR B 1 144 ? 9.82 -18.766 0.681 1 84.94 144 THR B N 1
ATOM 2720 C CA . THR B 1 144 ? 8.773 -18.719 -0.334 1 84.94 144 THR B CA 1
ATOM 2721 C C . THR B 1 144 ? 7.426 -18.359 0.288 1 84.94 144 THR B C 1
ATOM 2723 O O . THR B 1 144 ? 6.371 -18.688 -0.258 1 84.94 144 THR B O 1
ATOM 2726 N N . ARG B 1 145 ? 7.383 -17.734 1.376 1 90.81 145 ARG B N 1
ATOM 2727 C CA . ARG B 1 145 ? 6.152 -17.359 2.068 1 90.81 145 ARG B CA 1
ATOM 2728 C C . ARG B 1 145 ? 5.324 -16.391 1.232 1 90.81 145 ARG B C 1
ATOM 2730 O O . ARG B 1 145 ? 4.098 -16.469 1.208 1 90.81 145 ARG B O 1
ATOM 2737 N N . LEU B 1 146 ? 6.008 -15.539 0.57 1 95.5 146 LEU B N 1
ATOM 2738 C CA . LEU B 1 146 ? 5.316 -14.586 -0.291 1 95.5 146 LEU B CA 1
ATOM 2739 C C . LEU B 1 146 ? 4.492 -15.312 -1.35 1 95.5 146 LEU B C 1
ATOM 2741 O O . LEU B 1 146 ? 3.311 -15.008 -1.538 1 95.5 146 LEU B O 1
ATOM 2745 N N . GLU B 1 147 ? 5.082 -16.281 -1.973 1 96.69 147 GLU B N 1
ATOM 2746 C CA . GLU B 1 147 ? 4.418 -17.062 -3.014 1 96.69 147 GLU B CA 1
ATOM 2747 C C . GLU B 1 147 ? 3.223 -17.828 -2.453 1 96.69 147 GLU B C 1
ATOM 2749 O O . GLU B 1 147 ? 2.137 -17.797 -3.035 1 96.69 147 GLU B O 1
ATOM 2754 N N . ALA B 1 148 ? 3.422 -18.422 -1.348 1 96.5 148 ALA B N 1
ATOM 2755 C CA . ALA B 1 148 ? 2.338 -19.156 -0.71 1 96.5 148 ALA B CA 1
ATOM 2756 C C . ALA B 1 148 ? 1.169 -18.234 -0.372 1 96.5 148 ALA B C 1
ATOM 2758 O O . ALA B 1 148 ? 0.01 -18.578 -0.62 1 96.5 148 ALA B O 1
ATOM 2759 N N . ASP B 1 149 ? 1.469 -17.109 0.221 1 97.19 149 ASP B N 1
ATOM 2760 C CA . ASP B 1 149 ? 0.43 -16.156 0.595 1 97.19 149 ASP B CA 1
ATOM 2761 C C . ASP B 1 149 ? -0.397 -15.734 -0.62 1 97.19 149 ASP B C 1
ATOM 2763 O O . ASP B 1 149 ? -1.626 -15.672 -0.548 1 97.19 149 ASP B O 1
ATOM 2767 N N . PHE B 1 150 ? 0.222 -15.547 -1.738 1 97.94 150 PHE B N 1
ATOM 2768 C CA . PHE B 1 150 ? -0.508 -14.984 -2.869 1 97.94 150 PHE B CA 1
ATOM 2769 C C . PHE B 1 150 ? -1.193 -16.078 -3.672 1 97.94 150 PHE B C 1
ATOM 2771 O O . PHE B 1 150 ? -2.164 -15.82 -4.387 1 97.94 150 PHE B O 1
ATOM 2778 N N . VAL B 1 151 ? -0.764 -17.344 -3.523 1 98.06 151 VAL B N 1
ATOM 2779 C CA . VAL B 1 151 ? -1.562 -18.453 -4.031 1 98.06 151 VAL B CA 1
ATOM 2780 C C . VAL B 1 151 ? -2.861 -18.562 -3.238 1 98.06 151 VAL B C 1
ATOM 2782 O O . VAL B 1 151 ? -3.943 -18.688 -3.818 1 98.06 151 VAL B O 1
ATOM 2785 N N . ARG B 1 152 ? -2.729 -18.484 -1.987 1 98.38 152 ARG B N 1
ATOM 2786 C CA . ARG B 1 152 ? -3.902 -18.547 -1.123 1 98.38 152 ARG B CA 1
ATOM 2787 C C . ARG B 1 152 ? -4.859 -17.391 -1.411 1 98.38 152 ARG B C 1
ATOM 2789 O O . ARG B 1 152 ? -6.055 -17.609 -1.62 1 98.38 152 ARG B O 1
ATOM 2796 N N . ILE B 1 153 ? -4.34 -16.188 -1.489 1 98.5 153 ILE B N 1
ATOM 2797 C CA . ILE B 1 153 ? -5.156 -14.992 -1.7 1 98.5 153 ILE B CA 1
ATOM 2798 C C . ILE B 1 153 ? -5.836 -15.07 -3.064 1 98.5 153 ILE B C 1
ATOM 2800 O O . ILE B 1 153 ? -6.988 -14.648 -3.217 1 98.5 153 ILE B O 1
ATOM 2804 N N . ALA B 1 154 ? -5.137 -15.602 -4.02 1 98.62 154 ALA B N 1
ATOM 2805 C CA . ALA B 1 154 ? -5.691 -15.711 -5.367 1 98.62 154 ALA B CA 1
ATOM 2806 C C . ALA B 1 154 ? -6.957 -16.562 -5.367 1 98.62 154 ALA B C 1
ATOM 2808 O O . ALA B 1 154 ? -7.977 -16.172 -5.941 1 98.62 154 ALA B O 1
ATOM 2809 N N . VAL B 1 155 ? -6.93 -17.703 -4.699 1 98.12 155 VAL B N 1
ATOM 2810 C CA . VAL B 1 155 ? -8.078 -18.594 -4.629 1 98.12 155 VAL B CA 1
ATOM 2811 C C . VAL B 1 155 ? -9.219 -17.906 -3.867 1 98.12 155 VAL B C 1
ATOM 2813 O O . VAL B 1 155 ? -10.367 -17.906 -4.32 1 98.12 155 VAL B O 1
ATOM 2816 N N . GLU B 1 156 ? -8.883 -17.328 -2.811 1 97.88 156 GLU B N 1
ATOM 2817 C CA . GLU B 1 156 ? -9.891 -16.656 -1.99 1 97.88 156 GLU B CA 1
ATOM 2818 C C . GLU B 1 156 ? -10.523 -15.484 -2.734 1 97.88 156 GLU B C 1
ATOM 2820 O O . GLU B 1 156 ? -11.727 -15.242 -2.613 1 97.88 156 GLU B O 1
ATOM 2825 N N . ALA B 1 157 ? -9.727 -14.758 -3.453 1 98.25 157 ALA B N 1
ATOM 2826 C CA . ALA B 1 157 ? -10.234 -13.648 -4.25 1 98.25 157 ALA B CA 1
ATOM 2827 C C . ALA B 1 157 ? -11.195 -14.133 -5.328 1 98.25 157 ALA B C 1
ATOM 2829 O O . ALA B 1 157 ? -12.219 -13.5 -5.586 1 98.25 157 ALA B O 1
ATOM 2830 N N . GLY B 1 158 ? -10.836 -15.266 -5.965 1 98.19 158 GLY B N 1
ATOM 2831 C CA . GLY B 1 158 ? -11.75 -15.844 -6.93 1 98.19 158 GLY B CA 1
ATOM 2832 C C . GLY B 1 158 ? -13.07 -16.266 -6.316 1 98.19 158 GLY B C 1
ATOM 2833 O O . GLY B 1 158 ? -14.141 -16.031 -6.895 1 98.19 158 GLY B O 1
ATOM 2834 N N . ALA B 1 159 ? -13 -16.891 -5.164 1 97 159 ALA B N 1
ATOM 2835 C CA . ALA B 1 159 ? -14.203 -17.312 -4.453 1 97 159 ALA B CA 1
ATOM 2836 C C . ALA B 1 159 ? -15.062 -16.109 -4.062 1 97 159 ALA B C 1
ATOM 2838 O O . ALA B 1 159 ? -16.297 -16.156 -4.141 1 97 159 ALA B O 1
ATOM 2839 N N . ASP B 1 160 ? -14.383 -15.055 -3.678 1 96.56 160 ASP B N 1
ATOM 2840 C CA . ASP B 1 160 ? -15.062 -13.844 -3.244 1 96.56 160 ASP B CA 1
ATOM 2841 C C . ASP B 1 160 ? -15.906 -13.25 -4.371 1 96.56 160 ASP B C 1
ATOM 2843 O O . ASP B 1 160 ? -16.953 -12.656 -4.125 1 96.56 160 ASP B O 1
ATOM 2847 N N . VAL B 1 161 ? -15.453 -13.336 -5.586 1 96.19 161 VAL B N 1
ATOM 2848 C CA . VAL B 1 161 ? -16.172 -12.836 -6.75 1 96.19 161 VAL B CA 1
ATOM 2849 C C . VAL B 1 161 ? -17.391 -13.727 -7.035 1 96.19 161 VAL B C 1
ATOM 2851 O O . VAL B 1 161 ? -18.469 -13.234 -7.367 1 96.19 161 VAL B O 1
ATOM 2854 N N . ALA B 1 162 ? -17.234 -14.977 -6.828 1 95 162 ALA B N 1
ATOM 2855 C CA . ALA B 1 162 ? -18.172 -15.977 -7.328 1 95 162 ALA B CA 1
ATOM 2856 C C . ALA B 1 162 ? -19.266 -16.266 -6.297 1 95 162 ALA B C 1
ATOM 2858 O O . ALA B 1 162 ? -20.391 -16.625 -6.656 1 95 162 ALA B O 1
ATOM 2859 N N . LEU B 1 163 ? -18.859 -16.141 -5.012 1 93.38 163 LEU B N 1
ATOM 2860 C CA . LEU B 1 163 ? -19.75 -16.641 -3.969 1 93.38 163 LEU B CA 1
ATOM 2861 C C . LEU B 1 163 ? -20.062 -15.539 -2.959 1 93.38 163 LEU B C 1
ATOM 2863 O O . LEU B 1 163 ? -19.281 -14.594 -2.799 1 93.38 163 LEU B O 1
ATOM 2867 N N . GLU B 1 164 ? -21.156 -15.664 -2.334 1 89.19 164 GLU B N 1
ATOM 2868 C CA . GLU B 1 164 ? -21.516 -14.734 -1.277 1 89.19 164 GLU B CA 1
ATOM 2869 C C . GLU B 1 164 ? -20.625 -14.891 -0.055 1 89.19 164 GLU B C 1
ATOM 2871 O O . GLU B 1 164 ? -20.281 -13.906 0.609 1 89.19 164 GLU B O 1
ATOM 2876 N N . SER B 1 165 ? -20.266 -16.141 0.177 1 90.75 165 SER B N 1
ATOM 2877 C CA . SER B 1 165 ? -19.344 -16.469 1.256 1 90.75 165 SER B CA 1
ATOM 2878 C C . SER B 1 165 ? -18.391 -17.594 0.845 1 90.75 165 SER B C 1
ATOM 2880 O O . SER B 1 165 ? -18.75 -18.453 0.035 1 90.75 165 SER B O 1
ATOM 2882 N N . THR B 1 166 ? -17.266 -17.562 1.421 1 90.94 166 THR B N 1
ATOM 2883 C CA . THR B 1 166 ? -16.281 -18.562 1.064 1 90.94 166 THR B CA 1
ATOM 2884 C C . THR B 1 166 ? -16.406 -19.797 1.952 1 90.94 166 THR B C 1
ATOM 2886 O O . THR B 1 166 ? -16.156 -19.719 3.158 1 90.94 166 THR B O 1
ATOM 2889 N N . PRO B 1 167 ? -16.781 -20.875 1.35 1 91 167 PRO B N 1
ATOM 2890 C CA . PRO B 1 167 ? -16.859 -22.109 2.143 1 91 167 PRO B CA 1
ATOM 2891 C C . PRO B 1 167 ? -15.516 -22.547 2.695 1 91 167 PRO B C 1
ATOM 2893 O O . PRO B 1 167 ? -14.469 -22.25 2.104 1 91 167 PRO B O 1
ATOM 2896 N N . GLN B 1 168 ? -15.562 -23.312 3.715 1 93.81 168 GLN B N 1
ATOM 2897 C CA . GLN B 1 168 ? -14.352 -23.797 4.371 1 93.81 168 GLN B CA 1
ATOM 2898 C C . GLN B 1 168 ? -13.531 -24.688 3.438 1 93.81 168 GLN B C 1
ATOM 2900 O O . GLN B 1 168 ? -12.305 -24.672 3.482 1 93.81 168 GLN B O 1
ATOM 2905 N N . GLU B 1 169 ? -14.234 -25.406 2.594 1 93.94 169 GLU B N 1
ATOM 2906 C CA . GLU B 1 169 ? -13.562 -26.297 1.659 1 93.94 169 GLU B CA 1
ATOM 2907 C C . GLU B 1 169 ? -12.688 -25.516 0.683 1 93.94 169 GLU B C 1
ATOM 2909 O O . GLU B 1 169 ? -11.625 -26 0.277 1 93.94 169 GLU B O 1
ATOM 2914 N N . VAL B 1 170 ? -13.141 -24.344 0.325 1 95.44 170 VAL B N 1
ATOM 2915 C CA . VAL B 1 170 ? -12.375 -23.5 -0.59 1 95.44 170 VAL B CA 1
ATOM 2916 C C . VAL B 1 170 ? -11.148 -22.938 0.127 1 95.44 170 VAL B C 1
ATOM 2918 O O . VAL B 1 170 ? -10.055 -22.891 -0.445 1 95.44 170 VAL B O 1
ATOM 2921 N N . THR B 1 171 ? -11.297 -22.594 1.335 1 95.94 171 THR B N 1
ATOM 2922 C CA . THR B 1 171 ? -10.18 -22.125 2.146 1 95.94 171 THR B CA 1
ATOM 2923 C C . THR B 1 171 ? -9.133 -23.219 2.33 1 95.94 171 THR B C 1
ATOM 2925 O O . THR B 1 171 ? -7.934 -22.953 2.254 1 95.94 171 THR B O 1
ATOM 2928 N N . ALA B 1 172 ? -9.602 -24.391 2.561 1 96.44 172 ALA B N 1
ATOM 2929 C CA . ALA B 1 172 ? -8.695 -25.531 2.705 1 96.44 172 ALA B CA 1
ATOM 2930 C C . ALA B 1 172 ? -7.945 -25.797 1.404 1 96.44 172 ALA B C 1
ATOM 2932 O O . ALA B 1 172 ? -6.754 -26.125 1.422 1 96.44 172 ALA B O 1
ATOM 2933 N N . LEU B 1 173 ? -8.672 -25.703 0.333 1 96.75 173 LEU B N 1
ATOM 2934 C CA . LEU B 1 173 ? -8.039 -25.891 -0.966 1 96.75 173 LEU B CA 1
ATOM 2935 C C . LEU B 1 173 ? -6.973 -24.828 -1.206 1 96.75 173 LEU B C 1
ATOM 2937 O O . LEU B 1 173 ? -5.887 -25.125 -1.707 1 96.75 173 LEU B O 1
ATOM 2941 N N . ALA B 1 174 ? -7.305 -23.609 -0.887 1 97.81 174 ALA B N 1
ATOM 2942 C CA . ALA B 1 174 ? -6.352 -22.516 -1.031 1 97.81 174 ALA B CA 1
ATOM 2943 C C . ALA B 1 174 ? -5.07 -22.797 -0.257 1 97.81 174 ALA B C 1
ATOM 2945 O O . ALA B 1 17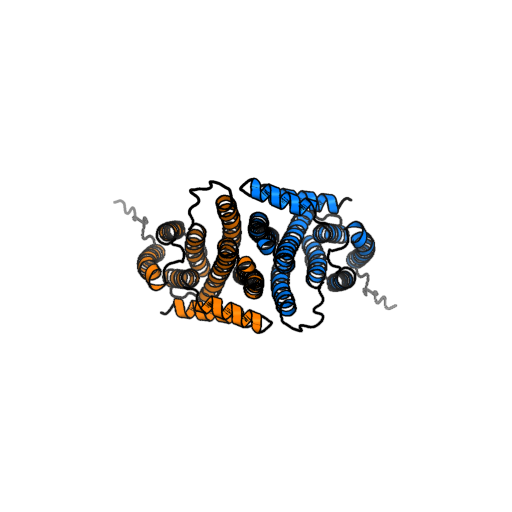4 ? -3.969 -22.594 -0.774 1 97.81 174 ALA B O 1
ATOM 2946 N N . GLU B 1 175 ? -5.211 -23.281 0.934 1 97.06 175 GLU B N 1
ATOM 2947 C CA . GLU B 1 175 ? -4.066 -23.609 1.779 1 97.06 175 GLU B CA 1
ATOM 2948 C C . GLU B 1 175 ? -3.24 -24.734 1.183 1 97.06 175 GLU B C 1
ATOM 2950 O O . GLU B 1 175 ? -2.008 -24.688 1.194 1 97.06 175 GLU B O 1
ATOM 2955 N N . ALA B 1 176 ? -3.936 -25.719 0.698 1 96.56 176 ALA B N 1
ATOM 2956 C CA . ALA B 1 176 ? -3.25 -26.859 0.096 1 96.56 176 ALA B CA 1
ATOM 2957 C C . ALA B 1 176 ? -2.461 -26.438 -1.14 1 96.56 176 ALA B C 1
ATOM 2959 O O . ALA B 1 176 ? -1.31 -26.844 -1.318 1 96.56 176 ALA B O 1
ATOM 2960 N N . LEU B 1 177 ? -3.074 -25.656 -1.95 1 97 177 LEU B N 1
ATOM 2961 C CA . LEU B 1 177 ? -2.395 -25.172 -3.152 1 97 177 LEU B CA 1
ATOM 2962 C C . LEU B 1 177 ? -1.193 -24.312 -2.793 1 97 177 LEU B C 1
ATOM 2964 O O . LEU B 1 177 ? -0.153 -24.375 -3.451 1 97 177 LEU B O 1
ATOM 2968 N N . ALA B 1 178 ? -1.344 -23.5 -1.801 1 96.5 178 ALA B N 1
ATOM 2969 C CA . ALA B 1 178 ? -0.257 -22.641 -1.336 1 96.5 178 ALA B CA 1
ATOM 2970 C C . ALA B 1 178 ? 0.944 -23.469 -0.889 1 96.5 178 ALA B C 1
ATOM 2972 O O . ALA B 1 178 ? 2.092 -23.094 -1.142 1 96.5 178 ALA B O 1
ATOM 2973 N N . GLU B 1 179 ? 0.671 -24.531 -0.232 1 94.25 179 GLU B N 1
ATOM 2974 C CA . GLU B 1 179 ? 1.742 -25.406 0.221 1 94.25 179 GLU B CA 1
ATOM 2975 C C . GLU B 1 179 ? 2.42 -26.109 -0.957 1 94.25 179 GLU B C 1
ATOM 2977 O O . GLU B 1 179 ? 3.637 -26.297 -0.953 1 94.25 179 GLU B O 1
ATOM 2982 N N . GLU B 1 180 ? 1.653 -26.391 -1.901 1 94.69 180 GLU B N 1
ATOM 2983 C CA . GLU B 1 180 ? 2.145 -27.188 -3.029 1 94.69 180 GLU B CA 1
ATOM 2984 C C . GLU B 1 180 ? 2.891 -26.297 -4.031 1 94.69 180 GLU B C 1
ATOM 2986 O O . GLU B 1 180 ? 3.871 -26.734 -4.637 1 94.69 180 GLU B O 1
ATOM 2991 N N . PHE B 1 181 ? 2.393 -25.062 -4.195 1 92.69 181 PHE B N 1
ATOM 2992 C CA . PHE B 1 181 ? 2.926 -24.219 -5.25 1 92.69 181 PHE B CA 1
ATOM 2993 C C . PHE B 1 181 ? 3.51 -22.938 -4.664 1 92.69 181 PHE B C 1
ATOM 2995 O O . PHE B 1 181 ? 3.002 -21.844 -4.922 1 92.69 181 PHE B O 1
ATOM 3002 N N . SER B 1 182 ? 4.594 -22.953 -3.895 1 89.38 182 SER B N 1
ATOM 3003 C CA . SER B 1 182 ? 5.164 -21.766 -3.26 1 89.38 182 SER B CA 1
ATOM 3004 C C . SER B 1 182 ? 6.613 -21.547 -3.684 1 89.38 182 SER B C 1
ATOM 3006 O O . SER B 1 182 ? 7.379 -20.891 -2.988 1 89.38 182 SER B O 1
ATOM 3008 N N . ALA B 1 183 ? 6.957 -22.047 -4.82 1 89.19 183 ALA B N 1
ATOM 3009 C CA . ALA B 1 183 ? 8.328 -21.859 -5.289 1 89.19 183 ALA B CA 1
ATOM 3010 C C . ALA B 1 183 ? 8.586 -20.406 -5.66 1 89.19 183 ALA B C 1
ATOM 3012 O O . ALA B 1 183 ? 7.641 -19.641 -5.91 1 89.19 183 ALA B O 1
ATOM 3013 N N . ASP B 1 184 ? 9.812 -19.969 -5.625 1 87.62 184 ASP B N 1
ATOM 3014 C CA . ASP B 1 184 ? 10.234 -18.641 -6.051 1 87.62 184 ASP B CA 1
ATOM 3015 C C . ASP B 1 184 ? 11.164 -18.719 -7.266 1 87.62 184 ASP B C 1
ATOM 3017 O O . ASP B 1 184 ? 12.305 -19.172 -7.152 1 87.62 184 ASP B O 1
ATOM 3021 N N . PRO B 1 185 ? 10.586 -18.25 -8.422 1 86.25 185 PRO B N 1
ATOM 3022 C CA . PRO B 1 185 ? 9.297 -17.641 -8.711 1 86.25 185 PRO B CA 1
ATOM 3023 C C . PRO B 1 185 ? 8.156 -18.656 -8.781 1 86.25 185 PRO B C 1
ATOM 3025 O O . PRO B 1 185 ? 8.398 -19.859 -8.875 1 86.25 185 PRO B O 1
ATOM 3028 N N . LEU B 1 186 ? 6.988 -18.141 -8.703 1 94.25 186 LEU B N 1
ATOM 3029 C CA . LEU B 1 186 ? 5.809 -18.984 -8.844 1 94.25 186 LEU B CA 1
ATOM 3030 C C . LEU B 1 186 ? 5.844 -19.75 -10.164 1 94.25 186 LEU B C 1
ATOM 3032 O O . LEU B 1 186 ? 6.27 -19.203 -11.188 1 94.25 186 LEU B O 1
ATOM 3036 N N . PRO B 1 187 ? 5.359 -21.047 -10.102 1 93.5 187 PRO B N 1
ATOM 3037 C CA . PRO B 1 187 ? 5.23 -21.766 -11.375 1 93.5 187 PRO B CA 1
ATOM 3038 C C . PRO B 1 187 ? 4.293 -21.062 -12.352 1 93.5 187 PRO B C 1
ATOM 3040 O O . PRO B 1 187 ? 3.518 -20.188 -11.961 1 93.5 187 PRO B O 1
ATOM 3043 N N . THR B 1 188 ? 4.422 -21.453 -13.578 1 95.06 188 THR B N 1
ATOM 3044 C CA . THR B 1 188 ? 3.566 -20.875 -14.609 1 95.06 188 THR B CA 1
ATOM 3045 C C . THR B 1 188 ? 2.107 -21.266 -14.375 1 95.06 188 THR B C 1
ATOM 3047 O O . THR B 1 188 ? 1.82 -22.281 -13.742 1 95.06 188 THR B O 1
ATOM 3050 N N . PRO B 1 189 ? 1.219 -20.453 -14.914 1 96.5 189 PRO B N 1
ATOM 3051 C CA . PRO B 1 189 ? -0.206 -20.75 -14.734 1 96.5 189 PRO B CA 1
ATOM 3052 C C . PRO B 1 189 ? -0.594 -22.141 -15.211 1 96.5 189 PRO B C 1
ATOM 3054 O O . PRO B 1 189 ? -1.406 -22.812 -14.578 1 96.5 189 PRO B O 1
ATOM 3057 N N . ASP B 1 190 ? -0.057 -22.609 -16.281 1 93.94 190 ASP B N 1
ATOM 3058 C CA . ASP B 1 190 ? -0.434 -23.891 -16.844 1 93.94 190 ASP B CA 1
ATOM 3059 C C . ASP B 1 190 ? -0.216 -25.016 -15.828 1 93.94 190 ASP B C 1
ATOM 3061 O O . ASP B 1 190 ? -1.032 -25.938 -15.719 1 93.94 190 ASP B O 1
ATOM 3065 N N . VAL B 1 191 ? 0.849 -24.859 -15.102 1 93.94 191 VAL B N 1
ATOM 3066 C CA . VAL B 1 191 ? 1.207 -25.875 -14.125 1 93.94 191 VAL B CA 1
ATOM 3067 C C . VAL B 1 191 ? 0.224 -25.844 -12.961 1 93.94 191 VAL B C 1
ATOM 3069 O O . VAL B 1 191 ? -0.309 -26.875 -12.555 1 93.94 191 VAL B O 1
ATOM 3072 N N . VAL B 1 192 ? -0.076 -24.703 -12.453 1 95.69 192 VAL B N 1
ATOM 3073 C CA . VAL B 1 192 ? -0.895 -24.547 -11.258 1 95.69 192 VAL B CA 1
ATOM 3074 C C . VAL B 1 192 ? -2.359 -24.812 -11.594 1 95.69 192 VAL B C 1
ATOM 3076 O O . VAL B 1 192 ? -3.062 -25.484 -10.828 1 95.69 192 VAL B O 1
ATOM 3079 N N . LEU B 1 193 ? -2.797 -24.391 -12.75 1 95.5 193 LEU B N 1
ATOM 3080 C CA . LEU B 1 193 ? -4.207 -24.5 -13.117 1 95.5 193 LEU B CA 1
ATOM 3081 C C . LEU B 1 193 ? -4.574 -25.938 -13.438 1 95.5 193 LEU B C 1
ATOM 3083 O O . LEU B 1 193 ? -5.719 -26.359 -13.242 1 95.5 193 LEU B O 1
ATOM 3087 N N . ALA B 1 194 ? -3.648 -26.672 -13.984 1 90.38 194 ALA B N 1
ATOM 3088 C CA . ALA B 1 194 ? -3.904 -28.078 -14.281 1 90.38 194 ALA B CA 1
ATOM 3089 C C . ALA B 1 194 ? -4.344 -28.828 -13.031 1 90.38 194 ALA B C 1
ATOM 3091 O O . ALA B 1 194 ? -5.234 -29.688 -13.086 1 90.38 194 ALA B O 1
ATOM 3092 N N . ASP B 1 195 ? -3.768 -28.531 -11.953 1 87.38 195 ASP B N 1
ATOM 3093 C CA . ASP B 1 195 ? -4.09 -29.188 -10.695 1 87.38 195 ASP B CA 1
ATOM 3094 C C . ASP B 1 195 ? -5.297 -28.531 -10.023 1 87.38 195 ASP B C 1
ATOM 3096 O O . ASP B 1 195 ? -6.203 -29.234 -9.555 1 87.38 195 ASP B O 1
ATOM 3100 N N . ALA B 1 196 ? -5.328 -27.25 -10.008 1 90.94 196 ALA B N 1
ATOM 3101 C CA . ALA B 1 196 ? -6.363 -26.484 -9.312 1 90.94 196 ALA B CA 1
ATOM 3102 C C . ALA B 1 196 ? -7.73 -26.719 -9.953 1 90.94 196 ALA B C 1
ATOM 3104 O O . ALA B 1 196 ? -8.742 -26.828 -9.258 1 90.94 196 ALA B O 1
ATOM 3105 N N . ASP B 1 197 ? -7.789 -26.828 -11.242 1 88.25 197 ASP B N 1
ATOM 3106 C CA . ASP B 1 197 ? -9.047 -26.953 -11.969 1 88.25 197 ASP B CA 1
ATOM 3107 C C . ASP B 1 197 ? -9.805 -28.203 -11.539 1 88.25 197 ASP B C 1
ATOM 3109 O O . ASP B 1 197 ? -11 -28.141 -11.258 1 88.25 197 ASP B O 1
ATOM 3113 N N . ARG B 1 198 ? -9.094 -29.25 -11.492 1 87.94 198 ARG B N 1
ATOM 3114 C CA . ARG B 1 198 ? -9.719 -30.5 -11.102 1 87.94 198 ARG B CA 1
ATOM 3115 C C . ARG B 1 198 ? -10.297 -30.422 -9.695 1 87.94 198 ARG B C 1
ATOM 3117 O O . ARG B 1 198 ? -11.422 -30.875 -9.453 1 87.94 198 ARG B O 1
ATOM 3124 N N . ARG B 1 199 ? -9.609 -29.797 -8.867 1 92.62 199 ARG B N 1
ATOM 3125 C CA . ARG B 1 199 ? -10.016 -29.703 -7.469 1 92.62 199 ARG B CA 1
ATOM 3126 C C . ARG B 1 199 ? -11.172 -28.719 -7.305 1 92.62 199 ARG B C 1
ATOM 3128 O O . ARG B 1 199 ? -12.102 -28.969 -6.535 1 92.62 199 ARG B O 1
ATOM 3135 N N . LEU B 1 200 ? -11.141 -27.703 -8.031 1 91.69 200 LEU B N 1
ATOM 3136 C CA . LEU B 1 200 ? -12.18 -26.688 -7.969 1 91.69 200 LEU B CA 1
ATOM 3137 C C . LEU B 1 200 ? -13.484 -27.203 -8.562 1 91.69 200 LEU B C 1
ATOM 3139 O O . LEU B 1 200 ? -14.57 -26.922 -8.031 1 91.69 200 LEU B O 1
ATOM 3143 N N . GLU B 1 201 ? -13.375 -27.922 -9.578 1 86.25 201 GLU B N 1
ATOM 3144 C CA . GLU B 1 201 ? -14.562 -28.516 -10.18 1 86.25 201 GLU B CA 1
ATOM 3145 C C . GLU B 1 201 ? -15.266 -29.469 -9.211 1 86.25 201 GLU B C 1
ATOM 3147 O O . GLU B 1 201 ? -16.5 -29.484 -9.148 1 86.25 201 GLU B O 1
ATOM 3152 N N . ARG B 1 202 ? -14.453 -30.172 -8.531 1 87.44 202 ARG B N 1
ATOM 3153 C CA . ARG B 1 202 ? -15.023 -31.078 -7.535 1 87.44 202 ARG B CA 1
ATOM 3154 C C . ARG B 1 202 ? -15.766 -30.297 -6.457 1 87.44 202 ARG B C 1
ATOM 3156 O O . ARG B 1 202 ? -16.844 -30.719 -6.016 1 87.44 202 ARG B O 1
ATOM 3163 N N . LEU B 1 203 ? -15.227 -29.203 -6.137 1 87.5 203 LEU B N 1
ATOM 3164 C CA . LEU B 1 203 ? -15.852 -28.375 -5.109 1 87.5 203 LEU B CA 1
ATOM 3165 C C . LEU B 1 203 ? -17.141 -27.75 -5.629 1 87.5 203 LEU B C 1
ATOM 3167 O O . LEU B 1 203 ? -18.125 -27.656 -4.902 1 87.5 203 LEU B O 1
ATOM 3171 N N . ALA B 1 204 ? -17.094 -27.312 -6.77 1 83.31 204 ALA B N 1
ATOM 3172 C CA . ALA B 1 204 ? -18.281 -26.703 -7.375 1 83.31 204 ALA B CA 1
ATOM 3173 C C . ALA B 1 204 ? -19.438 -27.703 -7.465 1 83.31 204 ALA B C 1
ATOM 3175 O O . ALA B 1 204 ? -20.594 -27.344 -7.223 1 83.31 204 ALA B O 1
ATOM 3176 N N . LEU B 1 205 ? -19.188 -28.906 -7.77 1 76.44 205 LEU B N 1
ATOM 3177 C CA . LEU B 1 205 ? -20.188 -29.953 -7.898 1 76.44 205 LEU B CA 1
ATOM 3178 C C . LEU B 1 205 ? -20.781 -30.312 -6.539 1 76.44 205 LEU B C 1
ATOM 3180 O O . LEU B 1 205 ? -21.969 -30.641 -6.445 1 76.44 205 LEU B O 1
ATOM 3184 N N . SER B 1 206 ? -19.922 -30.109 -5.562 1 74.81 206 SER B N 1
ATOM 3185 C CA . SER B 1 206 ? -20.391 -30.406 -4.211 1 74.81 206 SER B CA 1
ATOM 3186 C C . SER B 1 206 ? -21.297 -29.297 -3.68 1 74.81 206 SER B C 1
ATOM 3188 O O . SER B 1 206 ? -22.172 -29.547 -2.855 1 74.81 206 SER B O 1
ATOM 3190 N N . HIS B 1 207 ? -21.125 -28.094 -4.098 1 66.25 207 HIS B N 1
ATOM 3191 C CA . HIS B 1 207 ? -21.906 -26.953 -3.621 1 66.25 207 HIS B CA 1
ATOM 3192 C C . HIS B 1 207 ? -23.219 -26.844 -4.379 1 66.25 207 HIS B C 1
ATOM 3194 O O . HIS B 1 207 ? -24.219 -26.344 -3.84 1 66.25 207 HIS B O 1
ATOM 3200 N N . ASP B 1 208 ? -23.375 -27.156 -5.711 1 60.66 208 ASP B N 1
ATOM 3201 C CA . ASP B 1 208 ? -24.609 -27.188 -6.469 1 60.66 208 ASP B CA 1
ATOM 3202 C C . ASP B 1 208 ? -25.484 -28.375 -6.039 1 60.66 208 ASP B C 1
ATOM 3204 O O . ASP B 1 208 ? -26.656 -28.453 -6.43 1 60.66 208 ASP B O 1
ATOM 3208 N N . ARG B 1 209 ? -25.031 -29.406 -5.418 1 50.62 209 ARG B N 1
ATOM 3209 C CA . ARG B 1 209 ? -25.891 -30.531 -5.043 1 50.62 209 ARG B CA 1
ATOM 3210 C C . ARG B 1 209 ? -26.812 -30.156 -3.887 1 50.62 209 ARG B C 1
ATOM 3212 O O . ARG B 1 209 ? -26.344 -29.734 -2.826 1 50.62 209 ARG B O 1
ATOM 3219 N N . PRO B 1 210 ? -28.062 -29.844 -4.246 1 48.28 210 PRO B N 1
ATOM 3220 C CA . PRO B 1 210 ? -29.047 -29.797 -3.168 1 48.28 210 PRO B CA 1
ATOM 3221 C C . PRO B 1 210 ? -28.906 -30.969 -2.189 1 48.28 210 PRO B C 1
ATOM 3223 O O . PRO B 1 210 ? -28.594 -32.094 -2.602 1 48.28 210 PRO B O 1
ATOM 3226 N N . THR B 1 211 ? -28.312 -30.766 -1.021 1 42.16 211 THR B N 1
ATOM 3227 C CA . THR B 1 211 ? -28.359 -31.859 -0.04 1 42.16 211 THR B CA 1
ATOM 3228 C C . THR B 1 211 ? -29.719 -32.531 -0.032 1 42.16 211 THR B C 1
ATOM 3230 O O . THR B 1 211 ? -30.734 -31.891 0.281 1 42.16 211 THR B O 1
ATOM 3233 N N . ALA B 1 212 ? -30 -33.344 -0.888 1 43.94 212 ALA B N 1
ATOM 3234 C CA . ALA B 1 212 ? -31.188 -34.219 -0.873 1 43.94 212 ALA B CA 1
ATOM 3235 C C . ALA B 1 212 ? -31.359 -34.875 0.488 1 43.94 212 ALA B C 1
ATOM 3237 O O . ALA B 1 212 ? -32.094 -35.844 0.614 1 43.94 212 ALA B O 1
ATOM 3238 N N . GLY B 1 213 ? -30.797 -34.438 1.614 1 36.19 213 GLY B N 1
ATOM 3239 C CA . GLY B 1 213 ? -31.031 -35.281 2.773 1 36.19 213 GLY B CA 1
ATOM 3240 C C . GLY B 1 213 ? -32.5 -35.594 2.973 1 36.19 213 GLY B C 1
ATOM 3241 O O . GLY B 1 213 ? -33.312 -35.438 2.062 1 36.19 213 GLY B O 1
ATOM 3242 N N . ASP B 1 214 ? -33 -35.438 4.305 1 38.78 214 ASP B N 1
ATOM 3243 C CA . ASP B 1 214 ? -33.625 -36.219 5.363 1 38.78 214 ASP B CA 1
ATOM 3244 C C . ASP B 1 214 ? -35.156 -36.156 5.242 1 38.78 214 ASP B C 1
ATOM 3246 O O . ASP B 1 214 ? -35.812 -35.594 6.098 1 38.78 214 ASP B O 1
ATOM 3250 N N . VAL B 1 215 ? -35.719 -35.656 4.168 1 42.28 215 VAL B N 1
ATOM 3251 C CA . VAL B 1 215 ? -37.156 -35.719 4.457 1 42.28 215 VAL B CA 1
ATOM 3252 C C . VAL B 1 215 ? -37.625 -37.188 4.406 1 42.28 215 VAL B C 1
ATOM 3254 O O . VAL B 1 215 ? -37.812 -37.75 3.322 1 42.28 215 VAL B O 1
ATOM 3257 N N . SER B 1 216 ? -36.781 -38.156 5.012 1 38.5 216 SER B N 1
ATOM 3258 C CA . SER B 1 216 ? -37.375 -39.5 5.148 1 38.5 216 SER B CA 1
ATOM 3259 C C . SER B 1 216 ? -38.781 -39.406 5.727 1 38.5 216 SER B C 1
ATOM 3261 O O . SER B 1 216 ? -39 -38.844 6.797 1 38.5 216 SER B O 1
ATOM 3263 N N . GLY B 1 217 ? -39.781 -39.344 4.934 1 38.03 217 GLY B N 1
ATOM 3264 C CA . GLY B 1 217 ? -41.219 -39.594 5.141 1 38.03 217 GLY B CA 1
ATOM 3265 C C . GLY B 1 217 ? -41.5 -40.781 6.031 1 38.03 217 GLY B C 1
ATOM 3266 O O . GLY B 1 217 ? -41.125 -41.906 5.695 1 38.03 217 GLY B O 1
ATOM 3267 N N . SER B 1 218 ? -41.469 -40.562 7.414 1 36.88 218 SER B N 1
ATOM 3268 C CA . SER B 1 218 ? -42 -41.469 8.414 1 36.88 218 SER B CA 1
ATOM 3269 C C . SER B 1 218 ? -43.406 -41.906 8.055 1 36.88 218 SER B C 1
ATOM 3271 O O . SER B 1 218 ? -44.375 -41.219 8.375 1 36.88 218 SER B O 1
ATOM 3273 N N . SER B 1 219 ? -43.594 -42.375 6.867 1 33.88 219 SER B N 1
ATOM 3274 C CA . SER B 1 219 ? -44.875 -43.062 6.641 1 33.88 219 SER B CA 1
ATOM 3275 C C . SER B 1 219 ? -45 -44.312 7.516 1 33.88 219 SER B C 1
ATOM 3277 O O . SER B 1 219 ? -44.406 -45.344 7.211 1 33.88 219 SER B O 1
ATOM 3279 N N . GLU B 1 220 ? -44.781 -44.219 8.867 1 30.53 220 GLU B N 1
ATOM 3280 C CA . GLU B 1 220 ? -45.156 -45.406 9.625 1 30.53 220 GLU B CA 1
ATOM 3281 C C . GLU B 1 220 ? -46.594 -45.812 9.297 1 30.53 220 GLU B C 1
ATOM 3283 O O . GLU B 1 220 ? -47.5 -45 9.305 1 30.53 220 GLU B O 1
ATOM 3288 N N . THR B 1 221 ? -46.719 -47.188 8.969 1 31.17 221 THR B N 1
ATOM 3289 C CA . THR B 1 221 ? -47.781 -48.188 9.094 1 31.17 221 THR B CA 1
ATOM 3290 C C . THR B 1 221 ? -48.312 -48.219 10.523 1 31.17 221 THR B C 1
ATOM 3292 O O . THR B 1 221 ? -47.562 -48.094 11.484 1 31.17 221 THR B O 1
#

Organism: Natronomonas pharaonis (strain ATCC 35678 / DSM 2160 / CIP 103997 / JCM 8858 / NBRC 14720 / NCIMB 2260 / Gabara) (NCBI:txid348780)

Foldseek 3Di:
DPLQVLLLVLLLVLLVPDDDPVLSVVLVVLSVPALLQLLSLQLLLLCLQAVPFDSNLSSLLSSLLRLLLSLLVLVLVCVVPVCVVVPNVVVSVSSPVSSVSSNVSSLVSPVPFPCNVLSVVLVVVSVVLSVLVPDPPRPCSPPQSSQLSSLLSSQVSSCRRRDVDDDPLSNVLSNVLSVVFRDVVTDHNVVSCVVSSVSSNVVSVVVPPPPPDDPPPPPPD/DPLQVLLLVLLLVLLVPDDDPVLSVVLVVLSVPDLLQLLSLQLLLLCLQAVPFDSNLSSLLSSLLRLLLSLLVLVVCCVVPVCVVVPNVVVSVSSPVSSVSSNVSSLVSPVPFPCNVLSVVLVVVSVVLSVLVPDPPSPDRPPQSSQLSSLLSSQVSSCRRRDVDDDPLSNVLSNVLSVVFRDVVTDHNVVSCVVSSVSSNVVSVVVPDPPPDDPPPPPDD

Sequence (442 aa):
MDETAHARAAFREGLADITPGALRDHLEEVLEDASLTPGALTVATATALDGAVDRDLAARRGAGVQMSYEGLRLSRSLIRTTPWEHGDRESGDLDVIAAEVLVARGFEYLAHTGVALDVVEAVQQFGRTQTLREAPDCEAVPATRLEADFVRIAVEAGADVALESTPQEVTALAEALAEEFSADPLPTPDVVLADADRRLERLALSHDRPTAGDVSGSSETMDETAHARAAFREGLADITPGALRDHLEEVLEDASLTPGALTVATATALDGAVDRDLAARRGAGVQMSYEGLRLSRSLIRTTPWEHGDRESGDLDVIAAEVLVARGFEYLAHTGVALDVVEAVQQFGRTQTLREAPDCEAVPATRLEADFVRIAVEAGADVALESTPQEVTALAEALAEEFSADPLPTPDVVLADADRRLERLALSHDRPTAGDVSGSSET

Nearest PDB structures (foldseek):
  3aq0-assembly2_D  TM=6.459E-01  e=1.051E-01  Arabidopsis thaliana
  1kiz-assembly1_B  TM=4.414E-01  e=5.942E-01  Fusarium sporotrichioides
  2ps7-assembly1_A  TM=4.553E-01  e=6.226E-01  Fusarium sporotrichioides
  1jfa-assembly1_A  TM=4.517E-01  e=1.042E+00  Fusarium sporotrichioides
  2ps6-assembly1_B  TM=3.971E-01  e=7.868E-01  Fusarium sporotrichioides

pLDDT: mean 88.75, std 15.11, range [29.3, 98.69]

InterPro domains:
  IPR055538 Protein of unknown function DUF7114 [PF23426] (1-198)

Secondary structure (DSSP, 8-state):
--HHHHHHHHHHHHHTT-SSHHHHHHHHHHHHH---HHHHHHHHHHHHH-TT--HHHHHHHHHHHHHHHHHHHHHHHHHHH-GGGGT-HHHHHHHHHHHHHHHHHHHHHHTTSTTHHHHHHHHHHHHHHHHHHHSTT-----TTHHHHHHHHHHHHHHHHHH-SS--HHHHHHHHHHHHHS--SSPPPHHHHHHHHHHHHHHHHHHHHS------------/--HHHHHHHHHHHHHTT-SSHHHHHHHHHHHHH---HHHHHHHHHHHHH-TT--HHHHHHHHHHHHHHHHHHHHHHHHHHH-GGGGT-HHHHHHHHHHHHHHHHHHHHHHTTSTTHHHHHHHHHHHHHHHHHHHSTT-----TTHHHHHHHHHHHHHHHHHH-SS--HHHHHHHHHHHHHS--SSPPPHHHHHHHHHHHHHHHHHHHHS------------